Protein AF-A0A954C247-F1 (afdb_monomer_lite)

Secondary structure (DSSP, 8-state):
-EEEEEEETTEEEEEEEESSHHHHHHHHHHHHHHH-TTS--TTTEEE-SSPEEPS-HHHHHHHHHHHHHHHHHTSTT-HHHHHHHHHHHHHHHHHHHHHHHHTTS------S---B-HHHHHHHHHHHH-TTS-HHHHHHHHHHHHH-BTT--HHHHHHHHHHHHHHHHHTT-S-TT--SS-SSTTTHHHHHHHHHHHHHTSEEEE--TT--BHHHHHHHHTT-TT-EEEEEEEE---SSSPBEEEEE-EEEETTEEEE-EEEEEEEE-S-HHHHHHHHHHHHHHHHHHHHHHTTHHHHGGGS-HHHHHHHHHHHHHHHHHHHHHHHHHHHTS--SPPHHHHHHHHHHHHHHHHHHHHHHTTSSSSTHHHHHHIIIIIHIIIIISHHHHHHHHH-EEE-TTS-TT-BSTT-TTTEEE--SSPPPSS-EEEEEEEEE--EEETTEEEEPEEEEEE---

pLDDT: mean 82.86, std 14.32, range [30.98, 97.94]

Foldseek 3Di:
DFWKFKFFQNHTPGTDDDPDPVVRVVVQQVVCCVVPVPDDSPPGMDIDPDTHDDPDPLVVLLVVLVVVLVVQVPDPPSVVVSVVSVVVSVVSVVVVVVVVVPVPDDDDDDDDDPAFPVVLVVLCVLLLPDQLRDPVLNVLSVVLRSVHGPPPPPVRPLVSLVSNLVSCLVQLQAQQQLPCDDPASSHRSNSVSQVVCVVVVQKDWAQLPPDFADVSVCVVCVVPPPAEDEDEAEDADDPDHWTKDWPGIFMDRPPDTPHGTYMYTYDHDNPPLLRQLRQLLVLLLSLLVSCCSHCVSSLVVQFDPVLVVLSVVLNVLSVVLCVQLVVCVVVVHDSDDPPVVSLVNLLSNLLSLQQNLVSCCRRGPDSSSSVVSVRRRNCCNCPPGSQVSCCPVVQKHFDPQQAFFHACVVCPPQADEDPDDDADPDADSTFHGWNHTFIDHPNHGPDHTHTHHDDDD

Sequence (457 aa):
MKRWEVKVDGANAGHVYADTADAARRAAHAAFKRVRPDQDPAGRLRVGREGEELESEAKEAQAVISQVYEGLRLLPGMEAPAEKLRNALLLIESSVARDSMEGVVGASRPRGGGGGDTELQEALQPLLDSKCVPSQVKARLKGLAEWVGLNTPEAERRKVEVKLFQALWESGLIDFRLDDEPTCELHKPGAFLVRRLVRAGDLRVERFDGVRNLDELREALAPFRVAAEQRWSFVRPREGPAGVTALRPLVLFGERVLQKARFMRGVSLDDEEAVALDQALFDVRERLALWNDGLGRLADPFLKDTQRQLFTRTEKRIHATRTHMANAVKEGGDVLPPATARRDLTKFVLDQIYRIEDALAHAPPDRSLRAAFGELVFKDVVFRSAGAYLSQRCGIQIDTEVVEGADTEGLVGRFKKEVGGPKPTRKSRRIHSVVVPCYLQDGTAIRPASVRVGDYA

Radius of gyration: 29.21 Å; chains: 1; bounding box: 90×65×68 Å

Structure (mmCIF, N/CA/C/O backbone):
data_AF-A0A954C247-F1
#
_entry.id   AF-A0A954C247-F1
#
loop_
_atom_site.group_PDB
_atom_site.id
_atom_site.type_symbol
_atom_site.label_atom_id
_atom_site.label_alt_id
_atom_site.label_comp_id
_atom_site.label_asym_id
_atom_site.label_entity_id
_atom_site.label_seq_id
_atom_site.pdbx_PDB_ins_code
_atom_site.Cartn_x
_atom_site.Cartn_y
_atom_site.Cartn_z
_atom_site.occupancy
_atom_site.B_iso_or_equiv
_atom_site.auth_seq_id
_atom_site.auth_comp_id
_atom_site.auth_asym_id
_atom_site.auth_atom_id
_atom_site.pdbx_PDB_model_num
ATOM 1 N N . MET A 1 1 ? 44.815 4.030 -26.133 1.00 76.94 1 MET A N 1
ATOM 2 C CA . MET A 1 1 ? 45.185 4.351 -24.740 1.00 76.94 1 MET A CA 1
ATOM 3 C C . MET A 1 1 ? 45.608 3.093 -23.988 1.00 76.94 1 MET A C 1
ATOM 5 O O . MET A 1 1 ? 44.959 2.063 -24.140 1.00 76.94 1 MET A O 1
ATOM 9 N N . LYS A 1 2 ? 46.705 3.149 -23.217 1.00 82.31 2 LYS A N 1
ATOM 10 C CA . LYS A 1 2 ? 47.217 2.018 -22.419 1.00 82.31 2 LYS A CA 1
ATOM 11 C C . LYS A 1 2 ? 47.232 2.348 -20.927 1.00 82.31 2 LYS A C 1
ATOM 13 O O . LYS A 1 2 ? 47.449 3.504 -20.550 1.00 82.31 2 LYS A O 1
ATOM 18 N N . ARG A 1 3 ? 47.026 1.331 -20.093 1.00 84.12 3 ARG A N 1
ATOM 19 C CA . ARG A 1 3 ? 47.155 1.369 -18.634 1.00 84.12 3 ARG A CA 1
ATOM 20 C C . ARG A 1 3 ? 48.575 0.992 -18.233 1.00 84.12 3 ARG A C 1
ATOM 22 O O . ARG A 1 3 ? 49.077 -0.057 -18.622 1.00 84.12 3 ARG A O 1
ATOM 29 N N . TRP A 1 4 ? 49.211 1.837 -17.431 1.00 85.50 4 TRP A N 1
ATOM 30 C CA . TRP A 1 4 ? 50.576 1.628 -16.953 1.00 85.50 4 TRP A CA 1
ATOM 31 C C . TRP A 1 4 ? 50.587 1.541 -15.431 1.00 85.50 4 TRP A C 1
ATOM 33 O O . TRP A 1 4 ? 50.140 2.473 -14.760 1.00 85.50 4 TRP A O 1
ATOM 43 N N . GLU A 1 5 ? 51.113 0.446 -14.882 1.00 87.62 5 GLU A N 1
ATOM 44 C CA . GLU A 1 5 ? 51.301 0.286 -13.434 1.00 87.62 5 GLU A CA 1
ATOM 45 C C . GLU A 1 5 ? 52.334 1.296 -12.913 1.00 87.62 5 GLU A C 1
ATOM 47 O O . GLU A 1 5 ? 53.395 1.493 -13.519 1.00 87.62 5 GLU A O 1
ATOM 52 N N . VAL A 1 6 ? 52.043 1.920 -11.772 1.00 85.56 6 VAL A N 1
ATOM 53 C CA . VAL A 1 6 ? 52.938 2.854 -11.088 1.00 85.56 6 VAL A CA 1
ATOM 54 C C . VAL A 1 6 ? 53.278 2.320 -9.706 1.00 85.56 6 VAL A C 1
ATOM 56 O O . VAL A 1 6 ? 52.402 1.994 -8.909 1.00 85.56 6 VAL A O 1
ATOM 59 N N . LYS A 1 7 ? 54.573 2.284 -9.394 1.00 85.94 7 LYS A N 1
ATOM 60 C CA . LYS A 1 7 ? 55.093 1.946 -8.069 1.00 85.94 7 LYS A CA 1
ATOM 61 C C . LYS A 1 7 ? 55.790 3.143 -7.450 1.00 85.94 7 LYS A C 1
ATOM 63 O O . LYS A 1 7 ? 56.570 3.825 -8.116 1.00 85.94 7 LYS A O 1
ATOM 68 N N . VAL A 1 8 ? 55.533 3.362 -6.167 1.00 85.56 8 VAL A N 1
ATOM 69 C CA . VAL A 1 8 ? 56.205 4.368 -5.340 1.00 85.56 8 VAL A CA 1
ATOM 70 C C . VAL A 1 8 ? 56.885 3.636 -4.194 1.00 85.56 8 VAL A C 1
ATOM 72 O O . VAL A 1 8 ? 56.233 2.887 -3.472 1.00 85.56 8 VAL A O 1
ATOM 75 N N . ASP A 1 9 ? 58.199 3.811 -4.056 1.00 83.75 9 ASP A N 1
ATOM 76 C CA . ASP A 1 9 ? 59.017 3.156 -3.025 1.00 83.75 9 ASP A CA 1
ATOM 77 C C . ASP A 1 9 ? 58.856 1.613 -3.023 1.00 83.75 9 ASP A C 1
ATOM 79 O O . ASP A 1 9 ? 58.918 0.951 -1.992 1.00 83.75 9 ASP A O 1
ATOM 83 N N . GLY A 1 10 ? 58.620 1.023 -4.203 1.00 77.50 10 GLY A N 1
ATOM 84 C CA . GLY A 1 10 ? 58.420 -0.422 -4.386 1.00 77.50 10 GLY A CA 1
ATOM 85 C C . GLY A 1 10 ? 56.995 -0.929 -4.126 1.00 77.50 10 GLY A C 1
ATOM 86 O O . GLY A 1 10 ? 56.683 -2.049 -4.532 1.00 77.50 10 GLY A O 1
ATOM 87 N N . ALA A 1 11 ? 56.117 -0.111 -3.541 1.00 76.00 11 ALA A N 1
ATOM 88 C CA . ALA A 1 11 ? 54.709 -0.438 -3.330 1.00 76.00 11 ALA A CA 1
ATOM 89 C C . ALA A 1 11 ? 53.851 -0.052 -4.545 1.00 76.00 11 ALA A C 1
ATOM 91 O O . ALA A 1 11 ? 54.154 0.917 -5.245 1.00 76.00 11 ALA A O 1
ATOM 92 N N . ASN A 1 12 ? 52.772 -0.802 -4.788 1.00 80.19 12 ASN A N 1
ATOM 93 C CA . ASN A 1 12 ? 51.805 -0.466 -5.832 1.00 80.19 12 ASN A CA 1
ATOM 94 C C . ASN A 1 12 ? 51.082 0.839 -5.457 1.00 80.19 12 ASN A C 1
ATOM 96 O O . ASN A 1 12 ? 50.476 0.934 -4.391 1.00 80.19 12 ASN A O 1
ATOM 100 N N . ALA A 1 13 ? 51.190 1.841 -6.326 1.00 74.94 13 ALA A N 1
ATOM 101 C CA . ALA A 1 13 ? 50.630 3.177 -6.145 1.00 74.94 13 ALA A CA 1
ATOM 102 C C . ALA A 1 13 ? 49.484 3.473 -7.132 1.00 74.94 13 ALA A C 1
ATOM 104 O O . ALA A 1 13 ? 49.047 4.619 -7.239 1.00 74.94 13 ALA A O 1
ATOM 105 N N . GLY A 1 14 ? 48.997 2.453 -7.847 1.00 80.00 14 GLY A N 1
ATOM 106 C CA . GLY A 1 14 ? 47.916 2.554 -8.823 1.00 80.00 14 GLY A CA 1
ATOM 107 C C . GLY A 1 14 ? 48.418 2.593 -10.265 1.00 80.00 14 GLY A C 1
ATOM 108 O O . GLY A 1 14 ? 49.448 2.011 -10.602 1.00 80.00 14 GLY A O 1
ATOM 109 N N . HIS A 1 15 ? 47.667 3.270 -11.134 1.00 84.69 15 HIS A N 1
ATOM 110 C CA . HIS A 1 15 ? 47.909 3.273 -12.576 1.00 84.69 15 HIS A CA 1
ATOM 111 C C . HIS A 1 15 ? 47.853 4.685 -13.160 1.00 84.69 15 HIS A C 1
ATOM 113 O O . HIS A 1 15 ? 47.169 5.565 -12.633 1.00 84.69 15 HIS A O 1
ATOM 119 N N . VAL A 1 16 ? 48.538 4.886 -14.286 1.00 82.00 16 VAL A N 1
ATOM 120 C CA . VAL A 1 16 ? 48.363 6.059 -15.154 1.00 82.00 16 VAL A CA 1
ATOM 121 C C . VAL A 1 16 ? 48.013 5.626 -16.571 1.00 82.00 16 VAL A C 1
ATOM 123 O O . VAL A 1 16 ? 48.424 4.561 -17.029 1.00 82.00 16 VAL A O 1
ATOM 126 N N . TYR A 1 17 ? 47.271 6.478 -17.272 1.00 81.38 17 TYR A N 1
ATOM 127 C CA . TYR A 1 17 ? 46.782 6.203 -18.619 1.00 81.38 17 TYR A CA 1
ATOM 128 C C . TYR A 1 17 ? 47.508 7.078 -19.631 1.00 81.38 17 TYR A C 1
ATOM 130 O O . TYR A 1 17 ? 47.529 8.303 -19.499 1.00 81.38 17 TYR A O 1
ATOM 138 N N . ALA A 1 18 ? 48.145 6.446 -20.613 1.00 81.69 18 ALA A N 1
ATOM 139 C CA . ALA A 1 18 ? 48.868 7.135 -21.675 1.00 81.69 18 ALA A CA 1
ATOM 140 C C . ALA A 1 18 ? 49.111 6.205 -22.869 1.00 81.69 18 ALA A C 1
ATOM 142 O O . ALA A 1 18 ? 49.168 4.986 -22.718 1.00 81.69 18 ALA A O 1
ATOM 143 N N . ASP A 1 19 ? 49.315 6.772 -24.056 1.00 81.75 19 ASP A N 1
ATOM 144 C CA . ASP A 1 19 ? 49.588 5.980 -25.264 1.00 81.75 19 ASP A CA 1
ATOM 145 C C . ASP A 1 19 ? 51.035 5.467 -25.346 1.00 81.75 19 ASP A C 1
ATOM 147 O O . ASP A 1 19 ? 51.304 4.480 -26.026 1.00 81.75 19 ASP A O 1
ATOM 151 N N . THR A 1 20 ? 51.974 6.095 -24.629 1.00 86.12 20 THR A N 1
ATOM 152 C CA . THR A 1 20 ? 53.398 5.724 -24.634 1.00 86.12 20 THR A CA 1
ATOM 153 C C . THR A 1 20 ? 53.986 5.676 -23.226 1.00 86.12 20 THR A C 1
ATOM 155 O O . THR A 1 20 ? 53.536 6.386 -22.324 1.00 86.12 20 THR A O 1
ATOM 158 N N . ALA A 1 21 ? 55.048 4.881 -23.050 1.00 83.19 21 ALA A N 1
ATOM 159 C CA . ALA A 1 21 ? 55.751 4.748 -21.773 1.00 83.19 21 ALA A CA 1
ATOM 160 C C . ALA A 1 21 ? 56.296 6.094 -21.268 1.00 83.19 21 ALA A C 1
ATOM 162 O O . ALA A 1 21 ? 56.246 6.386 -20.075 1.00 83.19 21 ALA A O 1
ATOM 163 N N . ASP A 1 22 ? 56.786 6.949 -22.168 1.00 84.50 22 ASP A N 1
ATOM 164 C CA . ASP A 1 22 ? 57.326 8.256 -21.790 1.00 84.50 22 ASP A CA 1
ATOM 165 C C . ASP A 1 22 ? 56.232 9.242 -21.380 1.00 84.50 22 ASP A C 1
ATOM 167 O O . ASP A 1 22 ? 56.420 10.022 -20.444 1.00 84.50 22 ASP A O 1
ATOM 171 N N . ALA A 1 23 ? 55.061 9.185 -22.020 1.00 82.00 23 ALA A N 1
ATOM 172 C CA . ALA A 1 23 ? 53.899 9.949 -21.581 1.00 82.00 23 ALA A CA 1
ATOM 173 C C . ALA A 1 23 ? 53.390 9.460 -20.213 1.00 82.00 23 ALA A C 1
ATOM 175 O O . ALA A 1 23 ? 53.116 10.288 -19.343 1.00 82.00 23 ALA A O 1
ATOM 176 N N . ALA A 1 24 ? 53.372 8.142 -19.980 1.00 83.00 24 ALA A N 1
ATOM 177 C CA . ALA A 1 24 ? 53.031 7.551 -18.686 1.00 83.00 24 ALA A CA 1
ATOM 178 C C . ALA A 1 24 ? 54.002 7.995 -17.580 1.00 83.00 24 ALA A C 1
ATOM 180 O O . ALA A 1 24 ? 53.572 8.438 -16.515 1.00 83.00 24 ALA A O 1
ATOM 181 N N . ARG A 1 25 ? 55.317 7.974 -17.848 1.00 85.44 25 ARG A N 1
ATOM 182 C CA . ARG A 1 25 ? 56.347 8.464 -16.913 1.00 85.44 25 ARG A CA 1
ATOM 183 C C . ARG A 1 25 ? 56.137 9.930 -16.561 1.00 85.44 25 ARG A C 1
ATOM 185 O O . ARG A 1 25 ? 56.146 10.266 -15.381 1.00 85.44 25 ARG A O 1
ATOM 192 N N . ARG A 1 26 ? 55.894 10.796 -17.552 1.00 83.44 26 ARG A N 1
ATOM 193 C CA . ARG A 1 26 ? 55.623 12.224 -17.307 1.00 83.44 26 ARG A CA 1
ATOM 194 C C . ARG A 1 26 ? 54.356 12.436 -16.474 1.00 83.44 26 ARG A C 1
ATOM 196 O O . ARG A 1 26 ? 54.384 13.232 -15.537 1.00 83.44 26 ARG A O 1
ATOM 203 N N . ALA A 1 27 ? 53.280 11.711 -16.778 1.00 82.06 27 ALA A N 1
ATOM 204 C CA . ALA A 1 27 ? 52.021 11.795 -16.040 1.00 82.06 27 ALA A CA 1
ATOM 205 C C . ALA A 1 27 ? 52.176 11.334 -14.580 1.00 82.06 27 ALA A C 1
ATOM 207 O O . ALA A 1 27 ? 51.765 12.047 -13.664 1.00 82.06 27 ALA A O 1
ATOM 208 N N . ALA A 1 28 ? 52.841 10.197 -14.352 1.00 82.81 28 ALA A N 1
ATOM 209 C CA . ALA A 1 28 ? 53.119 9.683 -13.012 1.00 82.81 28 ALA A CA 1
ATOM 210 C C . ALA A 1 28 ? 54.011 10.644 -12.207 1.00 82.81 28 ALA A C 1
ATOM 212 O O . ALA A 1 28 ? 53.761 10.886 -11.028 1.00 82.81 28 ALA A O 1
ATOM 213 N N . HIS A 1 29 ? 55.012 11.252 -12.850 1.00 83.06 29 HIS A N 1
ATOM 214 C CA . HIS A 1 29 ? 55.907 12.226 -12.221 1.00 83.06 29 HIS A CA 1
ATOM 215 C C . HIS A 1 29 ? 55.166 13.502 -11.797 1.00 83.06 29 HIS A C 1
ATOM 217 O O . HIS A 1 29 ? 55.370 14.014 -10.695 1.00 83.06 29 HIS A O 1
ATOM 223 N N . ALA A 1 30 ? 54.262 13.993 -12.649 1.00 81.12 30 ALA A N 1
ATOM 224 C CA . ALA A 1 30 ? 53.412 15.139 -12.341 1.00 81.12 30 ALA A CA 1
ATOM 225 C C . ALA A 1 30 ? 52.419 14.832 -11.206 1.00 81.12 30 ALA A C 1
ATOM 227 O O . ALA A 1 30 ? 52.232 15.662 -10.317 1.00 81.12 30 ALA A O 1
ATOM 228 N N . ALA A 1 31 ? 51.813 13.640 -11.204 1.00 77.25 31 ALA A N 1
ATOM 229 C CA . ALA A 1 31 ? 50.914 13.200 -10.139 1.00 77.25 31 ALA A CA 1
ATOM 230 C C . ALA A 1 31 ? 51.646 13.064 -8.793 1.00 77.25 31 ALA A C 1
ATOM 232 O O . ALA A 1 31 ? 51.162 13.570 -7.781 1.00 77.25 31 ALA A O 1
ATOM 233 N N . PHE A 1 32 ? 52.846 12.474 -8.791 1.00 78.94 32 PHE A N 1
ATOM 234 C CA . PHE A 1 32 ? 53.675 12.342 -7.592 1.00 78.94 32 PHE A CA 1
ATOM 235 C C . PHE A 1 32 ? 54.004 13.707 -6.975 1.00 78.94 32 PHE A C 1
ATOM 237 O O . PHE A 1 32 ? 53.764 13.908 -5.786 1.00 78.94 32 PHE A O 1
ATOM 244 N N . LYS A 1 33 ? 54.455 14.680 -7.781 1.00 78.56 33 LYS A N 1
ATOM 245 C CA . LYS A 1 33 ? 54.769 16.036 -7.291 1.00 78.56 33 LYS A CA 1
ATOM 246 C C . LYS A 1 33 ? 53.556 16.809 -6.770 1.00 78.56 33 LYS A C 1
ATOM 248 O O . LYS A 1 33 ? 53.722 17.684 -5.930 1.00 78.56 33 LYS A O 1
ATOM 253 N N . ARG A 1 34 ? 52.338 16.509 -7.233 1.00 76.94 34 ARG A N 1
ATOM 254 C CA . ARG A 1 34 ? 51.117 17.129 -6.685 1.00 76.94 34 ARG A CA 1
ATOM 255 C C . ARG A 1 34 ? 50.796 16.636 -5.278 1.00 76.94 34 ARG A C 1
ATOM 257 O O . ARG A 1 34 ? 50.303 17.410 -4.469 1.00 76.94 34 ARG A O 1
ATOM 264 N N . VAL A 1 35 ? 51.054 15.359 -5.002 1.00 74.75 35 VAL A N 1
ATOM 265 C CA . VAL A 1 35 ? 50.766 14.738 -3.700 1.00 74.75 35 VAL A CA 1
ATOM 266 C C . VAL A 1 35 ? 51.930 14.926 -2.724 1.00 74.75 35 VAL A C 1
ATOM 268 O O . VAL A 1 35 ? 51.714 15.051 -1.522 1.00 74.75 35 VAL A O 1
ATOM 271 N N . ARG A 1 36 ? 53.167 14.952 -3.230 1.00 77.75 36 ARG A N 1
ATOM 272 C CA . ARG A 1 36 ? 54.401 15.092 -2.447 1.00 77.75 36 ARG A CA 1
ATOM 273 C C . ARG A 1 36 ? 55.324 16.139 -3.090 1.00 77.75 36 ARG A C 1
ATOM 275 O O . ARG A 1 36 ? 56.300 15.765 -3.741 1.00 77.75 36 ARG A O 1
ATOM 282 N N . PRO A 1 37 ? 55.014 17.440 -2.944 1.00 77.69 37 PRO A N 1
ATOM 283 C CA . PRO A 1 37 ? 55.750 18.515 -3.615 1.00 77.69 37 PRO A CA 1
ATOM 284 C C . PRO A 1 37 ? 57.219 18.613 -3.181 1.00 77.69 37 PRO A C 1
ATOM 286 O O . PRO A 1 37 ? 58.065 18.963 -4.001 1.00 77.69 37 PRO A O 1
ATOM 289 N N . ASP A 1 38 ? 57.523 18.228 -1.938 1.00 84.56 38 ASP A N 1
ATOM 290 C CA . ASP A 1 38 ? 58.855 18.370 -1.333 1.00 84.56 38 ASP A CA 1
ATOM 291 C C . ASP A 1 38 ? 59.760 17.136 -1.508 1.00 84.56 38 ASP A C 1
ATOM 293 O O . ASP A 1 38 ? 60.874 17.098 -0.987 1.00 84.56 38 ASP A O 1
ATOM 297 N N . GLN A 1 39 ? 59.294 16.096 -2.209 1.00 81.00 39 GLN A N 1
ATOM 298 C CA . GLN A 1 39 ? 60.057 14.860 -2.414 1.00 81.00 39 GLN A CA 1
ATOM 299 C C . GLN A 1 39 ? 60.530 14.736 -3.857 1.00 81.00 39 GLN A C 1
ATOM 301 O O . GLN A 1 39 ? 59.766 14.974 -4.794 1.00 81.00 39 GLN A O 1
ATOM 306 N N . ASP A 1 40 ? 61.779 14.297 -4.037 1.00 80.12 40 ASP A N 1
ATOM 307 C CA . ASP A 1 40 ? 62.288 13.975 -5.365 1.00 80.12 40 ASP A CA 1
ATOM 308 C C . ASP A 1 40 ? 61.733 12.612 -5.833 1.00 80.12 40 ASP A C 1
ATOM 310 O O . ASP A 1 40 ? 61.997 11.587 -5.196 1.00 80.12 40 ASP A O 1
ATOM 314 N N . PRO A 1 41 ? 60.948 12.567 -6.923 1.00 76.94 41 PRO A N 1
ATOM 315 C CA . PRO A 1 41 ? 60.481 11.320 -7.534 1.00 76.94 41 PRO A CA 1
ATOM 316 C C . PRO A 1 41 ? 61.599 10.415 -8.082 1.00 76.94 41 PRO A C 1
ATOM 318 O O . PRO A 1 41 ? 61.347 9.223 -8.303 1.00 76.94 41 PRO A O 1
ATOM 321 N N . ALA A 1 42 ? 62.809 10.937 -8.317 1.00 76.25 42 ALA A N 1
ATOM 322 C CA . ALA A 1 42 ? 63.919 10.164 -8.870 1.00 76.25 42 ALA A CA 1
ATOM 323 C C . ALA A 1 42 ? 64.269 8.943 -7.991 1.00 76.25 42 ALA A C 1
ATOM 325 O O . ALA A 1 42 ? 64.461 9.041 -6.782 1.00 76.25 42 ALA A O 1
ATOM 326 N N . GLY A 1 43 ? 64.317 7.751 -8.597 1.00 72.94 43 GLY A N 1
ATOM 327 C CA . GLY A 1 43 ? 64.629 6.486 -7.912 1.00 72.94 43 GLY A CA 1
ATOM 328 C C . GLY A 1 43 ? 63.487 5.873 -7.085 1.00 72.94 43 GLY A C 1
ATOM 329 O O . GLY A 1 43 ? 63.513 4.665 -6.841 1.00 72.94 43 GLY A O 1
ATOM 330 N N . ARG A 1 44 ? 62.466 6.663 -6.725 1.00 78.12 44 ARG A N 1
ATOM 331 C CA . ARG A 1 44 ? 61.305 6.247 -5.915 1.00 78.12 44 ARG A CA 1
ATOM 332 C C . ARG A 1 44 ? 60.092 5.877 -6.752 1.00 78.12 44 ARG A C 1
ATOM 334 O O . ARG A 1 44 ? 59.379 4.933 -6.420 1.00 78.12 44 ARG A O 1
ATOM 341 N N . LEU A 1 45 ? 59.866 6.609 -7.838 1.00 84.88 45 LEU A N 1
ATOM 342 C CA . LEU A 1 45 ? 58.761 6.386 -8.760 1.00 84.88 45 LEU A CA 1
ATOM 343 C C . LEU A 1 45 ? 59.212 5.475 -9.907 1.00 84.88 45 LEU A C 1
ATOM 345 O O . LEU A 1 45 ? 60.183 5.770 -10.606 1.00 84.88 45 LEU A O 1
ATOM 349 N N . ARG A 1 46 ? 58.493 4.376 -10.133 1.00 85.56 46 ARG A N 1
ATOM 350 C CA . ARG A 1 46 ? 58.720 3.470 -11.266 1.00 85.56 46 ARG A CA 1
ATOM 351 C C . ARG A 1 46 ? 57.416 3.238 -12.011 1.00 85.56 46 ARG A C 1
ATOM 353 O O . ARG A 1 46 ? 56.405 2.933 -11.394 1.00 85.56 46 ARG A O 1
ATOM 360 N N . VAL A 1 47 ? 57.460 3.347 -13.333 1.00 84.94 47 VAL A N 1
ATOM 361 C CA . VAL A 1 47 ? 56.359 2.945 -14.218 1.00 84.94 47 VAL A CA 1
ATOM 362 C C . VAL A 1 47 ? 56.713 1.594 -14.837 1.00 84.94 47 VAL A C 1
ATOM 364 O O . VAL A 1 47 ? 57.877 1.377 -15.191 1.00 84.94 47 VAL A O 1
ATOM 367 N N . GLY A 1 48 ? 55.735 0.689 -14.925 1.00 82.94 48 GLY A N 1
ATOM 368 C CA . GLY A 1 48 ? 55.875 -0.638 -15.527 1.00 82.94 48 GLY A CA 1
ATOM 369 C C . GLY A 1 48 ? 56.467 -0.597 -16.941 1.00 82.94 48 GLY A C 1
ATOM 370 O O . GLY A 1 48 ? 56.373 0.409 -17.647 1.00 82.94 48 GLY A O 1
ATOM 371 N N . ARG A 1 49 ? 57.135 -1.687 -17.343 1.00 73.56 49 ARG A N 1
ATOM 372 C CA . ARG A 1 49 ? 57.832 -1.767 -18.642 1.00 73.56 49 ARG A CA 1
ATOM 373 C C . ARG A 1 49 ? 56.882 -1.963 -19.822 1.00 73.56 49 ARG A C 1
ATOM 375 O O . ARG A 1 49 ? 57.200 -1.499 -20.912 1.00 73.56 49 ARG A O 1
ATOM 382 N N . GLU A 1 50 ? 55.737 -2.592 -19.593 1.00 80.12 50 GLU A N 1
ATOM 383 C CA . GLU A 1 50 ? 54.702 -2.824 -20.597 1.00 80.12 50 GLU A CA 1
ATOM 384 C C . GLU A 1 50 ? 53.389 -2.205 -20.123 1.00 80.12 50 GLU A C 1
ATOM 386 O O . GLU A 1 50 ? 53.033 -2.304 -18.948 1.00 80.12 50 GLU A O 1
ATOM 391 N N . GLY A 1 51 ? 52.716 -1.506 -21.036 1.00 78.25 51 GLY A N 1
ATOM 392 C CA . GLY A 1 51 ? 51.386 -0.958 -20.810 1.00 78.25 51 GLY A CA 1
ATOM 393 C C . GLY A 1 51 ? 50.337 -1.924 -21.343 1.00 78.25 51 GLY A C 1
ATOM 394 O O . GLY A 1 51 ? 50.459 -2.399 -22.474 1.00 78.25 51 GLY A O 1
ATOM 395 N N . GLU A 1 52 ? 49.306 -2.180 -20.552 1.00 83.38 52 GLU A N 1
ATOM 396 C CA . GLU A 1 52 ? 48.176 -3.020 -20.940 1.00 83.38 52 GLU A CA 1
ATOM 397 C C . GLU A 1 52 ? 47.209 -2.210 -21.806 1.00 83.38 52 GLU A C 1
ATOM 399 O O . GLU A 1 52 ? 46.878 -1.066 -21.482 1.00 83.38 52 GLU A O 1
ATOM 404 N N . GLU A 1 53 ? 46.767 -2.767 -22.932 1.00 80.31 53 GLU A N 1
ATOM 405 C CA . GLU A 1 53 ? 45.759 -2.102 -23.756 1.00 80.31 53 GLU A CA 1
ATOM 406 C C . GLU A 1 53 ? 44.405 -2.098 -23.055 1.00 80.31 53 GLU A C 1
ATOM 408 O O . GLU A 1 53 ? 43.953 -3.109 -22.521 1.00 80.31 53 GLU A O 1
ATOM 413 N N . LEU A 1 54 ? 43.766 -0.929 -23.045 1.00 72.12 54 LEU A N 1
ATOM 414 C CA . LEU A 1 54 ? 42.429 -0.789 -22.495 1.00 72.12 54 LEU A CA 1
ATOM 415 C C . LEU A 1 54 ? 41.407 -1.308 -23.502 1.00 72.12 54 LEU A C 1
ATOM 417 O O . LEU A 1 54 ? 41.331 -0.804 -24.620 1.00 72.12 54 LEU A O 1
ATOM 421 N N . GLU A 1 55 ? 40.562 -2.245 -23.071 1.00 64.88 55 GLU A N 1
ATOM 422 C CA . GLU A 1 55 ? 39.397 -2.665 -23.859 1.00 64.88 55 GLU A CA 1
ATOM 423 C C . GLU A 1 55 ? 38.380 -1.526 -24.035 1.00 64.88 55 GLU A C 1
ATOM 425 O O . GLU A 1 55 ? 37.691 -1.450 -25.048 1.00 64.88 55 GLU A O 1
ATOM 430 N N . SER A 1 56 ? 38.244 -0.656 -23.028 1.00 71.12 56 SER A N 1
ATOM 431 C CA . SER A 1 56 ? 37.367 0.517 -23.053 1.00 71.12 56 SER A CA 1
ATOM 432 C C . SER A 1 56 ? 37.720 1.465 -21.908 1.00 71.12 56 SER A C 1
ATOM 434 O O . SER A 1 56 ? 37.763 1.056 -20.746 1.00 71.12 56 SER A O 1
ATOM 436 N N . GLU A 1 57 ? 37.908 2.748 -22.220 1.00 64.81 57 GLU A N 1
ATOM 437 C CA . GLU A 1 57 ? 38.133 3.802 -21.219 1.00 64.81 57 GLU A CA 1
ATOM 438 C C . GLU A 1 57 ? 36.956 3.923 -20.241 1.00 64.81 57 GLU A C 1
ATOM 440 O O . GLU A 1 57 ? 37.145 4.194 -19.056 1.00 64.81 57 GLU A O 1
ATOM 445 N N . ALA A 1 58 ? 35.738 3.651 -20.712 1.00 63.44 58 ALA A N 1
ATOM 446 C CA . ALA A 1 58 ? 34.531 3.738 -19.907 1.00 63.44 58 ALA A CA 1
ATOM 447 C C . ALA A 1 58 ? 34.377 2.536 -18.950 1.00 63.44 58 ALA A C 1
ATOM 449 O O . ALA A 1 58 ? 34.002 2.729 -17.792 1.00 63.44 58 ALA A O 1
ATOM 450 N N . LYS A 1 59 ? 34.753 1.315 -19.370 1.00 65.88 59 LYS A N 1
ATOM 451 C CA . LYS A 1 59 ? 34.836 0.152 -18.460 1.00 65.88 59 LYS A CA 1
ATOM 452 C C . LYS A 1 59 ? 35.905 0.350 -17.382 1.00 65.88 59 LYS A C 1
ATOM 454 O O . LYS A 1 59 ? 35.685 0.014 -16.220 1.00 65.88 59 LYS A O 1
ATOM 459 N N . GLU A 1 60 ? 37.043 0.931 -17.749 1.00 68.44 60 GLU A N 1
ATOM 460 C CA . GLU A 1 60 ? 38.123 1.197 -16.797 1.00 68.44 60 GLU A CA 1
ATOM 461 C C . GLU A 1 60 ? 37.731 2.295 -15.796 1.00 68.44 60 GLU A C 1
ATOM 463 O O . GLU A 1 60 ? 37.935 2.150 -14.589 1.00 68.44 60 GLU A O 1
ATOM 468 N N . ALA A 1 61 ? 37.076 3.362 -16.264 1.00 65.75 61 ALA A N 1
ATOM 469 C CA . ALA A 1 61 ? 36.520 4.391 -15.389 1.00 65.75 61 ALA A CA 1
ATOM 470 C C . ALA A 1 61 ? 35.473 3.815 -14.418 1.00 65.75 61 ALA A C 1
ATOM 472 O O . ALA A 1 61 ? 35.472 4.169 -13.238 1.00 65.75 61 ALA A O 1
ATOM 473 N N . GLN A 1 62 ? 34.630 2.881 -14.874 1.00 69.44 62 GLN A N 1
ATOM 474 C CA . GLN A 1 62 ? 33.680 2.167 -14.016 1.00 69.44 62 GLN A CA 1
ATOM 475 C C . GLN A 1 62 ? 34.398 1.370 -12.914 1.00 69.44 62 GLN A C 1
ATOM 477 O O . GLN A 1 62 ? 34.004 1.449 -11.747 1.00 69.44 62 GLN A O 1
ATOM 482 N N . ALA A 1 63 ? 35.466 0.642 -13.254 1.00 69.12 63 ALA A N 1
ATOM 483 C CA . ALA A 1 63 ? 36.244 -0.138 -12.291 1.00 69.12 63 ALA A CA 1
ATOM 484 C C . ALA A 1 63 ? 36.902 0.754 -11.225 1.00 69.12 63 ALA A C 1
ATOM 486 O O . ALA A 1 63 ? 36.788 0.479 -10.028 1.00 69.12 63 ALA A O 1
ATOM 487 N N . VAL A 1 64 ? 37.518 1.865 -11.644 1.00 68.06 64 VAL A N 1
ATOM 488 C CA . VAL A 1 64 ? 38.153 2.833 -10.734 1.00 68.06 64 VAL A CA 1
ATOM 489 C C . VAL A 1 64 ? 37.123 3.472 -9.800 1.00 68.06 64 VAL A C 1
ATOM 491 O O . VAL A 1 64 ? 37.330 3.504 -8.588 1.00 68.06 64 VAL A O 1
ATOM 494 N N . ILE A 1 65 ? 35.985 3.941 -10.324 1.00 69.50 65 ILE A N 1
ATOM 495 C CA . ILE A 1 65 ? 34.936 4.554 -9.492 1.00 69.50 65 ILE A CA 1
ATOM 496 C C . ILE A 1 65 ? 34.335 3.529 -8.525 1.00 69.50 65 ILE A C 1
ATOM 498 O O . ILE A 1 65 ? 34.046 3.888 -7.386 1.00 69.50 65 ILE A O 1
ATOM 502 N N . SER A 1 66 ? 34.198 2.263 -8.931 1.00 67.50 66 SER A N 1
ATOM 503 C CA . SER A 1 66 ? 33.677 1.196 -8.062 1.00 67.50 66 SER A CA 1
ATOM 504 C C . SER A 1 66 ? 34.598 0.942 -6.870 1.00 67.50 66 SER A C 1
ATOM 506 O O . SER A 1 66 ? 34.134 0.862 -5.736 1.00 67.50 66 SER A O 1
ATOM 508 N N . GLN A 1 67 ? 35.913 0.897 -7.100 1.00 69.31 67 GLN A N 1
ATOM 509 C CA . GLN A 1 67 ? 36.901 0.743 -6.027 1.00 69.31 67 GLN A CA 1
ATOM 510 C C . GLN A 1 67 ? 36.897 1.938 -5.064 1.00 69.31 67 GLN A C 1
ATOM 512 O O . GLN A 1 67 ? 36.951 1.756 -3.847 1.00 69.31 67 GLN A O 1
ATOM 517 N N . VAL A 1 68 ? 36.785 3.162 -5.593 1.00 67.75 68 VAL A N 1
ATOM 518 C CA . VAL A 1 68 ? 36.705 4.381 -4.771 1.00 67.75 68 VAL A CA 1
ATOM 519 C C . VAL A 1 68 ? 35.388 4.435 -3.988 1.00 67.75 68 VAL A C 1
ATOM 521 O O . VAL A 1 68 ? 35.392 4.819 -2.820 1.00 67.75 68 VAL A O 1
ATOM 524 N N . TYR A 1 69 ? 34.272 4.017 -4.592 1.00 72.31 69 TYR A N 1
ATOM 525 C CA . TYR A 1 69 ? 32.976 3.922 -3.921 1.00 72.31 69 TYR A CA 1
ATOM 526 C C . TYR A 1 69 ? 33.022 2.956 -2.735 1.00 72.31 69 TYR A C 1
ATOM 528 O O . TYR A 1 69 ? 32.641 3.344 -1.631 1.00 72.31 69 TYR A O 1
ATOM 536 N N . GLU A 1 70 ? 33.524 1.735 -2.938 1.00 67.19 70 GLU A N 1
ATOM 537 C CA . GLU A 1 70 ? 33.633 0.737 -1.868 1.00 67.19 70 GLU A CA 1
ATOM 538 C C . GLU A 1 70 ? 34.538 1.227 -0.731 1.00 67.19 70 GLU A C 1
ATOM 540 O O . GLU A 1 70 ? 34.183 1.102 0.440 1.00 67.19 70 GLU A O 1
ATOM 545 N N . GLY A 1 71 ? 35.658 1.880 -1.057 1.00 67.50 71 GLY A N 1
ATOM 546 C CA . GLY A 1 71 ? 36.536 2.480 -0.051 1.00 67.50 71 GLY A CA 1
ATOM 547 C C . GLY A 1 71 ? 35.861 3.594 0.757 1.00 67.50 71 GLY A C 1
ATOM 548 O O . GLY A 1 71 ? 36.009 3.652 1.976 1.00 67.50 71 GLY A O 1
ATOM 549 N N . LEU A 1 72 ? 35.088 4.464 0.102 1.00 67.62 72 LEU A N 1
ATOM 550 C CA . LEU A 1 72 ? 34.419 5.589 0.761 1.00 67.62 72 LEU A CA 1
ATOM 551 C C . LEU A 1 72 ? 33.183 5.179 1.559 1.00 67.62 72 LEU A C 1
ATOM 553 O O . LEU A 1 72 ? 32.924 5.767 2.605 1.00 67.62 72 LEU A O 1
ATOM 557 N N . ARG A 1 73 ? 32.437 4.162 1.113 1.00 65.75 73 ARG A N 1
ATOM 558 C CA . ARG A 1 73 ? 31.243 3.666 1.819 1.00 65.75 73 ARG A CA 1
ATOM 559 C C . ARG A 1 73 ? 31.575 3.091 3.198 1.00 65.75 73 ARG A C 1
ATOM 561 O O . ARG A 1 73 ? 30.716 3.062 4.074 1.00 65.75 73 ARG A O 1
ATOM 568 N N . LEU A 1 74 ? 32.805 2.621 3.384 1.00 70.81 74 LEU A N 1
ATOM 569 C CA . LEU A 1 74 ? 33.280 2.046 4.642 1.00 70.81 74 LEU A CA 1
ATOM 570 C C . LEU A 1 74 ? 33.769 3.104 5.647 1.00 70.81 74 LEU A C 1
ATOM 572 O O . LEU A 1 74 ? 34.081 2.753 6.785 1.00 70.81 74 LEU A O 1
ATOM 576 N N . LEU A 1 75 ? 33.834 4.384 5.260 1.00 65.56 75 LEU A N 1
ATOM 577 C CA . LEU A 1 75 ? 34.312 5.474 6.111 1.00 65.56 75 LEU A CA 1
ATOM 578 C C . LEU A 1 75 ? 33.140 6.282 6.709 1.00 65.56 75 LEU A C 1
ATOM 580 O O . LEU A 1 75 ? 32.273 6.736 5.958 1.00 65.56 75 LEU A O 1
ATOM 584 N N . PRO A 1 76 ? 33.110 6.520 8.037 1.00 58.22 76 PRO A N 1
ATOM 585 C CA . PRO A 1 76 ? 32.062 7.322 8.674 1.00 58.22 76 PRO A CA 1
ATOM 586 C C . PRO A 1 76 ? 32.007 8.760 8.130 1.00 58.22 76 PRO A C 1
ATOM 588 O O . PRO A 1 76 ? 33.039 9.429 8.065 1.00 58.22 76 PRO A O 1
ATOM 591 N N . GLY A 1 77 ? 30.812 9.256 7.783 1.00 69.25 77 GLY A N 1
ATOM 592 C CA . GLY A 1 77 ? 30.607 10.634 7.307 1.00 69.25 77 GLY A CA 1
ATOM 593 C C . GLY A 1 77 ? 30.844 10.851 5.806 1.00 69.25 77 GLY A C 1
ATOM 594 O O . GLY A 1 77 ? 30.823 11.992 5.340 1.00 69.25 77 GLY A O 1
ATOM 595 N N . MET A 1 78 ? 31.080 9.778 5.042 1.00 72.06 78 MET A N 1
ATOM 596 C CA . MET A 1 78 ? 31.324 9.821 3.594 1.00 72.06 78 MET A CA 1
ATOM 597 C C . MET A 1 78 ? 30.133 9.321 2.757 1.00 72.06 78 MET A C 1
ATOM 599 O O . MET A 1 78 ? 30.282 9.061 1.561 1.00 72.06 78 MET A O 1
ATOM 603 N N . GLU A 1 79 ? 28.929 9.258 3.334 1.00 65.06 79 GLU A N 1
ATOM 604 C CA . GLU A 1 79 ? 27.716 8.735 2.689 1.00 65.06 79 GLU A CA 1
ATOM 605 C C . GLU A 1 79 ? 27.316 9.565 1.457 1.00 65.06 79 GLU A C 1
ATOM 607 O O . GLU A 1 79 ? 27.093 9.017 0.379 1.00 65.06 79 GLU A O 1
ATOM 612 N N . ALA A 1 80 ? 27.306 10.898 1.571 1.00 51.47 80 ALA A N 1
ATOM 613 C CA . ALA A 1 80 ? 26.936 11.783 0.461 1.00 51.47 80 ALA A CA 1
ATOM 614 C C . ALA A 1 80 ? 27.978 11.809 -0.688 1.00 51.47 80 ALA A C 1
ATOM 616 O O . ALA A 1 80 ? 27.582 11.784 -1.858 1.00 51.47 80 ALA A O 1
ATOM 617 N N . PRO A 1 81 ? 29.302 11.838 -0.424 1.00 60.53 81 PRO A N 1
ATOM 618 C CA . PRO A 1 81 ? 30.320 11.609 -1.455 1.00 60.53 81 PRO A CA 1
ATOM 619 C C . PRO A 1 81 ? 30.224 10.230 -2.123 1.00 60.53 81 PRO A C 1
ATOM 621 O O . PRO A 1 81 ? 30.324 10.148 -3.350 1.00 60.53 81 PRO A O 1
ATOM 624 N N . ALA A 1 82 ? 29.982 9.166 -1.350 1.00 58.03 82 ALA A N 1
ATOM 625 C CA . ALA A 1 82 ? 29.800 7.819 -1.884 1.00 58.03 82 ALA A CA 1
ATOM 626 C C . ALA A 1 82 ? 28.562 7.746 -2.796 1.00 58.03 82 ALA A C 1
ATOM 628 O O . ALA A 1 82 ? 28.635 7.202 -3.896 1.00 58.03 82 ALA A O 1
ATOM 629 N N . GLU A 1 83 ? 27.443 8.372 -2.424 1.00 53.59 83 GLU A N 1
ATOM 630 C CA . GLU A 1 83 ? 26.261 8.452 -3.292 1.00 53.59 83 GLU A CA 1
ATOM 631 C C . GLU A 1 83 ? 26.510 9.241 -4.586 1.00 53.59 83 GLU A C 1
ATOM 633 O O . GLU A 1 83 ? 26.050 8.835 -5.655 1.00 53.59 83 GLU A O 1
ATOM 638 N N . LYS A 1 84 ? 27.282 10.335 -4.544 1.00 57.00 84 LYS A N 1
ATOM 639 C CA . LYS A 1 84 ? 27.673 11.071 -5.762 1.00 57.00 84 LYS A CA 1
ATOM 640 C C . LYS A 1 84 ? 28.538 10.225 -6.698 1.00 57.00 84 LYS A C 1
ATOM 642 O O . LYS A 1 84 ? 28.348 10.289 -7.911 1.00 57.00 84 LYS A O 1
ATOM 647 N N . LEU A 1 85 ? 29.439 9.410 -6.152 1.00 63.72 85 LEU A N 1
ATOM 648 C CA . LEU A 1 85 ? 30.249 8.481 -6.944 1.00 63.72 85 LEU A CA 1
ATOM 649 C C . LEU A 1 85 ? 29.418 7.333 -7.509 1.00 63.72 85 LEU A C 1
ATOM 651 O O . LEU A 1 85 ? 29.577 7.013 -8.681 1.00 63.72 85 LEU A O 1
ATOM 655 N N . ARG A 1 86 ? 28.458 6.798 -6.747 1.00 59.16 86 ARG A N 1
ATOM 656 C CA . ARG A 1 86 ? 27.470 5.835 -7.255 1.00 59.16 86 ARG A CA 1
ATOM 657 C C . ARG A 1 86 ? 26.672 6.408 -8.431 1.00 59.16 86 ARG A C 1
ATOM 659 O O . ARG A 1 86 ? 26.459 5.719 -9.421 1.00 59.16 86 ARG A O 1
ATOM 666 N N . ASN A 1 87 ? 26.284 7.682 -8.358 1.00 50.12 87 ASN A N 1
ATOM 667 C CA . ASN A 1 87 ? 25.601 8.375 -9.453 1.00 50.12 87 ASN A CA 1
ATOM 668 C C . ASN A 1 87 ? 26.492 8.542 -10.695 1.00 50.12 87 ASN A C 1
ATOM 670 O O . ASN A 1 87 ? 26.015 8.370 -11.814 1.00 50.12 87 ASN A O 1
ATOM 674 N N . ALA A 1 88 ? 27.780 8.844 -10.515 1.00 57.28 88 ALA A N 1
ATOM 675 C CA . ALA A 1 88 ? 28.737 8.886 -11.621 1.00 57.28 88 ALA A CA 1
ATOM 676 C C . ALA A 1 88 ? 28.936 7.497 -12.253 1.00 57.28 88 ALA A C 1
ATOM 678 O O . ALA A 1 88 ? 28.975 7.378 -13.473 1.00 57.28 88 ALA A O 1
ATOM 679 N N . LEU A 1 89 ? 28.979 6.448 -11.431 1.00 58.72 89 LEU A N 1
ATOM 680 C CA . LEU A 1 89 ? 29.102 5.052 -11.853 1.00 58.72 89 LEU A CA 1
ATOM 681 C C . LEU A 1 89 ? 27.903 4.623 -12.715 1.00 58.72 89 LEU A C 1
ATOM 683 O O . LEU A 1 89 ? 28.100 4.106 -13.808 1.00 58.72 89 LEU A O 1
ATOM 687 N N . LEU A 1 90 ? 26.678 4.964 -12.300 1.00 53.34 90 LEU A N 1
ATOM 688 C CA . LEU A 1 90 ? 25.451 4.727 -13.077 1.00 53.34 90 LEU A CA 1
ATOM 689 C C . LEU A 1 90 ? 25.434 5.481 -14.419 1.00 53.34 90 LEU A C 1
ATOM 691 O O . LEU A 1 90 ? 24.944 4.965 -15.425 1.00 53.34 90 LEU A O 1
ATOM 695 N N . LEU A 1 91 ? 25.970 6.706 -14.460 1.00 53.16 91 LEU A N 1
ATOM 696 C CA . LEU A 1 91 ? 26.086 7.474 -15.703 1.00 53.16 91 LEU A CA 1
ATOM 697 C C . LEU A 1 91 ? 27.112 6.850 -16.655 1.00 53.16 91 LEU A C 1
ATOM 699 O O . LEU A 1 91 ? 26.844 6.744 -17.852 1.00 53.16 91 LEU A O 1
ATOM 703 N N . ILE A 1 92 ? 28.245 6.379 -16.135 1.00 57.91 92 ILE A N 1
ATOM 704 C CA . ILE A 1 92 ? 29.246 5.672 -16.940 1.00 57.91 92 ILE A CA 1
ATOM 705 C C . ILE A 1 92 ? 28.702 4.327 -17.415 1.00 57.91 92 ILE A C 1
ATOM 707 O O . ILE A 1 92 ? 28.834 4.027 -18.592 1.00 57.91 92 ILE A O 1
ATOM 711 N N . GLU A 1 93 ? 27.992 3.568 -16.581 1.00 57.09 93 GLU A N 1
ATOM 712 C CA . GLU A 1 93 ? 27.301 2.336 -16.989 1.00 57.09 93 GLU A CA 1
ATOM 713 C C . GLU A 1 93 ? 26.308 2.582 -18.126 1.00 57.09 93 GLU A C 1
ATOM 715 O O . GLU A 1 93 ? 26.240 1.802 -19.077 1.00 57.09 93 GLU A O 1
ATOM 720 N N . SER A 1 94 ? 25.581 3.701 -18.076 1.00 53.97 94 SER A N 1
ATOM 721 C CA . SER A 1 94 ? 24.679 4.101 -19.158 1.00 53.97 94 SER A CA 1
ATOM 722 C C . SER A 1 94 ? 25.420 4.473 -20.450 1.00 53.97 94 SER A C 1
ATOM 724 O O . SER A 1 94 ? 24.903 4.227 -21.537 1.00 53.97 94 SER A O 1
ATOM 726 N N . SER A 1 95 ? 26.640 5.012 -20.344 1.00 50.28 95 SER A N 1
ATOM 727 C CA . SER A 1 95 ? 27.515 5.322 -21.482 1.00 50.28 95 SER A CA 1
ATOM 728 C C . SER A 1 95 ? 28.165 4.064 -22.060 1.00 50.28 95 SER A C 1
ATOM 730 O O . SER A 1 95 ? 28.108 3.847 -23.263 1.00 50.28 95 SER A O 1
ATOM 732 N N . VAL A 1 96 ? 28.699 3.180 -21.213 1.00 54.25 96 VAL A N 1
ATOM 733 C CA . VAL A 1 96 ? 29.270 1.883 -21.608 1.00 54.25 96 VAL A CA 1
ATOM 734 C C . VAL A 1 96 ? 28.204 1.026 -22.275 1.00 54.25 96 VAL A C 1
ATOM 736 O O . VAL A 1 96 ? 28.478 0.395 -23.289 1.00 54.25 96 VAL A O 1
ATOM 739 N N . ALA A 1 97 ? 26.974 1.013 -21.757 1.00 54.06 97 ALA A N 1
ATOM 740 C CA . ALA A 1 97 ? 25.867 0.297 -22.383 1.00 54.06 97 ALA A CA 1
ATOM 741 C C . ALA A 1 97 ? 25.524 0.838 -23.783 1.00 54.06 97 ALA A C 1
ATOM 743 O O . ALA A 1 97 ? 25.065 0.058 -24.615 1.00 54.06 97 ALA A O 1
ATOM 744 N N . ARG A 1 98 ? 25.761 2.132 -24.050 1.00 50.47 98 ARG A N 1
ATOM 745 C CA . ARG A 1 98 ? 25.627 2.735 -25.387 1.00 50.47 98 ARG A CA 1
ATOM 746 C C . ARG A 1 98 ? 26.788 2.324 -26.301 1.00 50.47 98 ARG A C 1
ATOM 748 O O . ARG A 1 98 ? 26.528 1.794 -27.375 1.00 50.47 98 ARG A O 1
ATOM 755 N N . ASP A 1 99 ? 28.033 2.435 -25.839 1.00 47.66 99 ASP A N 1
ATOM 756 C CA . ASP A 1 99 ? 29.229 2.098 -26.636 1.00 47.66 99 ASP A CA 1
ATOM 757 C C . ASP A 1 99 ? 29.343 0.590 -26.936 1.00 47.66 99 ASP A C 1
ATOM 759 O O . ASP A 1 99 ? 29.707 0.177 -28.036 1.00 47.66 99 ASP A O 1
ATOM 763 N N . SER A 1 100 ? 28.959 -0.265 -25.983 1.00 46.66 100 SER A N 1
ATOM 764 C CA . SER A 1 100 ? 28.935 -1.730 -26.157 1.00 46.66 100 SER A CA 1
ATOM 765 C C . SER A 1 100 ? 27.913 -2.179 -27.206 1.00 46.66 100 SER A C 1
ATOM 767 O O . SER A 1 100 ? 28.032 -3.275 -27.747 1.00 46.66 100 SER A O 1
ATOM 769 N N . MET A 1 101 ? 26.889 -1.359 -27.464 1.00 44.72 101 MET A N 1
ATOM 770 C CA . MET A 1 101 ? 25.877 -1.613 -28.488 1.00 44.72 101 MET A CA 1
ATOM 771 C C . MET A 1 101 ? 26.289 -1.071 -29.863 1.00 44.72 101 MET A C 1
ATOM 773 O O . MET A 1 101 ? 25.892 -1.657 -30.864 1.00 44.72 101 MET A O 1
ATOM 777 N N . GLU A 1 102 ? 27.144 -0.043 -29.933 1.00 42.19 102 GLU A N 1
ATOM 778 C CA . GLU A 1 102 ? 27.770 0.394 -31.194 1.00 42.19 102 GLU A CA 1
ATOM 779 C C . GLU A 1 102 ? 28.842 -0.596 -31.694 1.00 42.19 102 GLU A C 1
ATOM 781 O O . GLU A 1 102 ? 29.035 -0.743 -32.898 1.00 42.19 102 GLU A O 1
ATOM 786 N N . GLY A 1 103 ? 29.510 -1.332 -30.796 1.00 38.06 103 GLY A N 1
ATOM 787 C CA . GLY A 1 103 ? 30.566 -2.291 -31.157 1.00 38.06 103 GLY A CA 1
ATOM 788 C C . GLY A 1 103 ? 30.099 -3.620 -31.776 1.00 38.06 103 GLY A C 1
ATOM 789 O O . GLY A 1 103 ? 30.923 -4.350 -32.322 1.00 38.06 103 GLY A O 1
ATOM 790 N N . VAL A 1 104 ? 28.805 -3.958 -31.705 1.00 40.94 104 VAL A N 1
ATOM 791 C CA . VAL A 1 104 ? 28.267 -5.245 -32.205 1.00 40.94 104 VAL A CA 1
ATOM 792 C C . VAL A 1 104 ? 27.688 -5.129 -33.623 1.00 40.94 104 VAL A C 1
ATOM 794 O O . VAL A 1 104 ? 27.514 -6.144 -34.295 1.00 40.94 104 VAL A O 1
ATOM 797 N N . VAL A 1 105 ? 27.444 -3.917 -34.132 1.00 34.62 105 VAL A N 1
ATOM 798 C CA . VAL A 1 105 ? 26.859 -3.717 -35.465 1.00 34.62 105 VAL A CA 1
ATOM 799 C C . VAL A 1 105 ? 27.537 -2.537 -36.151 1.00 34.62 105 VAL A C 1
ATOM 801 O O . VAL A 1 105 ? 27.519 -1.415 -35.655 1.00 34.62 105 VAL A O 1
ATOM 804 N N . GLY A 1 106 ? 28.154 -2.809 -37.303 1.00 31.12 106 GLY A N 1
ATOM 805 C CA . GLY A 1 106 ? 28.882 -1.825 -38.095 1.00 31.12 106 GLY A CA 1
ATOM 806 C C . GLY A 1 106 ? 28.102 -0.530 -38.335 1.00 31.12 106 GLY A C 1
ATOM 807 O O . GLY A 1 106 ? 26.884 -0.530 -38.523 1.00 31.12 106 GLY A O 1
ATOM 808 N N . ALA A 1 107 ? 28.863 0.567 -38.347 1.00 32.78 107 ALA A N 1
ATOM 809 C CA . ALA A 1 107 ? 28.436 1.944 -38.544 1.00 32.78 107 ALA A CA 1
ATOM 810 C C . ALA A 1 107 ? 27.284 2.093 -39.550 1.00 32.78 107 ALA A C 1
ATOM 812 O O . ALA A 1 107 ? 27.473 2.215 -40.758 1.00 32.78 107 ALA A O 1
ATOM 813 N N . SER A 1 108 ? 26.073 2.171 -39.018 1.00 32.66 108 SER A N 1
ATOM 814 C CA . SER A 1 108 ? 24.916 2.703 -39.717 1.00 32.66 108 SER A CA 1
ATOM 815 C C . SER A 1 108 ? 24.208 3.647 -38.757 1.00 32.66 108 SER A C 1
ATOM 817 O O . SER A 1 108 ? 23.273 3.292 -38.052 1.00 32.66 108 SER A O 1
ATOM 819 N N . ARG A 1 109 ? 24.685 4.899 -38.719 1.00 35.34 109 ARG A N 1
ATOM 820 C CA . ARG A 1 109 ? 23.870 6.012 -38.221 1.00 35.34 109 ARG A CA 1
ATOM 821 C C . ARG A 1 109 ? 22.567 6.014 -39.028 1.00 35.34 109 ARG A C 1
ATOM 823 O O . ARG A 1 109 ? 22.650 6.227 -40.243 1.00 35.34 109 ARG A O 1
ATOM 830 N N . PRO A 1 110 ? 21.381 5.849 -38.420 1.00 37.25 110 PRO A N 1
ATOM 831 C CA . PRO A 1 110 ? 20.152 6.078 -39.146 1.00 37.25 110 PRO A CA 1
ATOM 832 C C . PRO A 1 110 ? 20.007 7.587 -39.344 1.00 37.25 110 PRO A C 1
ATOM 834 O O . PRO A 1 110 ? 19.751 8.355 -38.416 1.00 37.25 110 PRO A O 1
ATOM 837 N N . ARG A 1 111 ? 20.216 8.025 -40.587 1.00 32.59 111 ARG A N 1
ATOM 838 C CA . ARG A 1 111 ? 19.701 9.301 -41.077 1.00 32.59 111 ARG A CA 1
ATOM 839 C C . ARG A 1 111 ? 18.178 9.193 -41.116 1.00 32.59 111 ARG A C 1
ATOM 841 O O . ARG A 1 111 ? 17.668 8.477 -41.961 1.00 32.59 111 ARG A O 1
ATOM 848 N N . GLY A 1 112 ? 17.500 9.952 -40.259 1.00 30.98 112 GLY A N 1
ATOM 849 C CA . GLY A 1 112 ? 16.114 10.386 -40.451 1.00 30.98 112 GLY A CA 1
ATOM 850 C C . GLY A 1 112 ? 15.041 9.299 -40.339 1.00 30.98 112 GLY A C 1
ATOM 851 O O . GLY A 1 112 ? 14.946 8.405 -41.167 1.00 30.98 112 GLY A O 1
ATOM 852 N N . GLY A 1 113 ? 14.165 9.445 -39.347 1.00 31.80 113 GLY A N 1
ATOM 853 C CA . GLY A 1 113 ? 12.943 8.652 -39.238 1.00 31.80 113 GLY A CA 1
ATOM 854 C C . GLY A 1 113 ? 12.513 8.482 -37.792 1.00 31.80 113 GLY A C 1
ATOM 855 O O . GLY A 1 113 ? 12.746 7.437 -37.198 1.00 31.80 113 GLY A O 1
ATOM 856 N N . GLY A 1 114 ? 11.915 9.529 -37.220 1.00 36.94 114 GLY A N 1
ATOM 857 C CA . GLY A 1 114 ? 11.179 9.416 -35.967 1.00 36.94 114 GLY A CA 1
ATOM 858 C C . GLY A 1 114 ? 10.034 8.426 -36.149 1.00 36.94 114 GLY A C 1
ATOM 859 O O . GLY A 1 114 ? 9.139 8.640 -36.959 1.00 36.94 114 GLY A O 1
ATOM 860 N N . GLY A 1 115 ? 10.110 7.328 -35.417 1.00 41.59 115 GLY A N 1
ATOM 861 C CA . GLY A 1 115 ? 9.127 6.261 -35.415 1.00 41.59 115 GLY A CA 1
ATOM 862 C C . GLY A 1 115 ? 9.506 5.310 -34.301 1.00 41.59 115 GLY A C 1
ATOM 863 O O . GLY A 1 115 ? 10.016 4.226 -34.560 1.00 41.59 115 GLY A O 1
ATOM 864 N N . GLY A 1 116 ? 9.405 5.794 -33.063 1.00 55.31 116 GLY A N 1
ATOM 865 C CA . GLY A 1 116 ? 9.571 4.954 -31.884 1.00 55.31 116 GLY A CA 1
ATOM 866 C C . GLY A 1 116 ? 8.404 3.976 -31.753 1.00 55.31 116 GLY A C 1
ATOM 867 O O . GLY A 1 116 ? 7.389 4.125 -32.432 1.00 55.31 116 GLY A O 1
ATOM 868 N N . ASP A 1 117 ? 8.525 2.997 -30.863 1.00 73.38 117 ASP A N 1
ATOM 869 C CA . ASP A 1 117 ? 7.378 2.256 -30.329 1.00 73.38 117 ASP A CA 1
ATOM 870 C C . ASP A 1 117 ? 6.429 3.243 -29.629 1.00 73.38 117 ASP A C 1
ATOM 872 O O . ASP A 1 117 ? 6.573 3.533 -28.440 1.00 73.38 117 ASP A O 1
ATOM 876 N N . THR A 1 118 ? 5.514 3.831 -30.404 1.00 77.19 118 THR A N 1
ATOM 877 C CA . THR A 1 118 ? 4.598 4.884 -29.953 1.00 77.19 118 THR A CA 1
ATOM 878 C C . THR A 1 118 ? 3.727 4.394 -28.810 1.00 77.19 118 THR A C 1
ATOM 880 O O . THR A 1 118 ? 3.547 5.123 -27.843 1.00 77.19 118 THR A O 1
ATOM 883 N N . GLU A 1 119 ? 3.294 3.131 -28.850 1.00 84.00 119 GLU A N 1
ATOM 884 C CA . GLU A 1 119 ? 2.534 2.517 -27.758 1.00 84.00 119 GLU A CA 1
ATOM 885 C C . GLU A 1 119 ? 3.348 2.463 -26.460 1.00 84.00 119 GLU A C 1
ATOM 887 O O . GLU A 1 119 ? 2.835 2.782 -25.389 1.00 84.00 119 GLU A O 1
ATOM 892 N N . LEU A 1 120 ? 4.630 2.091 -26.531 1.00 84.88 120 LEU A N 1
ATOM 893 C CA . LEU A 1 120 ? 5.511 2.072 -25.362 1.00 84.88 120 LEU A CA 1
ATOM 894 C C . LEU A 1 120 ? 5.797 3.482 -24.826 1.00 84.88 120 LEU A C 1
ATOM 896 O O . LEU A 1 120 ? 5.854 3.674 -23.610 1.00 84.88 120 LEU A O 1
ATOM 900 N N . GLN A 1 121 ? 5.975 4.467 -25.707 1.00 85.31 121 GLN A N 1
ATOM 901 C CA . GLN A 1 121 ? 6.194 5.860 -25.307 1.00 85.31 121 GLN A CA 1
ATOM 902 C C . GLN A 1 121 ? 4.952 6.454 -24.631 1.00 85.31 121 GLN A C 1
ATOM 904 O O . GLN A 1 121 ? 5.065 7.016 -23.541 1.00 85.31 121 GLN A O 1
ATOM 909 N N . GLU A 1 122 ? 3.774 6.259 -25.224 1.00 88.38 122 GLU A N 1
ATOM 910 C CA . GLU A 1 122 ? 2.486 6.659 -24.649 1.00 88.38 122 GLU A CA 1
ATOM 911 C C . GLU A 1 122 ? 2.237 5.963 -23.309 1.00 88.38 122 GLU A C 1
ATOM 913 O O . GLU A 1 122 ? 1.852 6.612 -22.333 1.00 88.38 122 GLU A O 1
ATOM 918 N N . ALA A 1 123 ? 2.537 4.663 -23.220 1.00 90.00 123 ALA A N 1
ATOM 919 C CA . ALA A 1 123 ? 2.396 3.913 -21.982 1.00 90.00 123 ALA A CA 1
ATOM 920 C C . ALA A 1 123 ? 3.294 4.462 -20.868 1.00 90.00 123 ALA A C 1
ATOM 922 O O . ALA A 1 123 ? 2.864 4.477 -19.723 1.00 90.00 123 ALA A O 1
ATOM 923 N N . LEU A 1 124 ? 4.516 4.926 -21.153 1.00 91.94 124 LEU A N 1
ATOM 924 C CA . LEU A 1 124 ? 5.435 5.459 -20.135 1.00 91.94 124 LEU A CA 1
ATOM 925 C C . LEU A 1 124 ? 5.122 6.901 -19.707 1.00 91.94 124 LEU A C 1
ATOM 927 O O . LEU A 1 124 ? 5.605 7.339 -18.657 1.00 91.94 124 LEU A O 1
ATOM 931 N N . GLN A 1 125 ? 4.309 7.628 -20.476 1.00 90.50 125 GLN A N 1
ATOM 932 C CA . GLN A 1 125 ? 4.028 9.050 -20.275 1.00 90.50 125 GLN A CA 1
ATOM 933 C C . GLN A 1 125 ? 3.592 9.419 -18.839 1.00 90.50 125 GLN A C 1
ATOM 935 O O . GLN A 1 125 ? 4.165 10.365 -18.287 1.00 90.50 125 GLN A O 1
ATOM 940 N N . PRO A 1 126 ? 2.713 8.654 -18.148 1.00 90.31 126 PRO A N 1
ATOM 941 C CA . PRO A 1 126 ? 2.326 8.959 -16.766 1.00 90.31 126 PRO A CA 1
ATOM 942 C C . PRO A 1 126 ? 3.511 9.032 -15.788 1.00 90.31 126 PRO A C 1
ATOM 944 O O . PRO A 1 126 ? 3.503 9.823 -14.843 1.00 90.31 126 PRO A O 1
ATOM 947 N N . LEU A 1 127 ? 4.560 8.233 -16.012 1.00 91.19 127 LEU A N 1
ATOM 948 C CA . LEU A 1 127 ? 5.771 8.247 -15.183 1.00 91.19 127 LEU A CA 1
ATOM 949 C C . LEU A 1 127 ? 6.702 9.395 -15.551 1.00 91.19 127 LEU A C 1
ATOM 951 O O . LEU A 1 127 ? 7.339 9.977 -14.671 1.00 91.19 127 LEU A O 1
ATOM 955 N N . LEU A 1 128 ? 6.792 9.718 -16.841 1.00 90.19 128 LEU A N 1
ATOM 956 C CA . LEU A 1 128 ? 7.630 10.808 -17.333 1.00 90.19 128 LEU A CA 1
ATOM 957 C C . LEU A 1 128 ? 7.099 12.172 -16.874 1.00 90.19 128 LEU A C 1
ATOM 959 O O . LEU A 1 128 ? 7.901 13.040 -16.514 1.00 90.19 128 LEU A O 1
ATOM 963 N N . ASP A 1 129 ? 5.780 12.327 -16.768 1.00 88.75 129 ASP A N 1
ATOM 964 C CA . ASP A 1 129 ? 5.140 13.563 -16.305 1.00 88.75 129 ASP A CA 1
ATOM 965 C C . ASP A 1 129 ? 5.132 13.707 -14.779 1.00 88.75 129 ASP A C 1
ATOM 967 O O . ASP A 1 129 ? 5.240 14.817 -14.250 1.00 88.75 129 ASP A O 1
ATOM 971 N N . SER A 1 130 ? 5.084 12.592 -14.047 1.00 87.19 130 SER A N 1
ATOM 972 C CA . SER A 1 130 ? 4.983 12.598 -12.585 1.00 87.19 130 SER A CA 1
ATOM 973 C C . SER A 1 130 ? 6.217 13.196 -11.903 1.00 87.19 130 SER A C 1
ATOM 975 O O . SER A 1 130 ? 7.338 12.717 -12.080 1.00 87.19 130 SER A O 1
ATOM 977 N N . LYS A 1 131 ? 6.052 14.222 -11.065 1.00 85.50 131 LYS A N 1
ATOM 978 C CA . LYS A 1 131 ? 7.169 14.879 -10.355 1.00 85.50 131 LYS A CA 1
ATOM 979 C C . LYS A 1 131 ? 7.732 14.033 -9.214 1.00 85.50 131 LYS A C 1
ATOM 981 O O . LYS A 1 131 ? 8.820 14.339 -8.732 1.00 85.50 131 LYS A O 1
ATOM 986 N N . CYS A 1 132 ? 7.021 12.988 -8.792 1.00 84.44 132 CYS A N 1
ATOM 987 C CA . CYS A 1 132 ? 7.490 12.080 -7.751 1.00 84.44 132 CYS A CA 1
ATOM 988 C C . CYS A 1 132 ? 8.483 11.025 -8.262 1.00 84.44 132 CYS A C 1
ATOM 990 O O . CYS A 1 132 ? 9.178 10.407 -7.459 1.00 84.44 132 CYS A O 1
ATOM 992 N N . VAL A 1 133 ? 8.563 10.805 -9.579 1.00 88.44 133 VAL A N 1
ATOM 993 C CA . VAL A 1 133 ? 9.520 9.861 -10.169 1.00 88.44 133 VAL A CA 1
ATOM 994 C C . VAL A 1 133 ? 10.889 10.545 -10.302 1.00 88.44 133 VAL A C 1
ATOM 996 O O . VAL A 1 133 ? 10.972 11.605 -10.931 1.00 88.44 133 VAL A O 1
ATOM 999 N N . PRO A 1 134 ? 11.980 9.966 -9.762 1.00 87.62 134 PRO A N 1
ATOM 1000 C CA . PRO A 1 134 ? 13.308 10.566 -9.849 1.00 87.62 134 PRO A CA 1
ATOM 1001 C C . PRO A 1 134 ? 13.758 10.804 -11.295 1.00 87.62 134 PRO A C 1
ATOM 1003 O O . PRO A 1 134 ? 13.608 9.935 -12.157 1.00 87.62 134 PRO A O 1
ATOM 1006 N N . SER A 1 135 ? 14.390 11.952 -11.558 1.00 86.88 135 SER A N 1
ATOM 1007 C CA . SER A 1 135 ? 14.847 12.333 -12.906 1.00 86.88 135 SER A CA 1
ATOM 1008 C C . SER A 1 135 ? 15.769 11.295 -13.552 1.00 86.88 135 SER A C 1
ATOM 1010 O O . SER A 1 135 ? 15.717 11.100 -14.762 1.00 86.88 135 SER A O 1
ATOM 1012 N N . GLN A 1 136 ? 16.578 10.593 -12.753 1.00 83.81 136 GLN A N 1
ATOM 1013 C CA . GLN A 1 136 ? 17.445 9.509 -13.227 1.00 83.81 136 GLN A CA 1
ATOM 1014 C C . GLN A 1 136 ? 16.642 8.319 -13.770 1.00 83.81 136 GLN A C 1
ATOM 1016 O O . GLN A 1 136 ? 16.963 7.793 -14.834 1.00 83.81 136 GLN A O 1
ATOM 1021 N N . VAL A 1 137 ? 15.565 7.930 -13.078 1.00 88.75 137 VAL A N 1
ATOM 1022 C CA . VAL A 1 137 ? 14.662 6.860 -13.525 1.00 88.75 137 VAL A CA 1
ATOM 1023 C C . VAL A 1 137 ? 13.988 7.281 -14.826 1.00 88.75 137 VAL A C 1
ATOM 1025 O O . VAL A 1 137 ? 14.024 6.531 -15.796 1.00 88.75 137 VAL A O 1
ATOM 1028 N N . LYS A 1 138 ? 13.475 8.517 -14.906 1.00 90.00 138 LYS A N 1
ATOM 1029 C CA . LYS A 1 138 ? 12.880 9.053 -16.143 1.00 90.00 138 LYS A CA 1
ATOM 1030 C C . LYS A 1 138 ? 13.857 9.052 -17.316 1.00 90.00 138 LYS A C 1
ATOM 1032 O O . LYS A 1 138 ? 13.492 8.627 -18.405 1.00 90.00 138 LYS A O 1
ATOM 1037 N N . ALA A 1 139 ? 15.095 9.498 -17.098 1.00 85.75 139 ALA A N 1
ATOM 1038 C CA . ALA A 1 139 ? 16.126 9.513 -18.132 1.00 85.75 139 ALA A CA 1
ATOM 1039 C C . ALA A 1 139 ? 16.463 8.096 -18.621 1.00 85.75 139 ALA A C 1
ATOM 1041 O O . ALA A 1 139 ? 16.583 7.883 -19.827 1.00 85.75 139 ALA A O 1
ATOM 1042 N N . ARG A 1 140 ? 16.549 7.121 -17.703 1.00 87.31 140 ARG A N 1
ATOM 1043 C CA . ARG A 1 140 ? 16.749 5.702 -18.039 1.00 87.31 140 ARG A CA 1
ATOM 1044 C C . ARG A 1 140 ? 15.579 5.152 -18.856 1.00 87.31 140 ARG A C 1
ATOM 1046 O O . ARG A 1 140 ? 15.816 4.549 -19.897 1.00 87.31 140 ARG A O 1
ATOM 1053 N N . LEU A 1 141 ? 14.338 5.389 -18.424 1.00 89.00 141 LEU A N 1
ATOM 1054 C CA . LEU A 1 141 ? 13.136 4.937 -19.135 1.00 89.00 141 LEU A CA 1
ATOM 1055 C C . LEU A 1 141 ? 13.043 5.557 -20.533 1.00 89.00 141 LEU A C 1
ATOM 1057 O O . LEU A 1 141 ? 12.844 4.838 -21.508 1.00 89.00 141 LEU A O 1
ATOM 1061 N N . LYS A 1 142 ? 13.260 6.873 -20.641 1.00 86.88 142 LYS A N 1
ATOM 1062 C CA . LYS A 1 142 ? 13.233 7.600 -21.913 1.00 86.88 142 LYS A CA 1
ATOM 1063 C C . LYS A 1 142 ? 14.314 7.100 -22.871 1.00 86.88 142 LYS A C 1
ATOM 1065 O O . LYS A 1 142 ? 13.998 6.760 -24.002 1.00 86.88 142 LYS A O 1
ATOM 1070 N N . GLY A 1 143 ? 15.558 6.978 -22.404 1.00 83.06 143 GLY A N 1
ATOM 1071 C CA . GLY A 1 143 ? 16.664 6.506 -23.240 1.00 83.06 143 GLY A CA 1
ATOM 1072 C C . GLY A 1 143 ? 16.490 5.063 -23.722 1.00 83.06 143 GLY A C 1
ATOM 1073 O O . GLY A 1 143 ? 16.888 4.744 -24.837 1.00 83.06 143 GLY A O 1
ATOM 1074 N N . LEU A 1 144 ? 15.874 4.197 -22.911 1.00 83.56 144 LEU A N 1
ATOM 1075 C CA . LEU A 1 144 ? 15.517 2.839 -23.327 1.00 83.56 144 LEU A CA 1
ATOM 1076 C C . LEU A 1 144 ? 14.374 2.851 -24.356 1.00 83.56 144 LEU A C 1
ATOM 1078 O O . LEU A 1 144 ? 14.472 2.177 -25.374 1.00 83.56 144 LEU A O 1
ATOM 1082 N N . ALA A 1 145 ? 13.320 3.642 -24.138 1.00 81.62 145 ALA A N 1
ATOM 1083 C CA . ALA A 1 145 ? 12.180 3.719 -25.053 1.00 81.62 145 ALA A CA 1
ATOM 1084 C C . ALA A 1 145 ? 12.526 4.360 -26.412 1.00 81.62 145 ALA A C 1
ATOM 1086 O O . ALA A 1 145 ? 12.006 3.930 -27.436 1.00 81.62 145 ALA A O 1
ATOM 1087 N N . GLU A 1 146 ? 13.419 5.354 -26.444 1.00 77.75 146 GLU A N 1
ATOM 1088 C CA . GLU A 1 146 ? 13.908 5.990 -27.682 1.00 77.75 146 GLU A CA 1
ATOM 1089 C C . GLU A 1 146 ? 14.706 5.030 -28.573 1.00 77.75 146 GLU A C 1
ATOM 1091 O O . GLU A 1 146 ? 14.771 5.224 -29.785 1.00 77.75 146 GLU A O 1
ATOM 1096 N N . TRP A 1 147 ? 15.300 3.990 -27.985 1.00 69.88 147 TRP A N 1
ATOM 1097 C CA . TRP A 1 147 ? 16.077 2.991 -28.715 1.00 69.88 147 TRP A CA 1
ATOM 1098 C C . TRP A 1 147 ? 15.193 1.993 -29.480 1.00 69.88 147 TRP A C 1
ATOM 1100 O O . TRP A 1 147 ? 15.643 1.374 -30.444 1.00 69.88 147 TRP A O 1
ATOM 1110 N N . VAL A 1 148 ? 13.925 1.843 -29.080 1.00 67.62 148 VAL A N 1
ATOM 1111 C CA . VAL A 1 148 ? 12.961 0.997 -29.790 1.00 67.62 148 VAL A CA 1
ATOM 1112 C C . VAL A 1 148 ? 12.339 1.796 -30.932 1.00 67.62 148 VAL A C 1
ATOM 1114 O O . VAL A 1 148 ? 11.421 2.585 -30.717 1.00 67.62 148 VAL A O 1
ATOM 1117 N N . GLY A 1 149 ? 12.836 1.584 -32.148 1.00 63.31 149 GLY A N 1
ATOM 1118 C CA . GLY A 1 149 ? 12.283 2.136 -33.382 1.00 63.31 149 GLY A CA 1
ATOM 1119 C C . GLY A 1 149 ? 11.449 1.123 -34.173 1.00 63.31 149 GLY A C 1
ATOM 1120 O O . GLY A 1 149 ? 11.477 -0.077 -33.904 1.00 63.31 149 GLY A O 1
ATOM 1121 N N . LEU A 1 150 ? 10.758 1.605 -35.212 1.00 54.72 150 LEU A N 1
ATOM 1122 C CA . LEU A 1 150 ? 9.940 0.813 -36.147 1.00 54.72 150 LEU A CA 1
ATOM 1123 C C . LEU A 1 150 ? 10.690 -0.371 -36.789 1.00 54.72 150 LEU A C 1
ATOM 1125 O O . LEU A 1 150 ? 10.058 -1.353 -37.159 1.00 54.72 150 LEU A O 1
ATOM 1129 N N . ASN A 1 151 ? 12.021 -0.290 -36.895 1.00 62.47 151 ASN A N 1
ATOM 1130 C CA . ASN A 1 151 ? 12.867 -1.311 -37.522 1.00 62.47 151 ASN A CA 1
ATOM 1131 C C . ASN A 1 151 ? 13.761 -2.074 -36.528 1.00 62.47 151 ASN A C 1
ATOM 1133 O O . ASN A 1 151 ? 14.650 -2.808 -36.960 1.00 62.47 151 ASN A O 1
ATOM 1137 N N . THR A 1 152 ? 13.579 -1.900 -35.214 1.00 73.12 152 THR A N 1
ATOM 1138 C CA . THR A 1 152 ? 14.387 -2.625 -34.222 1.00 73.12 152 THR A CA 1
ATOM 1139 C C . THR A 1 152 ? 14.053 -4.121 -34.285 1.00 73.12 152 THR A C 1
ATOM 1141 O O . THR A 1 152 ? 12.880 -4.480 -34.132 1.00 73.12 152 THR A O 1
ATOM 1144 N N . PRO A 1 153 ? 15.049 -5.012 -34.477 1.00 80.94 153 PRO A N 1
ATOM 1145 C CA . PRO A 1 153 ? 14.831 -6.453 -34.469 1.00 80.94 153 PRO A CA 1
ATOM 1146 C C . PRO A 1 153 ? 14.103 -6.904 -33.204 1.00 80.94 153 PRO A C 1
A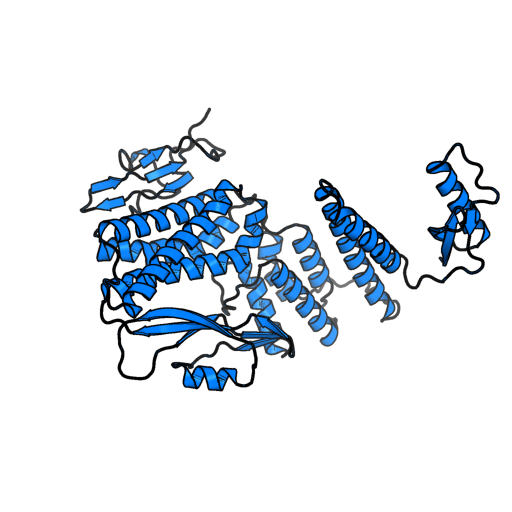TOM 1148 O O . PRO A 1 153 ? 14.372 -6.420 -32.104 1.00 80.94 153 PRO A O 1
ATOM 1151 N N . GLU A 1 154 ? 13.211 -7.881 -33.334 1.00 81.44 154 GLU A N 1
ATOM 1152 C CA . GLU A 1 154 ? 12.352 -8.300 -32.225 1.00 81.44 154 GLU A CA 1
ATOM 1153 C C . GLU A 1 154 ? 13.157 -8.756 -30.995 1.00 81.44 154 GLU A C 1
ATOM 1155 O O . GLU A 1 154 ? 12.844 -8.386 -29.867 1.00 81.44 154 GLU A O 1
ATOM 1160 N N . ALA A 1 155 ? 14.256 -9.485 -31.206 1.00 80.88 155 ALA A N 1
ATOM 1161 C CA . ALA A 1 155 ? 15.151 -9.920 -30.134 1.00 80.88 155 ALA A CA 1
ATOM 1162 C C . ALA A 1 155 ? 15.819 -8.747 -29.391 1.00 80.88 155 ALA A C 1
ATOM 1164 O O . ALA A 1 155 ? 16.087 -8.828 -28.192 1.00 80.88 155 ALA A O 1
ATOM 1165 N N . GLU A 1 156 ? 16.098 -7.649 -30.089 1.00 81.38 156 GLU A N 1
ATOM 1166 C CA . GLU A 1 156 ? 16.683 -6.442 -29.511 1.00 81.38 156 GLU A CA 1
ATOM 1167 C C . GLU A 1 156 ? 15.641 -5.607 -28.767 1.00 81.38 156 GLU A C 1
ATOM 1169 O O . GLU A 1 156 ? 15.888 -5.171 -27.640 1.00 81.38 156 GLU A O 1
ATOM 1174 N N . ARG A 1 157 ? 14.440 -5.480 -29.341 1.00 83.31 157 ARG A N 1
ATOM 1175 C CA . ARG A 1 1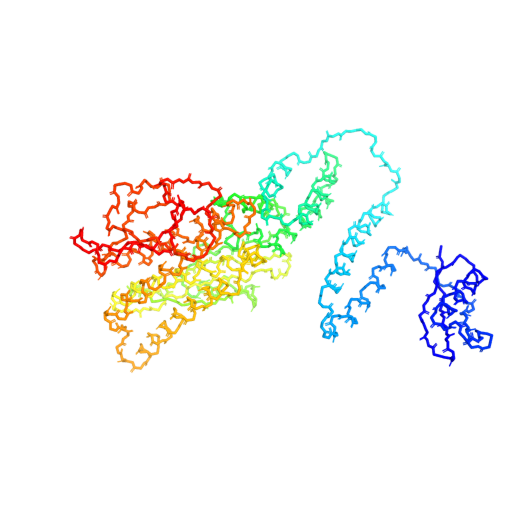57 ? 13.277 -4.877 -28.682 1.00 83.31 157 ARG A CA 1
ATOM 1176 C C . ARG A 1 157 ? 12.972 -5.574 -27.356 1.00 83.31 157 ARG A C 1
ATOM 1178 O O . ARG A 1 157 ? 12.853 -4.904 -26.332 1.00 83.31 157 ARG A O 1
ATOM 1185 N N . ARG A 1 158 ? 12.962 -6.911 -27.341 1.00 85.44 158 ARG A N 1
ATOM 1186 C CA . ARG A 1 158 ? 12.757 -7.713 -26.121 1.00 85.44 158 ARG A CA 1
ATOM 1187 C C . ARG A 1 158 ? 13.804 -7.418 -25.048 1.00 85.44 158 ARG A C 1
ATOM 1189 O O . ARG A 1 158 ? 13.453 -7.180 -23.895 1.00 85.44 158 ARG A O 1
ATOM 1196 N N . LYS A 1 159 ? 15.092 -7.335 -25.410 1.00 85.69 159 LYS A N 1
ATOM 1197 C CA . LYS A 1 159 ? 16.159 -6.957 -24.457 1.00 85.69 159 LYS A CA 1
ATOM 1198 C C . LYS A 1 159 ? 15.901 -5.592 -23.816 1.00 85.69 159 LYS A C 1
ATOM 1200 O O . LYS A 1 159 ? 16.203 -5.407 -22.636 1.00 85.69 159 LYS A O 1
ATOM 1205 N N . VAL A 1 160 ? 15.362 -4.639 -24.573 1.00 86.50 160 VAL A N 1
ATOM 1206 C CA . VAL A 1 160 ? 15.009 -3.317 -24.047 1.00 86.50 160 VAL A CA 1
ATOM 1207 C C . VAL A 1 160 ? 13.785 -3.365 -23.143 1.00 86.50 160 VAL A C 1
ATOM 1209 O O . VAL A 1 160 ? 13.835 -2.794 -22.055 1.00 86.50 160 VAL A O 1
ATOM 1212 N N . GLU A 1 161 ? 12.727 -4.079 -23.525 1.00 89.56 161 GLU A N 1
ATOM 1213 C CA . GLU A 1 161 ? 11.531 -4.259 -22.688 1.00 89.56 161 GLU A CA 1
ATOM 1214 C C . GLU A 1 161 ? 11.868 -4.904 -21.339 1.00 89.56 161 GLU A C 1
ATOM 1216 O O . GLU A 1 161 ? 11.411 -4.436 -20.295 1.00 89.56 161 GLU A O 1
ATOM 1221 N N . VAL A 1 162 ? 12.752 -5.905 -21.333 1.00 90.25 162 VAL A N 1
ATOM 1222 C CA . VAL A 1 162 ? 13.269 -6.513 -20.099 1.00 90.25 162 VAL A CA 1
ATOM 1223 C C . VAL A 1 162 ? 14.016 -5.487 -19.244 1.00 90.25 162 VAL A C 1
ATOM 1225 O O . VAL A 1 162 ? 13.783 -5.403 -18.038 1.00 90.25 162 VAL A O 1
ATOM 1228 N N . LYS A 1 163 ? 14.895 -4.672 -19.843 1.00 89.38 163 LYS A N 1
ATOM 1229 C CA . LYS A 1 163 ? 15.627 -3.616 -19.117 1.00 89.38 163 LYS A CA 1
ATOM 1230 C C . LYS A 1 163 ? 14.696 -2.531 -18.570 1.00 89.38 163 LYS A C 1
ATOM 1232 O O . LYS A 1 163 ? 14.949 -2.014 -17.481 1.00 89.38 163 LYS A O 1
ATOM 1237 N N . LEU A 1 164 ? 13.638 -2.187 -19.304 1.00 91.19 164 LEU A N 1
ATOM 1238 C CA . LEU A 1 164 ? 12.597 -1.260 -18.857 1.00 91.19 164 LEU A CA 1
ATOM 1239 C C . LEU A 1 164 ? 11.840 -1.835 -17.663 1.00 91.19 164 LEU A C 1
ATOM 1241 O O . LEU A 1 164 ? 11.713 -1.163 -16.642 1.00 91.19 164 LEU A O 1
ATOM 1245 N N . PHE A 1 165 ? 11.408 -3.092 -17.756 1.00 92.62 165 PHE A N 1
ATOM 1246 C CA . PHE A 1 165 ? 10.747 -3.785 -16.657 1.00 92.62 165 PHE A CA 1
ATOM 1247 C C . PHE A 1 165 ? 11.630 -3.842 -15.405 1.00 92.62 165 PHE A C 1
ATOM 1249 O O . PHE A 1 165 ? 11.164 -3.498 -14.322 1.00 92.62 165 PHE A O 1
ATOM 1256 N N . GLN A 1 166 ? 12.916 -4.176 -15.546 1.00 91.12 166 GLN A N 1
ATOM 1257 C CA . GLN A 1 166 ? 13.874 -4.150 -14.435 1.00 91.12 166 GLN A CA 1
ATOM 1258 C C . GLN A 1 166 ? 13.983 -2.756 -13.803 1.00 91.12 166 GLN A C 1
ATOM 1260 O O . GLN A 1 166 ? 13.929 -2.637 -12.582 1.00 91.12 166 GLN A O 1
ATOM 1265 N N . ALA A 1 167 ? 14.062 -1.697 -14.615 1.00 91.31 167 ALA A N 1
ATOM 1266 C CA . ALA A 1 167 ? 14.123 -0.325 -14.113 1.00 91.31 167 ALA A CA 1
ATOM 1267 C C . ALA A 1 167 ? 12.860 0.067 -13.323 1.00 91.31 167 ALA A C 1
ATOM 1269 O O . ALA A 1 167 ? 12.966 0.697 -12.266 1.00 91.31 167 ALA A O 1
ATOM 1270 N N . LEU A 1 168 ? 11.672 -0.321 -13.802 1.00 92.81 168 LEU A N 1
ATOM 1271 C CA . LEU A 1 168 ? 10.414 -0.095 -13.084 1.00 92.81 168 LEU A CA 1
ATOM 1272 C C . LEU A 1 168 ? 10.347 -0.906 -11.786 1.00 92.81 168 LEU A C 1
ATOM 1274 O O . LEU A 1 168 ? 9.943 -0.375 -10.751 1.00 92.81 168 LEU A O 1
ATOM 1278 N N . TRP A 1 169 ? 10.775 -2.168 -11.829 1.00 90.88 169 TRP A N 1
ATOM 1279 C CA . TRP A 1 169 ? 10.790 -3.069 -10.678 1.00 90.88 169 TRP A CA 1
ATOM 1280 C C . TRP A 1 169 ? 11.693 -2.548 -9.557 1.00 90.88 169 TRP A C 1
ATOM 1282 O O . TRP A 1 169 ? 11.264 -2.418 -8.410 1.00 90.88 169 TRP A O 1
ATOM 1292 N N . GLU A 1 170 ? 12.934 -2.187 -9.893 1.00 88.56 170 GLU A N 1
ATOM 1293 C CA . GLU A 1 170 ? 13.919 -1.624 -8.959 1.00 88.56 170 GLU A CA 1
ATOM 1294 C C . GLU A 1 170 ? 13.424 -0.319 -8.322 1.00 88.56 170 GLU A C 1
ATOM 1296 O O . GLU A 1 170 ? 13.687 -0.061 -7.147 1.00 88.56 170 GLU A O 1
ATOM 1301 N N . SER A 1 171 ? 12.652 0.467 -9.078 1.00 88.25 171 SER A N 1
ATOM 1302 C CA . SER A 1 171 ? 12.103 1.754 -8.637 1.00 88.25 171 SER A CA 1
ATOM 1303 C C . SER A 1 171 ? 10.782 1.637 -7.862 1.00 88.25 171 SER A C 1
ATOM 1305 O O . SER A 1 171 ? 10.233 2.659 -7.458 1.00 88.25 171 SER A O 1
ATOM 1307 N N . GLY A 1 172 ? 10.243 0.427 -7.661 1.00 88.81 172 GLY A N 1
ATOM 1308 C CA . GLY A 1 172 ? 8.958 0.226 -6.975 1.00 88.81 172 GLY A CA 1
ATOM 1309 C C . GLY A 1 172 ? 7.739 0.727 -7.764 1.00 88.81 172 GLY A C 1
ATOM 1310 O O . GLY A 1 172 ? 6.712 1.031 -7.165 1.00 88.81 172 GLY A O 1
ATOM 1311 N N . LEU A 1 173 ? 7.855 0.829 -9.093 1.00 92.25 173 LEU A N 1
ATOM 1312 C CA . LEU A 1 173 ? 6.804 1.299 -10.013 1.00 92.25 173 LEU A CA 1
ATOM 1313 C C . LEU A 1 173 ? 5.945 0.160 -10.588 1.00 92.25 173 LEU A C 1
ATOM 1315 O O . LEU A 1 173 ? 5.101 0.384 -11.455 1.00 92.25 173 LEU A O 1
ATOM 1319 N N . ILE A 1 174 ? 6.169 -1.068 -10.122 1.00 91.38 174 ILE A N 1
ATOM 1320 C CA . ILE A 1 174 ? 5.370 -2.244 -10.462 1.00 91.38 174 ILE A CA 1
ATOM 1321 C C . ILE A 1 174 ? 4.405 -2.531 -9.311 1.00 91.38 174 ILE A C 1
ATOM 1323 O O . ILE A 1 174 ? 4.822 -2.621 -8.156 1.00 91.38 174 ILE A O 1
ATOM 1327 N N . ASP A 1 175 ? 3.125 -2.731 -9.631 1.00 90.69 175 ASP A N 1
ATOM 1328 C CA . ASP A 1 175 ? 2.178 -3.292 -8.669 1.00 90.69 175 ASP A CA 1
ATOM 1329 C C . ASP A 1 175 ? 2.517 -4.764 -8.425 1.00 90.69 175 ASP A C 1
ATOM 1331 O O . ASP A 1 175 ? 2.438 -5.579 -9.340 1.00 90.69 175 ASP A O 1
ATOM 1335 N N . PHE A 1 176 ? 2.855 -5.139 -7.195 1.00 89.81 176 PHE A N 1
ATOM 1336 C CA . PHE A 1 176 ? 3.199 -6.527 -6.865 1.00 89.81 176 PHE A CA 1
ATOM 1337 C C . PHE A 1 176 ? 2.018 -7.498 -6.912 1.00 89.81 176 PHE A C 1
ATOM 1339 O O . PHE A 1 176 ? 2.224 -8.711 -6.854 1.00 89.81 176 PHE A O 1
ATOM 1346 N N . ARG A 1 177 ? 0.782 -7.005 -7.029 1.00 89.19 177 ARG A N 1
ATOM 1347 C CA . ARG A 1 177 ? -0.377 -7.852 -7.362 1.00 89.19 177 ARG A CA 1
ATOM 1348 C C . ARG A 1 177 ? -0.405 -8.216 -8.845 1.00 89.19 177 ARG A C 1
ATOM 1350 O O . ARG A 1 177 ? -1.003 -9.222 -9.214 1.00 89.19 177 ARG A O 1
ATOM 1357 N N . LEU A 1 178 ? 0.291 -7.423 -9.667 1.00 89.56 178 LEU A N 1
ATOM 1358 C CA . LEU A 1 178 ? 0.323 -7.510 -11.122 1.00 89.56 178 LEU A CA 1
ATOM 1359 C C . LEU A 1 178 ? -1.082 -7.552 -11.719 1.00 89.56 178 LEU A C 1
ATOM 1361 O O . LEU A 1 178 ? -1.344 -8.358 -12.599 1.00 89.56 178 LEU A O 1
ATOM 1365 N N . ASP A 1 179 ? -2.008 -6.732 -11.225 1.00 85.69 179 ASP A N 1
ATOM 1366 C CA . ASP A 1 179 ? -3.342 -6.623 -11.820 1.00 85.69 179 ASP A CA 1
ATOM 1367 C C . ASP A 1 179 ? -3.212 -6.192 -13.291 1.00 85.69 179 ASP A C 1
ATOM 1369 O O . ASP A 1 179 ? -2.393 -5.328 -13.620 1.00 85.69 179 ASP A O 1
ATOM 1373 N N . ASP A 1 180 ? -4.002 -6.793 -14.187 1.00 83.88 180 ASP A N 1
ATOM 1374 C CA . ASP A 1 180 ? -3.940 -6.448 -15.614 1.00 83.88 180 ASP A CA 1
ATOM 1375 C C . ASP A 1 180 ? -4.384 -4.993 -15.848 1.00 83.88 180 ASP A C 1
ATOM 1377 O O . ASP A 1 180 ? -3.860 -4.302 -16.718 1.00 83.88 180 ASP A O 1
ATOM 1381 N N . GLU A 1 181 ? -5.289 -4.479 -15.020 1.00 87.44 181 GLU A N 1
ATOM 1382 C CA . GLU A 1 181 ? -5.790 -3.107 -15.099 1.00 87.44 181 GLU A CA 1
ATOM 1383 C C . GLU A 1 181 ? -5.656 -2.418 -13.735 1.00 87.44 181 GLU A C 1
ATOM 1385 O O . GLU A 1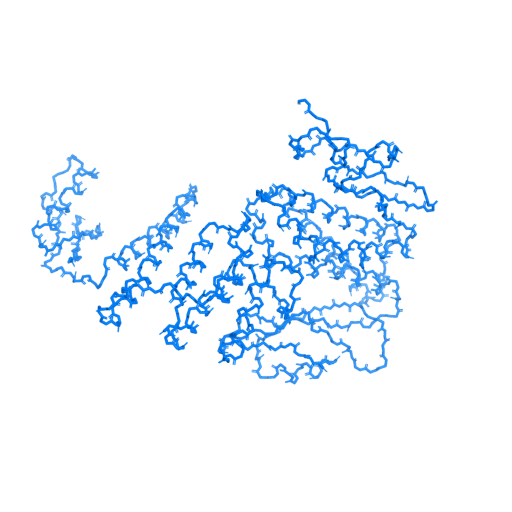 181 ? -6.618 -2.340 -12.967 1.00 87.44 181 GLU A O 1
ATOM 1390 N N . PRO A 1 182 ? -4.452 -1.934 -13.377 1.00 88.56 182 PRO A N 1
ATOM 1391 C CA . PRO A 1 182 ? -4.257 -1.285 -12.093 1.00 88.56 182 PRO A CA 1
ATOM 1392 C C . PRO A 1 182 ? -4.986 0.063 -12.060 1.00 88.56 182 PRO A C 1
ATOM 1394 O O . PRO A 1 182 ? -4.913 0.863 -12.995 1.00 88.56 182 PRO A O 1
ATOM 1397 N N . THR A 1 183 ? -5.635 0.351 -10.933 1.00 86.62 183 THR A N 1
ATOM 1398 C CA . THR A 1 183 ? -6.343 1.622 -10.705 1.00 86.62 183 THR A CA 1
ATOM 1399 C C . THR A 1 183 ? -5.395 2.813 -10.544 1.00 86.62 183 THR A C 1
ATOM 1401 O O . THR A 1 183 ? -5.780 3.952 -10.791 1.00 86.62 183 THR A O 1
ATOM 1404 N N . CYS A 1 184 ? -4.148 2.571 -10.131 1.00 89.62 184 CYS A N 1
ATOM 1405 C CA . CYS A 1 184 ? -3.138 3.608 -9.963 1.00 89.62 184 CYS A CA 1
ATOM 1406 C C . CYS A 1 184 ? -2.443 3.923 -11.296 1.00 89.62 184 CYS A C 1
ATOM 1408 O O . CYS A 1 184 ? -1.787 3.057 -11.876 1.00 89.62 184 CYS A O 1
ATOM 1410 N N . GLU A 1 185 ? -2.501 5.186 -11.730 1.00 88.81 185 GLU A N 1
ATOM 1411 C CA . GLU A 1 185 ? -1.851 5.659 -12.965 1.00 88.81 185 GLU A CA 1
ATOM 1412 C C . GLU A 1 185 ? -0.347 5.350 -13.017 1.00 88.81 185 GLU A C 1
ATOM 1414 O O . GLU A 1 185 ? 0.174 5.003 -14.072 1.00 88.81 185 GLU A O 1
ATOM 1419 N N . LEU A 1 186 ? 0.352 5.405 -11.876 1.00 91.00 186 LEU A N 1
ATOM 1420 C CA . LEU A 1 186 ? 1.791 5.119 -11.809 1.00 91.00 186 LEU A CA 1
ATOM 1421 C C . LEU A 1 186 ? 2.122 3.635 -12.056 1.00 91.00 186 LEU A C 1
ATOM 1423 O O . LEU A 1 186 ? 3.254 3.321 -12.406 1.00 91.00 186 LEU A O 1
ATOM 1427 N N . HIS A 1 187 ? 1.158 2.723 -11.900 1.00 93.00 187 HIS A N 1
ATOM 1428 C CA . HIS A 1 187 ? 1.356 1.286 -12.125 1.00 93.00 187 HIS A CA 1
ATOM 1429 C C . HIS A 1 187 ? 0.956 0.824 -13.530 1.00 93.00 187 HIS A C 1
ATOM 1431 O O . HIS A 1 187 ? 1.418 -0.229 -13.976 1.00 93.00 187 HIS A O 1
ATOM 1437 N N . LYS A 1 188 ? 0.126 1.588 -14.254 1.00 92.19 188 LYS A N 1
ATOM 1438 C CA . LYS A 1 188 ? -0.311 1.239 -15.619 1.00 92.19 188 LYS A CA 1
ATOM 1439 C C . LYS A 1 188 ? 0.839 0.937 -16.588 1.00 92.19 188 LYS A C 1
ATOM 1441 O O . LYS A 1 188 ? 0.725 -0.049 -17.320 1.00 92.19 188 LYS A O 1
ATOM 1446 N N . PRO A 1 189 ? 1.959 1.685 -16.586 1.00 93.38 189 PRO A N 1
ATOM 1447 C CA . PRO A 1 189 ? 3.062 1.415 -17.509 1.00 93.38 189 PRO A CA 1
ATOM 1448 C C . PRO A 1 189 ? 3.768 0.096 -17.173 1.00 93.38 189 PRO A C 1
ATOM 1450 O O . PRO A 1 189 ? 4.170 -0.654 -18.060 1.00 93.38 189 PRO A O 1
ATOM 1453 N N . GLY A 1 190 ? 3.847 -0.227 -15.878 1.00 93.31 190 GLY A N 1
ATOM 1454 C CA . GLY A 1 190 ? 4.311 -1.520 -15.391 1.00 93.31 190 GLY A CA 1
ATOM 1455 C C . GLY A 1 190 ? 3.434 -2.673 -15.869 1.00 93.31 190 GLY A C 1
ATOM 1456 O O . GLY A 1 190 ? 3.948 -3.641 -16.425 1.00 93.31 190 GLY A O 1
ATOM 1457 N N . ALA A 1 191 ? 2.113 -2.549 -15.718 1.00 93.44 191 ALA A N 1
ATOM 1458 C CA . ALA A 1 191 ? 1.160 -3.558 -16.182 1.00 93.44 191 ALA A CA 1
ATOM 1459 C C . ALA A 1 191 ? 1.214 -3.755 -17.707 1.00 93.44 191 ALA A C 1
ATOM 1461 O O . ALA A 1 191 ? 1.176 -4.889 -18.186 1.00 93.44 191 ALA A O 1
ATOM 1462 N N . PHE A 1 192 ? 1.372 -2.670 -18.474 1.00 93.44 192 PHE A N 1
ATOM 1463 C CA . PHE A 1 192 ? 1.573 -2.737 -19.923 1.00 93.44 192 PHE A CA 1
ATOM 1464 C C . PHE A 1 192 ? 2.804 -3.575 -20.298 1.00 93.44 192 PHE A C 1
ATOM 1466 O O . PHE A 1 192 ? 2.692 -4.503 -21.103 1.00 93.44 192 PHE A O 1
ATOM 1473 N N . LEU A 1 193 ? 3.960 -3.302 -19.680 1.00 92.75 193 LEU A N 1
ATOM 1474 C CA . LEU A 1 193 ? 5.192 -4.055 -19.939 1.00 92.75 193 LEU A CA 1
ATOM 1475 C C . LEU A 1 193 ? 5.097 -5.513 -19.489 1.00 92.75 193 LEU A C 1
ATOM 1477 O O . LEU A 1 193 ? 5.523 -6.405 -20.219 1.00 92.75 193 LEU A O 1
ATOM 1481 N N . VAL A 1 194 ? 4.495 -5.772 -18.328 1.00 94.06 194 VAL A N 1
ATOM 1482 C CA . VAL A 1 194 ? 4.267 -7.136 -17.829 1.00 94.06 194 VAL A CA 1
ATOM 1483 C C . VAL A 1 194 ? 3.450 -7.944 -18.834 1.00 94.06 194 VAL A C 1
ATOM 1485 O O . VAL A 1 194 ? 3.848 -9.054 -19.173 1.00 94.06 194 VAL A O 1
ATOM 1488 N N . ARG A 1 195 ? 2.365 -7.385 -19.391 1.00 93.12 195 ARG A N 1
ATOM 1489 C CA . ARG A 1 195 ? 1.564 -8.078 -20.416 1.00 93.12 195 ARG A CA 1
ATOM 1490 C C . ARG A 1 195 ? 2.373 -8.425 -21.664 1.00 93.12 195 ARG A C 1
ATOM 1492 O O . ARG A 1 195 ? 2.207 -9.522 -22.194 1.00 93.12 195 ARG A O 1
ATOM 1499 N N . ARG A 1 196 ? 3.233 -7.518 -22.139 1.00 91.69 196 ARG A N 1
ATOM 1500 C CA . ARG A 1 196 ? 4.096 -7.776 -23.308 1.00 91.69 196 ARG A CA 1
ATOM 1501 C C . ARG A 1 196 ? 5.095 -8.893 -23.023 1.00 91.69 196 ARG A C 1
ATOM 1503 O O . ARG A 1 196 ? 5.147 -9.856 -23.783 1.00 91.69 196 ARG A O 1
ATOM 1510 N N . LEU A 1 197 ? 5.793 -8.818 -21.892 1.00 92.69 197 LEU A N 1
ATOM 1511 C CA . LEU A 1 197 ? 6.789 -9.817 -21.499 1.00 92.69 197 LEU A CA 1
ATOM 1512 C C . LEU A 1 197 ? 6.173 -11.195 -21.217 1.00 92.69 197 LEU A C 1
ATOM 1514 O O . LEU A 1 197 ? 6.784 -12.210 -21.541 1.00 92.69 197 LEU A O 1
ATOM 1518 N N . VAL A 1 198 ? 4.953 -11.247 -20.670 1.00 93.50 198 VAL A N 1
ATOM 1519 C CA . VAL A 1 198 ? 4.214 -12.508 -20.488 1.00 93.50 198 VAL A CA 1
ATOM 1520 C C . VAL A 1 198 ? 3.815 -13.114 -21.830 1.00 93.50 198 VAL A C 1
ATOM 1522 O O . VAL A 1 198 ? 4.043 -14.299 -22.054 1.00 93.50 198 VAL A O 1
ATOM 1525 N N . ARG A 1 199 ? 3.274 -12.312 -22.758 1.00 92.00 199 ARG A N 1
ATOM 1526 C CA . ARG A 1 199 ? 2.922 -12.784 -24.111 1.00 92.00 199 ARG A CA 1
ATOM 1527 C C . ARG A 1 199 ? 4.138 -13.281 -24.891 1.00 92.00 199 ARG A C 1
ATOM 1529 O O . ARG A 1 199 ? 4.010 -14.225 -25.663 1.00 92.00 199 ARG A O 1
ATOM 1536 N N . ALA A 1 200 ? 5.296 -12.659 -24.683 1.00 89.19 200 ALA A N 1
ATOM 1537 C CA . ALA A 1 200 ? 6.557 -13.055 -25.302 1.00 89.19 200 ALA A CA 1
ATOM 1538 C C . ALA A 1 200 ? 7.202 -14.298 -24.654 1.00 89.19 200 ALA A C 1
ATOM 1540 O O . ALA A 1 200 ? 8.122 -14.872 -25.233 1.00 89.19 200 ALA A O 1
ATOM 1541 N N . GLY A 1 201 ? 6.734 -14.723 -23.474 1.00 90.25 201 GLY A N 1
ATOM 1542 C CA . GLY A 1 201 ? 7.303 -15.842 -22.715 1.00 90.25 201 GLY A CA 1
ATOM 1543 C C . GLY A 1 201 ? 8.557 -15.497 -21.900 1.00 90.25 201 GLY A C 1
ATOM 1544 O O . GLY A 1 201 ? 9.144 -16.389 -21.291 1.00 90.25 201 GLY A O 1
ATOM 1545 N N . ASP A 1 202 ? 8.958 -14.223 -21.849 1.00 90.69 202 ASP A N 1
ATOM 1546 C CA . ASP A 1 202 ? 10.127 -13.749 -21.092 1.00 90.69 202 ASP A CA 1
ATOM 1547 C C . ASP A 1 202 ? 9.839 -13.631 -19.582 1.00 90.69 202 ASP A C 1
ATOM 1549 O O . ASP A 1 202 ? 10.735 -13.766 -18.742 1.00 90.69 202 ASP A O 1
ATOM 1553 N N . LEU A 1 203 ? 8.575 -13.386 -19.224 1.00 93.31 203 LEU A N 1
ATOM 1554 C CA . LEU A 1 203 ? 8.093 -13.326 -17.847 1.00 93.31 203 LEU A CA 1
ATOM 1555 C C . LEU A 1 203 ? 6.983 -14.359 -17.648 1.00 93.31 203 LEU A C 1
ATOM 1557 O O . LEU A 1 203 ? 6.058 -14.450 -18.450 1.00 93.31 203 LEU A O 1
ATOM 1561 N N . ARG A 1 204 ? 7.024 -15.103 -16.545 1.00 92.88 204 ARG A N 1
ATOM 1562 C CA . ARG A 1 204 ? 5.956 -16.032 -16.161 1.00 92.88 204 ARG A CA 1
ATOM 1563 C C . ARG A 1 204 ? 5.315 -15.564 -14.861 1.00 92.88 204 ARG A C 1
ATOM 1565 O O . ARG A 1 204 ? 6.003 -15.363 -13.862 1.00 92.88 204 ARG A O 1
ATOM 1572 N N . VAL A 1 205 ? 3.997 -15.380 -14.892 1.00 93.19 205 VAL A N 1
ATOM 1573 C CA . VAL A 1 205 ? 3.192 -14.912 -13.757 1.00 93.19 205 VAL A CA 1
ATOM 1574 C C . VAL A 1 205 ? 2.183 -15.995 -13.401 1.00 93.19 205 VAL A C 1
ATOM 1576 O O . VAL A 1 205 ? 1.263 -16.265 -14.165 1.00 93.19 205 VAL A O 1
ATOM 1579 N N . GLU A 1 206 ? 2.359 -16.605 -12.236 1.00 92.56 206 GLU A N 1
ATOM 1580 C CA . GLU A 1 206 ? 1.472 -17.640 -11.707 1.00 92.56 206 GLU A CA 1
ATOM 1581 C C . GLU A 1 206 ? 0.559 -17.019 -10.648 1.00 92.56 206 GLU A C 1
ATOM 1583 O O . GLU A 1 206 ? 0.999 -16.688 -9.542 1.00 92.56 206 GLU A O 1
ATOM 1588 N N . ARG A 1 207 ? -0.714 -16.817 -11.005 1.00 90.81 207 ARG A N 1
ATOM 1589 C CA . ARG A 1 207 ? -1.735 -16.224 -10.121 1.00 90.81 207 ARG A CA 1
ATOM 1590 C C . ARG A 1 207 ? -2.386 -17.237 -9.181 1.00 90.81 207 ARG A C 1
ATOM 1592 O O . ARG A 1 207 ? -2.911 -16.836 -8.147 1.00 90.81 207 ARG A O 1
ATOM 1599 N N . PHE A 1 208 ? -2.282 -18.530 -9.502 1.00 89.56 208 PHE A N 1
ATOM 1600 C CA . PHE A 1 208 ? -2.923 -19.628 -8.766 1.00 89.56 208 PHE A CA 1
ATOM 1601 C C . PHE A 1 208 ? -4.453 -19.502 -8.728 1.00 89.56 208 PHE A C 1
ATOM 1603 O O . PHE A 1 208 ? -5.097 -19.820 -7.726 1.00 89.56 208 PHE A O 1
ATOM 1610 N N . ASP A 1 209 ? -5.034 -19.037 -9.836 1.00 83.69 209 ASP A N 1
ATOM 1611 C CA . ASP A 1 209 ? -6.480 -18.933 -9.993 1.00 83.69 209 ASP A CA 1
ATOM 1612 C C . ASP A 1 209 ? -7.120 -20.320 -9.857 1.00 83.69 209 ASP A C 1
ATOM 1614 O O . ASP A 1 209 ? -6.735 -21.276 -10.527 1.00 83.69 209 ASP A O 1
ATOM 1618 N N . GLY A 1 210 ? -8.099 -20.437 -8.959 1.00 81.38 210 GLY A N 1
ATOM 1619 C CA . GLY A 1 210 ? -8.803 -21.694 -8.704 1.00 81.38 210 GLY A CA 1
ATOM 1620 C C . GLY A 1 210 ? -8.227 -22.562 -7.583 1.00 81.38 210 GLY A C 1
ATOM 1621 O O . GLY A 1 210 ? -8.905 -23.514 -7.208 1.00 81.38 210 GLY A O 1
ATOM 1622 N N . VAL A 1 211 ? -7.076 -22.216 -6.991 1.00 86.06 211 VAL A N 1
ATOM 1623 C CA . VAL A 1 211 ? -6.549 -22.898 -5.793 1.00 86.06 211 VAL A CA 1
ATOM 1624 C C . VAL A 1 211 ? -7.367 -22.502 -4.563 1.00 86.06 211 VAL A C 1
ATOM 1626 O O . VAL A 1 211 ? -7.391 -21.335 -4.163 1.00 86.06 211 VAL A O 1
ATOM 1629 N N . ARG A 1 212 ? -8.043 -23.475 -3.946 1.00 83.88 212 ARG A N 1
ATOM 1630 C CA . ARG A 1 212 ? -9.006 -23.253 -2.852 1.00 83.88 212 ARG A CA 1
ATOM 1631 C C . ARG A 1 212 ? -8.510 -23.730 -1.500 1.00 83.88 212 ARG A C 1
ATOM 1633 O O . ARG A 1 212 ? -8.969 -23.214 -0.482 1.00 83.88 212 ARG A O 1
ATOM 1640 N N . ASN A 1 213 ? -7.603 -24.701 -1.470 1.00 87.25 213 ASN A N 1
ATOM 1641 C CA . ASN A 1 213 ? -7.131 -25.322 -0.236 1.00 87.25 213 ASN A CA 1
ATOM 1642 C C . ASN A 1 213 ? -5.613 -25.552 -0.232 1.00 87.25 213 ASN A C 1
ATOM 1644 O O . ASN A 1 213 ? -4.909 -25.279 -1.203 1.00 87.25 213 ASN A O 1
ATOM 1648 N N . LEU A 1 214 ? -5.097 -26.013 0.910 1.00 83.62 214 LEU A N 1
ATOM 1649 C CA . LEU A 1 214 ? -3.661 -26.209 1.117 1.00 83.62 214 LEU A CA 1
ATOM 1650 C C . LEU A 1 214 ? -3.065 -27.342 0.278 1.00 83.62 214 LEU A C 1
ATOM 1652 O O . LEU A 1 214 ? -1.879 -27.272 -0.034 1.00 83.62 214 LEU A O 1
ATOM 1656 N N . ASP A 1 215 ? -3.840 -28.369 -0.058 1.00 87.38 215 ASP A N 1
ATOM 1657 C CA . ASP A 1 215 ? -3.328 -29.513 -0.813 1.00 87.38 215 ASP A CA 1
ATOM 1658 C C . ASP A 1 215 ? -3.201 -29.163 -2.297 1.00 87.38 215 ASP A C 1
ATOM 1660 O O . ASP A 1 215 ? -2.122 -29.329 -2.862 1.00 87.38 215 ASP A O 1
ATOM 1664 N N . GLU A 1 216 ? -4.220 -28.517 -2.871 1.00 89.44 216 GLU A N 1
ATOM 1665 C CA . GLU A 1 216 ? -4.148 -27.904 -4.206 1.00 89.44 216 GLU A CA 1
ATOM 1666 C C . GLU A 1 216 ? -3.007 -26.882 -4.294 1.00 89.44 216 GLU A C 1
ATOM 1668 O O . GLU A 1 216 ? -2.280 -26.830 -5.284 1.00 89.44 216 GLU A O 1
ATOM 1673 N N . LEU A 1 217 ? -2.801 -26.084 -3.237 1.00 87.19 217 LEU A N 1
ATOM 1674 C CA . LEU A 1 217 ? -1.693 -25.133 -3.190 1.00 87.19 217 LEU A CA 1
ATOM 1675 C C . LEU A 1 217 ? -0.334 -25.845 -3.226 1.00 87.19 217 LEU A C 1
ATOM 1677 O O . LEU A 1 217 ? 0.572 -25.403 -3.931 1.00 87.19 217 LEU A O 1
ATOM 1681 N N . ARG A 1 218 ? -0.166 -26.923 -2.454 1.00 87.00 218 ARG A N 1
ATOM 1682 C CA . ARG A 1 218 ? 1.080 -27.706 -2.434 1.00 87.00 218 ARG A CA 1
ATOM 1683 C C . ARG A 1 218 ? 1.358 -28.343 -3.787 1.00 87.00 218 ARG A C 1
ATOM 1685 O O . ARG A 1 218 ? 2.507 -28.328 -4.216 1.00 87.00 218 ARG A O 1
ATOM 1692 N N . GLU A 1 219 ? 0.329 -28.866 -4.445 1.00 89.19 219 GLU A N 1
ATOM 1693 C CA . GLU A 1 219 ? 0.432 -29.434 -5.789 1.00 89.19 219 GLU A CA 1
ATOM 1694 C C . GLU A 1 219 ? 0.831 -28.364 -6.812 1.00 89.19 219 GLU A C 1
ATOM 1696 O O . GLU A 1 219 ? 1.825 -28.527 -7.520 1.00 89.19 219 GLU A O 1
ATOM 1701 N N . ALA A 1 220 ? 0.145 -27.217 -6.814 1.00 87.94 220 ALA A N 1
ATOM 1702 C CA . ALA A 1 220 ? 0.457 -26.105 -7.709 1.00 87.94 220 ALA A CA 1
ATOM 1703 C C . ALA A 1 220 ? 1.861 -25.516 -7.467 1.00 87.94 220 ALA A C 1
ATOM 1705 O O . ALA A 1 220 ? 2.499 -25.010 -8.391 1.00 87.94 220 ALA A O 1
ATOM 1706 N N . LEU A 1 221 ? 2.364 -25.590 -6.230 1.00 87.69 221 LEU A N 1
ATOM 1707 C CA . LEU A 1 221 ? 3.711 -25.152 -5.863 1.00 87.69 221 LEU A CA 1
ATOM 1708 C C . LEU A 1 221 ? 4.789 -26.229 -6.032 1.00 87.69 221 LEU A C 1
ATOM 1710 O O . LEU A 1 221 ? 5.969 -25.888 -5.953 1.00 87.69 221 LEU A O 1
ATOM 1714 N N . ALA A 1 222 ? 4.435 -27.494 -6.274 1.00 86.38 222 ALA A N 1
ATOM 1715 C CA . ALA A 1 222 ? 5.397 -28.591 -6.407 1.00 86.38 222 ALA A CA 1
ATOM 1716 C C . ALA A 1 222 ? 6.507 -28.328 -7.451 1.00 86.38 222 ALA A C 1
ATOM 1718 O O . ALA A 1 222 ? 7.662 -28.667 -7.173 1.00 86.38 222 ALA A O 1
ATOM 1719 N N . PRO A 1 223 ? 6.236 -27.656 -8.592 1.00 85.75 223 PRO A N 1
ATOM 1720 C CA . PRO A 1 223 ? 7.281 -27.276 -9.545 1.00 85.75 223 PRO A CA 1
ATOM 1721 C C . PRO A 1 223 ? 8.258 -26.206 -9.021 1.00 85.75 223 PRO A C 1
ATOM 1723 O O . PRO A 1 223 ? 9.319 -26.001 -9.606 1.00 85.75 223 PRO A O 1
ATOM 1726 N N . PHE A 1 224 ? 7.928 -25.510 -7.928 1.00 82.50 224 PHE A N 1
ATOM 1727 C CA . PHE A 1 224 ? 8.598 -24.290 -7.477 1.00 82.50 224 PHE A CA 1
ATOM 1728 C C . PHE A 1 224 ? 9.110 -24.423 -6.028 1.00 82.50 224 PHE A C 1
ATOM 1730 O O . PHE A 1 224 ? 8.519 -23.925 -5.070 1.00 82.50 224 PHE A O 1
ATOM 1737 N N . ARG A 1 225 ? 10.267 -25.080 -5.865 1.00 63.22 225 ARG A N 1
ATOM 1738 C CA . ARG A 1 225 ? 10.852 -25.523 -4.576 1.00 63.22 225 ARG A CA 1
ATOM 1739 C C . ARG A 1 225 ? 10.914 -24.478 -3.439 1.00 63.22 225 ARG A C 1
ATOM 1741 O O . ARG A 1 225 ? 10.885 -24.875 -2.279 1.00 63.22 225 ARG A O 1
ATOM 1748 N N . VAL A 1 226 ? 11.028 -23.172 -3.730 1.00 65.25 226 VAL A N 1
ATOM 1749 C CA . VAL A 1 226 ? 11.081 -22.076 -2.727 1.00 65.25 226 VAL A CA 1
ATOM 1750 C C . VAL A 1 226 ? 10.405 -20.804 -3.265 1.00 65.25 226 VAL A C 1
ATOM 1752 O O . VAL A 1 226 ? 11.045 -19.769 -3.461 1.00 65.25 226 VAL A O 1
ATOM 1755 N N . ALA A 1 227 ? 9.103 -20.877 -3.541 1.00 77.88 227 ALA A N 1
ATOM 1756 C CA . ALA A 1 227 ? 8.403 -19.822 -4.279 1.00 77.88 227 ALA A CA 1
ATOM 1757 C C . ALA A 1 227 ? 7.195 -19.195 -3.571 1.00 77.88 227 ALA A C 1
ATOM 1759 O O . ALA A 1 227 ? 6.515 -18.378 -4.184 1.00 77.88 227 ALA A O 1
ATOM 1760 N N . ALA A 1 228 ? 6.932 -19.524 -2.302 1.00 86.00 228 ALA A N 1
ATOM 1761 C CA . ALA A 1 228 ? 5.747 -19.041 -1.597 1.00 86.00 228 ALA A CA 1
ATOM 1762 C C . ALA A 1 228 ? 6.029 -18.537 -0.175 1.00 86.00 228 ALA A C 1
ATOM 1764 O O . ALA A 1 228 ? 6.870 -19.070 0.549 1.00 86.00 228 ALA A O 1
ATOM 1765 N N . GLU A 1 229 ? 5.274 -17.521 0.228 1.00 89.81 229 GLU A N 1
ATOM 1766 C CA . GLU A 1 229 ? 5.165 -17.000 1.584 1.00 89.81 229 GLU A CA 1
ATOM 1767 C C . GLU A 1 229 ? 3.735 -17.186 2.083 1.00 89.81 229 GLU A C 1
ATOM 1769 O O . GLU A 1 229 ? 2.770 -16.855 1.393 1.00 89.81 229 GLU A O 1
ATOM 1774 N N . GLN A 1 230 ? 3.587 -17.671 3.312 1.00 88.56 230 GLN A N 1
ATOM 1775 C CA . GLN A 1 230 ? 2.277 -17.875 3.915 1.00 88.56 230 GLN A CA 1
ATOM 1776 C C . GLN A 1 230 ? 2.006 -16.829 5.001 1.00 88.56 230 GLN A C 1
ATOM 1778 O O . GLN A 1 230 ? 2.825 -16.568 5.885 1.00 88.56 230 GLN A O 1
ATOM 1783 N N . ARG A 1 231 ? 0.809 -16.257 4.953 1.00 91.81 231 ARG A N 1
ATOM 1784 C CA . ARG A 1 231 ? 0.177 -15.462 6.002 1.00 91.81 231 ARG A CA 1
ATOM 1785 C C . ARG A 1 231 ? -1.031 -16.217 6.541 1.00 91.81 231 ARG A C 1
ATOM 1787 O O . ARG A 1 231 ? -1.482 -17.194 5.951 1.00 91.81 231 ARG A O 1
ATOM 1794 N N . TRP A 1 232 ? -1.553 -15.767 7.669 1.00 92.25 232 TRP A N 1
ATOM 1795 C CA . TRP A 1 232 ? -2.765 -16.320 8.258 1.00 92.25 232 TRP A CA 1
ATOM 1796 C C . TRP A 1 232 ? -3.752 -15.201 8.574 1.00 92.25 232 TRP A C 1
ATOM 1798 O O . TRP A 1 232 ? -3.331 -14.059 8.796 1.00 92.25 232 TRP A O 1
ATOM 1808 N N . SER A 1 233 ? -5.035 -15.543 8.600 1.00 94.00 233 SER A N 1
ATOM 1809 C CA . SER A 1 233 ? -6.116 -14.720 9.148 1.00 94.00 233 SER A CA 1
ATOM 1810 C C . SER A 1 233 ? -7.209 -15.632 9.703 1.00 94.00 233 SER A C 1
ATOM 1812 O O . SER A 1 233 ? -7.365 -16.763 9.229 1.00 94.00 233 SER A O 1
ATOM 1814 N N . PHE A 1 234 ? -7.936 -15.173 10.719 1.00 94.06 234 PHE A N 1
ATOM 1815 C CA . PHE A 1 234 ? -9.114 -15.884 11.194 1.00 94.06 234 PHE A CA 1
ATOM 1816 C C . PHE A 1 234 ? -10.229 -15.825 10.149 1.00 94.06 234 PHE A C 1
ATOM 1818 O O . PHE A 1 234 ? -10.493 -14.795 9.527 1.00 94.06 234 PHE A O 1
ATOM 1825 N N . VAL A 1 235 ? -10.892 -16.957 9.952 1.00 91.75 235 VAL A N 1
ATOM 1826 C CA . VAL A 1 235 ? -12.026 -17.091 9.039 1.00 91.75 235 VAL A CA 1
ATOM 1827 C C . VAL A 1 235 ? -13.152 -17.824 9.744 1.00 91.75 235 VAL A C 1
ATOM 1829 O O . VAL A 1 235 ? -12.911 -18.656 10.619 1.00 91.75 235 VAL A O 1
ATOM 1832 N N . ARG A 1 236 ? -14.390 -17.546 9.329 1.00 90.06 236 ARG A N 1
ATOM 1833 C CA . ARG A 1 236 ? -15.526 -18.340 9.793 1.00 90.06 236 ARG A CA 1
ATOM 1834 C C . ARG A 1 236 ? -15.319 -19.808 9.401 1.00 90.06 236 ARG A C 1
ATOM 1836 O O . ARG A 1 236 ? -14.816 -20.062 8.298 1.00 90.06 236 ARG A O 1
ATOM 1843 N N . PRO A 1 237 ? -15.715 -20.761 10.256 1.00 85.88 237 PRO A N 1
ATOM 1844 C CA . PRO A 1 237 ? -15.713 -22.166 9.896 1.00 85.88 237 PRO A CA 1
ATOM 1845 C C . PRO A 1 237 ? -16.552 -22.382 8.638 1.00 85.88 237 PRO A C 1
ATOM 1847 O O . PRO A 1 237 ? -17.578 -21.734 8.423 1.00 85.88 237 PRO A O 1
ATOM 1850 N N . ARG A 1 238 ? -16.086 -23.287 7.786 1.00 82.06 238 ARG A N 1
ATOM 1851 C CA . ARG A 1 238 ? -16.792 -23.746 6.594 1.00 82.06 238 ARG A CA 1
ATOM 1852 C C . ARG A 1 238 ? -16.684 -25.260 6.556 1.00 82.06 238 ARG A C 1
ATOM 1854 O O . ARG A 1 238 ? -15.684 -25.807 7.016 1.00 82.06 238 ARG A O 1
ATOM 1861 N N . GLU A 1 239 ? -17.690 -25.918 5.997 1.00 72.75 239 GLU A N 1
ATOM 1862 C CA . GLU A 1 239 ? -17.577 -27.336 5.672 1.00 72.75 239 GLU A CA 1
ATOM 1863 C C . GLU A 1 239 ? -16.517 -27.518 4.577 1.00 72.75 239 GLU A C 1
ATOM 1865 O O . GLU A 1 239 ? -16.545 -26.835 3.551 1.00 72.75 239 GLU A O 1
ATOM 1870 N N . GLY A 1 240 ? -15.561 -28.418 4.813 1.00 69.19 240 GLY A N 1
ATOM 1871 C CA . GLY A 1 240 ? -14.479 -28.719 3.877 1.00 69.19 240 GLY A CA 1
ATOM 1872 C C . GLY A 1 240 ? -13.094 -28.220 4.312 1.00 69.19 240 GLY A C 1
ATOM 1873 O O . GLY A 1 240 ? -12.899 -27.775 5.445 1.00 69.19 240 GLY A O 1
ATOM 1874 N N . PRO A 1 241 ? -12.087 -28.356 3.435 1.00 70.00 241 PRO A N 1
ATOM 1875 C CA . PRO A 1 241 ? -10.699 -28.058 3.768 1.00 70.00 241 PRO A CA 1
ATOM 1876 C C . PRO A 1 241 ? -10.459 -26.562 4.013 1.00 70.00 241 PRO A C 1
ATOM 1878 O O . PRO A 1 241 ? -11.156 -25.697 3.482 1.00 70.00 241 PRO A O 1
ATOM 1881 N N . ALA A 1 242 ? -9.428 -26.256 4.808 1.00 74.00 242 ALA A N 1
ATOM 1882 C CA . ALA A 1 242 ? -9.067 -24.885 5.154 1.00 74.00 242 ALA A CA 1
ATOM 1883 C C . ALA A 1 242 ? -8.794 -24.042 3.897 1.00 74.00 242 ALA A C 1
ATOM 1885 O O . ALA A 1 242 ? -7.904 -24.361 3.103 1.00 74.00 242 ALA A O 1
ATOM 1886 N N . GLY A 1 243 ? -9.555 -22.954 3.758 1.00 81.38 243 GLY A N 1
ATOM 1887 C CA . GLY A 1 243 ? -9.480 -22.055 2.615 1.00 81.38 243 GLY A CA 1
ATOM 1888 C C . GLY A 1 243 ? -8.120 -21.369 2.483 1.00 81.38 243 GLY A C 1
ATOM 1889 O O . GLY A 1 243 ? -7.517 -20.943 3.475 1.00 81.38 243 GLY A O 1
ATOM 1890 N N . VAL A 1 244 ? -7.666 -21.232 1.241 1.00 86.88 244 VAL A N 1
ATOM 1891 C CA . VAL A 1 244 ? -6.475 -20.471 0.857 1.00 86.88 244 VAL A CA 1
ATOM 1892 C C . VAL A 1 244 ? -6.883 -19.342 -0.084 1.00 86.88 244 VAL A C 1
ATOM 1894 O O . VAL A 1 244 ? -7.799 -19.482 -0.890 1.00 86.88 244 VAL A O 1
ATOM 1897 N N . THR A 1 245 ? -6.209 -18.201 0.020 1.00 88.75 245 THR A N 1
ATOM 1898 C CA . THR A 1 245 ? -6.388 -17.078 -0.906 1.00 88.75 245 THR A CA 1
ATOM 1899 C C . THR A 1 245 ? -5.032 -16.572 -1.372 1.00 88.75 245 THR A C 1
ATOM 1901 O O . THR A 1 245 ? -4.171 -16.261 -0.547 1.00 88.75 245 THR A O 1
ATOM 1904 N N . ALA A 1 246 ? -4.832 -16.481 -2.687 1.00 88.56 246 ALA A N 1
ATOM 1905 C CA . ALA A 1 246 ? -3.661 -15.831 -3.260 1.00 88.56 246 ALA A CA 1
ATOM 1906 C C . ALA A 1 246 ? -3.759 -14.312 -3.045 1.00 88.56 246 ALA A C 1
ATOM 1908 O O . ALA A 1 246 ? -4.734 -13.677 -3.431 1.00 88.56 246 ALA A O 1
ATOM 1909 N N . LEU A 1 247 ? -2.752 -13.737 -2.392 1.00 89.69 247 LEU A N 1
ATOM 1910 C CA . LEU A 1 247 ? -2.633 -12.293 -2.158 1.00 89.69 247 LEU A CA 1
ATOM 1911 C C . LEU A 1 247 ? -1.709 -11.635 -3.181 1.00 89.69 247 LEU A C 1
ATOM 1913 O O . LEU A 1 247 ? -1.869 -10.460 -3.503 1.00 89.69 247 LEU A O 1
ATOM 1917 N N . ARG A 1 248 ? -0.690 -12.377 -3.629 1.00 90.94 248 ARG A N 1
ATOM 1918 C CA . ARG A 1 248 ? 0.274 -11.947 -4.644 1.00 90.94 248 ARG A CA 1
ATOM 1919 C C . ARG A 1 248 ? 0.700 -13.146 -5.496 1.00 90.94 248 ARG A C 1
ATOM 1921 O O . ARG A 1 248 ? 0.936 -14.212 -4.917 1.00 90.94 248 ARG A O 1
ATOM 1928 N N . PRO A 1 249 ? 0.847 -12.976 -6.819 1.00 93.31 249 PRO A N 1
ATOM 1929 C CA . PRO A 1 249 ? 1.285 -14.043 -7.712 1.00 93.31 249 PRO A CA 1
ATOM 1930 C C . PRO A 1 249 ? 2.765 -14.393 -7.510 1.00 93.31 249 PRO A C 1
ATOM 1932 O O . PRO A 1 249 ? 3.542 -13.596 -6.976 1.00 93.31 249 PRO A O 1
ATOM 1935 N N . LEU A 1 250 ? 3.169 -15.571 -7.984 1.00 93.44 250 LEU A N 1
ATOM 1936 C CA . LEU A 1 250 ? 4.577 -15.911 -8.198 1.00 93.44 250 LEU A CA 1
ATOM 1937 C C . LEU A 1 250 ? 5.018 -15.306 -9.532 1.00 93.44 250 LEU A C 1
ATOM 1939 O O . LEU A 1 250 ? 4.322 -15.431 -10.536 1.00 93.44 250 LEU A O 1
ATOM 1943 N N . VAL A 1 251 ? 6.184 -14.664 -9.541 1.00 93.25 251 VAL A N 1
ATOM 1944 C CA . VAL A 1 251 ? 6.749 -14.036 -10.740 1.00 93.25 251 VAL A CA 1
ATOM 1945 C C . VAL A 1 251 ? 8.128 -14.606 -11.001 1.00 93.25 251 VAL A C 1
ATOM 1947 O O . VAL A 1 251 ? 9.019 -14.521 -10.148 1.00 93.25 251 VAL A O 1
ATOM 1950 N N . LEU A 1 252 ? 8.299 -15.162 -12.194 1.00 91.12 252 LEU A N 1
ATOM 1951 C CA . LEU A 1 252 ? 9.532 -15.774 -12.660 1.00 91.12 252 LEU A CA 1
ATOM 1952 C C . LEU A 1 252 ? 10.049 -15.032 -13.889 1.00 91.12 252 LEU A C 1
ATOM 1954 O O . LEU A 1 252 ? 9.284 -14.687 -14.789 1.00 91.12 252 LEU A O 1
ATOM 1958 N N . PHE A 1 253 ? 11.359 -14.826 -13.928 1.00 87.81 253 PHE A N 1
ATOM 1959 C CA . PHE A 1 253 ? 12.080 -14.362 -15.106 1.00 87.81 253 PHE A CA 1
ATOM 1960 C C . PHE A 1 253 ? 13.049 -15.463 -15.533 1.00 87.81 253 PHE A C 1
ATOM 1962 O O . PHE A 1 253 ? 14.057 -15.707 -14.860 1.00 87.81 253 PHE A O 1
ATOM 1969 N N . GLY A 1 254 ? 12.690 -16.195 -16.591 1.00 83.50 254 GLY A N 1
ATOM 1970 C CA . GLY A 1 254 ? 13.253 -17.522 -16.847 1.00 83.50 254 GLY A CA 1
ATOM 1971 C C . GLY A 1 254 ? 13.026 -18.447 -15.644 1.00 83.50 254 GLY A C 1
ATOM 1972 O O . GLY A 1 254 ? 11.901 -18.610 -15.180 1.00 83.50 254 GLY A O 1
ATOM 1973 N N . GLU A 1 255 ? 14.104 -19.005 -15.092 1.00 82.88 255 GLU A N 1
ATOM 1974 C CA . GLU A 1 255 ? 14.060 -19.851 -13.885 1.00 82.88 255 GLU A CA 1
ATOM 1975 C C . GLU A 1 255 ? 14.197 -19.058 -12.571 1.00 82.88 255 GLU A C 1
ATOM 1977 O O . GLU A 1 255 ? 14.036 -19.603 -11.476 1.00 82.88 255 GLU A O 1
ATOM 1982 N N . ARG A 1 256 ? 14.502 -17.755 -12.644 1.00 87.56 256 ARG A N 1
ATOM 1983 C CA . ARG A 1 256 ? 14.743 -16.925 -11.460 1.00 87.56 256 ARG A CA 1
ATOM 1984 C C . ARG A 1 256 ? 13.429 -16.445 -10.852 1.00 87.56 256 ARG A C 1
ATOM 1986 O O . ARG A 1 256 ? 12.651 -15.759 -11.509 1.00 87.56 256 ARG A O 1
ATOM 1993 N N . VAL A 1 257 ? 13.248 -16.684 -9.553 1.00 89.38 257 VAL A N 1
ATOM 1994 C CA . VAL A 1 257 ? 12.155 -16.092 -8.766 1.00 89.38 257 VAL A CA 1
ATOM 1995 C C . VAL A 1 257 ? 12.417 -14.600 -8.549 1.00 89.38 257 VAL A C 1
ATOM 1997 O O . VAL A 1 257 ? 13.349 -14.228 -7.833 1.00 89.38 257 VAL A O 1
ATOM 2000 N N . LEU A 1 258 ? 11.596 -13.745 -9.161 1.00 88.94 258 LEU A N 1
ATOM 2001 C CA . LEU A 1 258 ? 11.599 -12.297 -8.919 1.00 88.94 258 LEU A CA 1
ATOM 2002 C C . LEU A 1 258 ? 10.715 -11.921 -7.732 1.00 88.94 258 LEU A C 1
ATOM 2004 O O . LEU A 1 258 ? 11.092 -11.083 -6.916 1.00 88.94 258 LEU A O 1
ATOM 2008 N N . GLN A 1 259 ? 9.560 -12.571 -7.618 1.00 91.31 259 GLN A N 1
ATOM 2009 C CA . GLN A 1 259 ? 8.644 -12.415 -6.497 1.00 91.31 259 GLN A CA 1
ATOM 2010 C C . GLN A 1 259 ? 8.100 -13.776 -6.099 1.00 91.31 259 GLN A C 1
ATOM 2012 O O . GLN A 1 259 ? 7.579 -14.512 -6.933 1.00 91.31 259 GLN A O 1
ATOM 2017 N N . LYS A 1 260 ? 8.183 -14.080 -4.804 1.00 92.62 260 LYS A N 1
ATOM 2018 C CA . LYS A 1 260 ? 7.483 -15.222 -4.221 1.00 92.62 260 LYS A CA 1
ATOM 2019 C C . LYS A 1 260 ? 5.983 -14.945 -4.220 1.00 92.62 260 LYS A C 1
ATOM 2021 O O . LYS A 1 260 ? 5.567 -13.836 -3.879 1.00 92.62 260 LYS A O 1
ATOM 2026 N N . ALA A 1 261 ? 5.187 -15.960 -4.529 1.00 92.25 261 ALA A N 1
ATOM 2027 C CA . ALA A 1 261 ? 3.761 -15.901 -4.273 1.00 92.25 261 ALA A CA 1
ATOM 2028 C C . ALA A 1 261 ? 3.501 -15.675 -2.787 1.00 92.25 261 ALA A C 1
ATOM 2030 O O . ALA A 1 261 ? 4.256 -16.139 -1.930 1.00 92.25 261 ALA A O 1
ATOM 2031 N N . ARG A 1 262 ? 2.416 -14.978 -2.473 1.00 92.38 262 ARG A N 1
ATOM 2032 C CA . ARG A 1 262 ? 1.977 -14.788 -1.093 1.00 92.38 262 ARG A CA 1
ATOM 2033 C C . ARG A 1 262 ? 0.554 -15.280 -0.954 1.00 92.38 262 ARG A C 1
ATOM 2035 O O . ARG A 1 262 ? -0.312 -14.847 -1.705 1.00 92.38 262 ARG A O 1
ATOM 2042 N N . PHE A 1 263 ? 0.312 -16.120 0.042 1.00 91.12 263 PHE A N 1
ATOM 2043 C CA . PHE A 1 263 ? -1.000 -16.703 0.304 1.00 91.12 263 PHE A CA 1
ATOM 2044 C C . PHE A 1 263 ? -1.469 -16.396 1.717 1.00 91.12 263 PHE A C 1
ATOM 2046 O O . PHE A 1 263 ? -0.669 -16.368 2.652 1.00 91.12 263 PHE A O 1
ATOM 2053 N N . MET A 1 264 ? -2.772 -16.219 1.886 1.00 91.94 264 MET A N 1
ATOM 2054 C CA . MET A 1 264 ? -3.440 -16.227 3.179 1.00 91.94 264 MET A CA 1
ATOM 2055 C C . MET A 1 264 ? -4.043 -17.611 3.410 1.00 91.94 264 MET A C 1
ATOM 2057 O O . MET A 1 264 ? -4.817 -18.100 2.589 1.00 91.94 264 MET A O 1
ATOM 2061 N N . ARG A 1 265 ? -3.675 -18.239 4.527 1.00 90.94 265 ARG A N 1
ATOM 2062 C CA . ARG A 1 265 ? -4.321 -19.440 5.057 1.00 90.94 265 ARG A CA 1
ATOM 2063 C C . ARG A 1 265 ? -5.374 -19.030 6.083 1.00 90.94 265 ARG A C 1
ATOM 2065 O O . ARG A 1 265 ? -5.036 -18.383 7.078 1.00 90.94 265 ARG A O 1
ATOM 2072 N N . GLY A 1 266 ? -6.605 -19.487 5.886 1.00 89.56 266 GLY A N 1
ATOM 2073 C CA . GLY A 1 266 ? -7.660 -19.340 6.878 1.00 89.56 266 GLY A CA 1
ATOM 2074 C C . GLY A 1 266 ? -7.401 -20.202 8.116 1.00 89.56 266 GLY A C 1
ATOM 2075 O O . GLY A 1 266 ? -7.076 -21.387 8.008 1.00 89.56 266 GLY A O 1
ATOM 2076 N N . VAL A 1 267 ? -7.548 -19.603 9.295 1.00 89.62 267 VAL A N 1
ATOM 2077 C CA . VAL A 1 267 ? -7.614 -20.299 10.584 1.00 89.62 267 VAL A CA 1
ATOM 2078 C C . VAL A 1 267 ? -9.056 -20.220 11.066 1.00 89.62 267 VAL A C 1
ATOM 2080 O O . VAL A 1 267 ? -9.555 -19.129 11.328 1.00 89.62 267 VAL A O 1
ATOM 2083 N N . SER A 1 268 ? -9.740 -21.357 11.129 1.00 89.88 268 SER A N 1
ATOM 2084 C CA . SER A 1 268 ? -11.145 -21.401 11.532 1.00 89.88 268 SER A CA 1
ATOM 2085 C C . SER A 1 268 ? -11.311 -20.952 12.981 1.00 89.88 268 SER A C 1
ATOM 2087 O O . SER A 1 268 ? -10.590 -21.427 13.859 1.00 89.88 268 SER A O 1
ATOM 2089 N N . LEU A 1 269 ? -12.255 -20.044 13.215 1.00 91.56 269 LEU A N 1
ATOM 2090 C CA . LEU A 1 269 ? -12.622 -19.568 14.543 1.00 91.56 269 LEU A CA 1
ATOM 2091 C C . LEU A 1 269 ? -14.120 -19.242 14.572 1.00 91.56 269 LEU A C 1
ATOM 2093 O O . LEU A 1 269 ? -14.598 -18.494 13.720 1.00 91.56 269 LEU A O 1
ATOM 2097 N N . ASP A 1 270 ? -14.840 -19.798 15.548 1.00 90.69 270 ASP A N 1
ATOM 2098 C CA . ASP A 1 270 ? -16.297 -19.636 15.678 1.00 90.69 270 ASP A CA 1
ATOM 2099 C C . ASP A 1 270 ? -16.709 -18.221 16.115 1.00 90.69 270 ASP A C 1
ATOM 2101 O O . ASP A 1 270 ? -17.809 -17.764 15.805 1.00 90.69 270 ASP A O 1
ATOM 2105 N N . ASP A 1 271 ? -15.822 -17.507 16.811 1.00 92.75 271 ASP A N 1
ATOM 2106 C CA . ASP A 1 271 ? -16.062 -16.142 17.272 1.00 92.75 271 ASP A CA 1
ATOM 2107 C C . ASP A 1 271 ? -16.090 -15.157 16.090 1.00 92.75 271 ASP A C 1
ATOM 2109 O O . ASP A 1 271 ? -15.058 -14.731 15.559 1.00 92.75 271 ASP A O 1
ATOM 2113 N N . GLU A 1 272 ? -17.305 -14.778 15.685 1.00 93.25 272 GLU A N 1
ATOM 2114 C CA . GLU A 1 272 ? -17.548 -13.856 14.578 1.00 93.25 272 GLU A CA 1
ATOM 2115 C C . GLU A 1 272 ? -16.865 -12.496 14.775 1.00 93.25 272 GLU A C 1
ATOM 2117 O O . GLU A 1 272 ? -16.370 -11.903 13.812 1.00 93.25 272 GLU A O 1
ATOM 2122 N N . GLU A 1 273 ? -16.839 -11.994 16.005 1.00 94.75 273 GLU A N 1
ATOM 2123 C CA . GLU A 1 273 ? -16.276 -10.686 16.320 1.00 94.75 273 GLU A CA 1
ATOM 2124 C C . GLU A 1 273 ? -14.742 -10.738 16.272 1.00 94.75 273 GLU A C 1
ATOM 2126 O O . GLU A 1 273 ? -14.106 -9.804 15.771 1.00 94.75 273 GLU A O 1
ATOM 2131 N N . ALA A 1 274 ? -14.135 -11.853 16.700 1.00 94.88 274 ALA A N 1
ATOM 2132 C CA . ALA A 1 274 ? -12.696 -12.084 16.554 1.00 94.88 274 ALA A CA 1
ATOM 2133 C C . ALA A 1 274 ? -12.279 -12.180 15.084 1.00 94.88 274 ALA A C 1
ATOM 2135 O O . ALA A 1 274 ? -11.271 -11.586 14.687 1.00 94.88 274 ALA A O 1
ATOM 2136 N N . VAL A 1 275 ? -13.075 -12.883 14.274 1.00 95.56 275 VAL A N 1
ATOM 2137 C CA . VAL A 1 275 ? -12.880 -12.974 12.822 1.00 95.56 275 VAL A CA 1
ATOM 2138 C C . VAL A 1 275 ? -12.972 -11.587 12.181 1.00 95.56 275 VAL A C 1
ATOM 2140 O O . VAL A 1 275 ? -12.079 -11.208 11.426 1.00 95.56 275 VAL A O 1
ATOM 2143 N N . ALA A 1 276 ? -14.003 -10.803 12.510 1.00 95.94 276 ALA A N 1
ATOM 2144 C CA . ALA A 1 276 ? -14.200 -9.470 11.942 1.00 95.94 276 ALA A CA 1
ATOM 2145 C C . ALA A 1 276 ? -13.059 -8.501 12.300 1.00 95.94 276 ALA A C 1
ATOM 2147 O O . ALA A 1 276 ? -12.576 -7.770 11.431 1.00 95.94 276 ALA A O 1
ATOM 2148 N N . LEU A 1 277 ? -12.595 -8.513 13.557 1.00 97.31 277 LEU A N 1
ATOM 2149 C CA . LEU A 1 277 ? -11.463 -7.687 13.978 1.00 97.31 277 LEU A CA 1
ATOM 2150 C C . LEU A 1 277 ? -10.170 -8.102 13.265 1.00 97.31 277 LEU A C 1
ATOM 2152 O O . LEU A 1 277 ? -9.457 -7.242 12.748 1.00 97.31 277 LEU A O 1
ATOM 2156 N N . ASP A 1 278 ? -9.842 -9.399 13.234 1.00 97.25 278 ASP A N 1
ATOM 2157 C CA . ASP A 1 278 ? -8.604 -9.864 12.599 1.00 97.25 278 ASP A CA 1
ATOM 2158 C C . ASP A 1 278 ? -8.586 -9.572 11.100 1.00 97.25 278 ASP A C 1
ATOM 2160 O O . ASP A 1 278 ? -7.553 -9.125 10.608 1.00 97.25 278 ASP A O 1
ATOM 2164 N N . GLN A 1 279 ? -9.714 -9.734 10.402 1.00 95.31 279 GLN A N 1
ATOM 2165 C CA . GLN A 1 279 ? -9.838 -9.369 8.989 1.00 95.31 279 GLN A CA 1
ATOM 2166 C C . GLN A 1 279 ? -9.560 -7.879 8.770 1.00 95.31 279 GLN A C 1
ATOM 2168 O O . GLN A 1 279 ? -8.713 -7.529 7.947 1.00 95.31 279 GLN A O 1
ATOM 2173 N N . ALA A 1 280 ? -10.168 -7.002 9.577 1.00 96.94 280 ALA A N 1
ATOM 2174 C CA . ALA A 1 280 ? -9.926 -5.565 9.476 1.00 96.94 280 ALA A CA 1
ATOM 2175 C C . ALA A 1 280 ? -8.442 -5.206 9.694 1.00 96.94 280 ALA A C 1
ATOM 2177 O O . ALA A 1 280 ? -7.857 -4.402 8.967 1.00 96.94 280 ALA A O 1
ATOM 2178 N N . LEU A 1 281 ? -7.794 -5.828 10.683 1.00 97.69 281 LEU A N 1
ATOM 2179 C CA . LEU A 1 281 ? -6.374 -5.609 10.969 1.00 97.69 281 LEU A CA 1
ATOM 2180 C C . LEU A 1 281 ? -5.450 -6.237 9.909 1.00 97.69 281 LEU A C 1
ATOM 2182 O O . LEU A 1 281 ? -4.384 -5.689 9.610 1.00 97.69 281 LEU A O 1
ATOM 2186 N N . PHE A 1 282 ? -5.829 -7.390 9.359 1.00 96.31 282 PHE A N 1
ATOM 2187 C CA . PHE A 1 282 ? -5.110 -8.087 8.297 1.00 96.31 282 PHE A CA 1
ATOM 2188 C C . PHE A 1 282 ? -5.079 -7.249 7.021 1.00 96.31 282 PHE A C 1
ATOM 2190 O O . PHE A 1 282 ? -3.993 -7.008 6.491 1.00 96.31 282 PHE A O 1
ATOM 2197 N N . ASP A 1 283 ? -6.232 -6.743 6.589 1.00 95.12 283 ASP A N 1
ATOM 2198 C CA . ASP A 1 283 ? -6.352 -5.913 5.393 1.00 95.12 283 ASP A CA 1
ATOM 2199 C C . ASP A 1 283 ? -5.470 -4.670 5.494 1.00 95.12 283 ASP A C 1
ATOM 2201 O O . ASP A 1 283 ? -4.676 -4.395 4.595 1.00 95.12 283 ASP A O 1
ATOM 2205 N N . VAL A 1 284 ? -5.535 -3.952 6.621 1.00 97.06 284 VAL A N 1
ATOM 2206 C CA . VAL A 1 284 ? -4.683 -2.777 6.864 1.00 97.06 284 VAL A CA 1
ATOM 2207 C C . VAL A 1 284 ? -3.209 -3.135 6.705 1.00 97.06 284 VAL A C 1
ATOM 2209 O O . VAL A 1 284 ? -2.460 -2.427 6.027 1.00 97.06 284 VAL A O 1
ATOM 2212 N N . ARG A 1 285 ? -2.785 -4.243 7.320 1.00 95.50 285 ARG A N 1
ATOM 2213 C CA . ARG A 1 285 ? -1.395 -4.694 7.264 1.00 95.50 285 ARG A CA 1
ATOM 2214 C C . ARG A 1 285 ? -0.970 -5.040 5.838 1.00 95.50 285 ARG A C 1
ATOM 2216 O O . ARG A 1 285 ? 0.114 -4.628 5.433 1.00 95.50 285 ARG A O 1
ATOM 2223 N N . GLU A 1 286 ? -1.785 -5.771 5.081 1.00 93.25 286 GLU A N 1
ATOM 2224 C CA . GLU A 1 286 ? -1.436 -6.151 3.707 1.00 93.25 286 GLU A CA 1
ATOM 2225 C C . GLU A 1 286 ? -1.405 -4.939 2.766 1.00 93.25 286 GLU A C 1
ATOM 2227 O O . GLU A 1 286 ? -0.487 -4.836 1.948 1.00 93.25 286 GLU A O 1
ATOM 2232 N N . ARG A 1 287 ? -2.326 -3.976 2.919 1.00 94.38 287 ARG A N 1
ATOM 2233 C CA . ARG A 1 287 ? -2.320 -2.725 2.138 1.00 94.38 287 ARG A CA 1
ATOM 2234 C C . ARG A 1 287 ? -1.081 -1.880 2.428 1.00 94.38 287 ARG A C 1
ATOM 2236 O O . ARG A 1 287 ? -0.420 -1.426 1.495 1.00 94.38 287 ARG A O 1
ATOM 2243 N N . LEU A 1 288 ? -0.708 -1.727 3.701 1.00 95.06 288 LEU A N 1
ATOM 2244 C CA . LEU A 1 288 ? 0.520 -1.020 4.082 1.00 95.06 288 LEU A CA 1
ATOM 2245 C C . LEU A 1 288 ? 1.784 -1.753 3.613 1.00 95.06 288 LEU A C 1
ATOM 2247 O O . LEU A 1 288 ? 2.727 -1.104 3.168 1.00 95.06 288 LEU A O 1
ATOM 2251 N N . ALA A 1 289 ? 1.804 -3.088 3.657 1.00 91.44 289 ALA A N 1
ATOM 2252 C CA . ALA A 1 289 ? 2.921 -3.873 3.137 1.00 91.44 289 ALA A CA 1
ATOM 2253 C C . ALA A 1 289 ? 3.065 -3.722 1.614 1.00 91.44 289 ALA A C 1
ATOM 2255 O O . ALA A 1 289 ? 4.171 -3.532 1.124 1.00 91.44 289 ALA A O 1
ATOM 2256 N N . LEU A 1 290 ? 1.960 -3.768 0.860 1.00 90.12 290 LEU A N 1
ATOM 2257 C CA . LEU A 1 290 ? 1.954 -3.506 -0.587 1.00 90.12 290 LEU A CA 1
ATOM 2258 C C . LEU A 1 290 ? 2.481 -2.109 -0.917 1.00 90.12 290 LEU A C 1
ATOM 2260 O O . LEU A 1 290 ? 3.320 -1.968 -1.804 1.00 90.12 290 LEU A O 1
ATOM 2264 N N . TRP A 1 291 ? 2.029 -1.098 -0.176 1.00 93.38 291 TRP A N 1
ATOM 2265 C CA . TRP A 1 291 ? 2.526 0.264 -0.328 1.00 93.38 291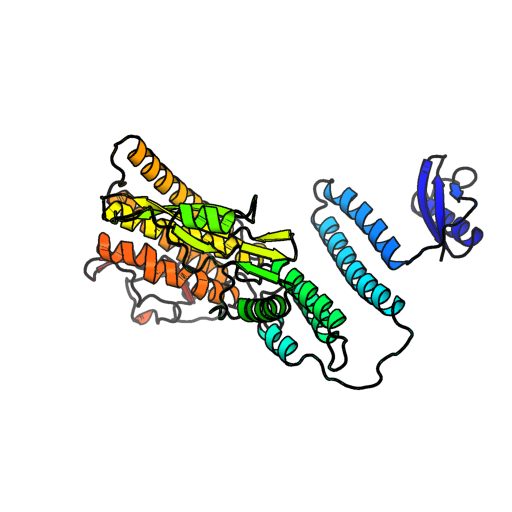 TRP A CA 1
ATOM 2266 C C . TRP A 1 291 ? 4.032 0.355 -0.072 1.00 93.38 291 TRP A C 1
ATOM 2268 O O . TRP A 1 291 ? 4.761 0.845 -0.930 1.00 93.38 291 TRP A O 1
ATOM 2278 N N . ASN A 1 292 ? 4.506 -0.145 1.074 1.00 91.12 292 ASN A N 1
ATOM 2279 C CA . ASN A 1 292 ? 5.917 -0.074 1.464 1.00 91.12 292 ASN A CA 1
ATOM 2280 C C . ASN A 1 292 ? 6.833 -0.842 0.506 1.00 91.12 292 ASN A C 1
ATOM 2282 O O . ASN A 1 292 ? 7.945 -0.396 0.223 1.00 91.12 292 ASN A O 1
ATOM 2286 N N . ASP A 1 293 ? 6.368 -1.982 -0.007 1.00 86.69 293 ASP A N 1
ATOM 2287 C CA . ASP A 1 293 ? 7.120 -2.748 -0.992 1.00 86.69 293 ASP A CA 1
ATOM 2288 C C . ASP A 1 293 ? 7.237 -1.980 -2.321 1.00 86.69 293 ASP A C 1
ATOM 2290 O O . ASP A 1 293 ? 8.257 -2.124 -2.994 1.00 86.69 293 ASP A O 1
ATOM 2294 N N . GLY A 1 294 ? 6.223 -1.186 -2.700 1.00 90.38 294 GLY A N 1
ATOM 2295 C CA . GLY A 1 294 ? 6.108 -0.484 -3.990 1.00 90.38 294 GLY A CA 1
ATOM 2296 C C . GLY A 1 294 ? 6.338 1.022 -3.901 1.00 90.38 294 GLY A C 1
ATOM 2297 O O . GLY A 1 294 ? 7.422 1.473 -3.528 1.00 90.38 294 GLY A O 1
ATOM 2298 N N . LEU A 1 295 ? 5.313 1.812 -4.246 1.00 91.44 295 LEU A N 1
ATOM 2299 C CA . LEU A 1 295 ? 5.388 3.281 -4.330 1.00 91.44 295 LEU A CA 1
ATOM 2300 C C . LEU A 1 295 ? 5.812 3.968 -3.023 1.00 91.44 295 LEU A C 1
ATOM 2302 O O . LEU A 1 295 ? 6.318 5.089 -3.060 1.00 91.44 295 LEU A O 1
ATOM 2306 N N . GLY A 1 296 ? 5.674 3.305 -1.874 1.00 90.69 296 GLY A N 1
ATOM 2307 C CA . GLY A 1 296 ? 6.203 3.781 -0.598 1.00 90.69 296 GLY A CA 1
ATOM 2308 C C . GLY A 1 296 ? 7.714 4.019 -0.627 1.00 90.69 296 GLY A C 1
ATOM 2309 O O . GLY A 1 296 ? 8.187 4.952 0.019 1.00 90.69 296 GLY A O 1
ATOM 2310 N N . ARG A 1 297 ? 8.466 3.281 -1.456 1.00 89.06 297 ARG A N 1
ATOM 2311 C CA . ARG A 1 297 ? 9.903 3.524 -1.684 1.00 89.06 297 ARG A CA 1
ATOM 2312 C C . ARG A 1 297 ? 10.176 4.876 -2.334 1.00 89.06 297 ARG A C 1
ATOM 2314 O O . ARG A 1 297 ? 11.184 5.503 -2.031 1.00 89.06 297 ARG A O 1
ATOM 2321 N N . LEU A 1 298 ? 9.275 5.338 -3.203 1.00 88.50 298 LEU A N 1
ATOM 2322 C CA . LEU A 1 298 ? 9.366 6.666 -3.813 1.00 88.50 298 LEU A CA 1
ATOM 2323 C C . LEU A 1 298 ? 8.974 7.768 -2.833 1.00 88.50 298 LEU A C 1
ATOM 2325 O O . LEU A 1 298 ? 9.458 8.887 -2.959 1.00 88.50 298 LEU A O 1
ATOM 2329 N N . ALA A 1 299 ? 8.108 7.466 -1.862 1.00 88.75 299 ALA A N 1
ATOM 2330 C CA . ALA A 1 299 ? 7.735 8.414 -0.818 1.00 88.75 299 ALA A CA 1
ATOM 2331 C C . ALA A 1 299 ? 8.848 8.610 0.214 1.00 88.75 299 ALA A C 1
ATOM 2333 O O . ALA A 1 299 ? 8.982 9.706 0.753 1.00 88.75 299 ALA A O 1
ATOM 2334 N N . ASP A 1 300 ? 9.634 7.566 0.486 1.00 88.06 300 ASP A N 1
ATOM 2335 C CA . ASP A 1 300 ? 10.589 7.543 1.589 1.00 88.06 300 ASP A CA 1
ATOM 2336 C C . ASP A 1 300 ? 11.537 8.762 1.600 1.00 88.06 300 ASP A C 1
ATOM 2338 O O . ASP A 1 300 ? 11.553 9.467 2.607 1.00 88.06 300 ASP A O 1
ATOM 2342 N N . PRO A 1 301 ? 12.219 9.165 0.509 1.00 86.75 301 PRO A N 1
ATOM 2343 C CA . PRO A 1 301 ? 13.119 10.329 0.530 1.00 86.75 301 PRO A CA 1
ATOM 2344 C C . PRO A 1 301 ? 12.468 11.648 0.978 1.00 86.75 301 PRO A C 1
ATOM 2346 O O . PRO A 1 301 ? 13.159 12.568 1.413 1.00 86.75 301 PRO A O 1
ATOM 2349 N N . PHE A 1 302 ? 11.144 11.744 0.882 1.00 84.81 302 PHE A N 1
ATOM 2350 C CA . PHE A 1 302 ? 10.379 12.947 1.177 1.00 84.81 302 PHE A CA 1
ATOM 2351 C C . PHE A 1 302 ? 9.734 12.959 2.569 1.00 84.81 302 PHE A C 1
ATOM 2353 O O . PHE A 1 302 ? 9.234 13.994 3.017 1.00 84.81 302 PHE A O 1
ATOM 2360 N N . LEU A 1 303 ? 9.714 11.818 3.257 1.00 87.25 303 LEU A N 1
ATOM 2361 C CA . LEU A 1 303 ? 9.122 11.694 4.584 1.00 87.25 303 LEU A CA 1
ATOM 2362 C C . LEU A 1 303 ? 10.167 11.976 5.665 1.00 87.25 303 LEU A C 1
ATOM 2364 O O . LEU A 1 303 ? 11.290 11.492 5.614 1.00 87.25 303 LEU A O 1
ATOM 2368 N N . LYS A 1 304 ? 9.790 12.729 6.698 1.00 88.44 304 LYS A N 1
ATOM 2369 C CA . LYS A 1 304 ? 10.592 12.886 7.922 1.00 88.44 304 LYS A CA 1
ATOM 2370 C C . LYS A 1 304 ? 10.548 11.604 8.748 1.00 88.44 304 LYS A C 1
ATOM 2372 O O . LYS A 1 304 ? 9.571 10.861 8.689 1.00 88.44 304 LYS A O 1
ATOM 2377 N N . ASP A 1 305 ? 11.520 11.402 9.633 1.00 88.62 305 ASP A N 1
ATOM 2378 C CA . ASP A 1 305 ? 11.574 10.199 10.480 1.00 88.62 305 ASP A CA 1
ATOM 2379 C C . ASP A 1 305 ? 10.321 10.008 11.337 1.00 88.62 305 ASP A C 1
ATOM 2381 O O . ASP A 1 305 ? 9.816 8.896 11.477 1.00 88.62 305 ASP A O 1
ATOM 2385 N N . THR A 1 306 ? 9.749 11.096 11.855 1.00 89.06 306 THR A N 1
ATOM 2386 C CA . THR A 1 306 ? 8.482 11.047 12.598 1.00 89.06 306 THR A CA 1
ATOM 2387 C C . THR A 1 306 ? 7.308 10.577 11.737 1.00 89.06 306 THR A C 1
ATOM 2389 O O . THR A 1 306 ? 6.405 9.927 12.259 1.00 89.06 306 THR A O 1
ATOM 2392 N N . GLN A 1 307 ? 7.328 10.861 10.432 1.00 90.56 307 GLN A N 1
ATOM 2393 C CA . GLN A 1 307 ? 6.321 10.410 9.468 1.00 90.56 307 GLN A CA 1
ATOM 2394 C C . GLN A 1 307 ? 6.573 8.956 9.048 1.00 90.56 307 GLN A C 1
ATOM 2396 O O . GLN A 1 307 ? 5.633 8.165 9.032 1.00 90.56 307 GLN A O 1
ATOM 2401 N N . ARG A 1 308 ? 7.832 8.558 8.814 1.00 90.69 308 ARG A N 1
ATOM 2402 C CA . ARG A 1 308 ? 8.199 7.146 8.578 1.00 90.69 308 ARG A CA 1
ATOM 2403 C C . ARG A 1 308 ? 7.754 6.250 9.735 1.00 90.69 308 ARG A C 1
ATOM 2405 O O . ARG A 1 308 ? 7.214 5.165 9.528 1.00 90.69 308 ARG A O 1
ATOM 2412 N N . GLN A 1 309 ? 7.909 6.731 10.970 1.00 92.38 309 GLN A N 1
ATOM 2413 C CA . GLN A 1 309 ? 7.493 6.002 12.167 1.00 92.38 309 GLN A CA 1
ATOM 2414 C C . GLN A 1 309 ? 5.984 5.720 12.226 1.00 92.38 309 GLN A C 1
ATOM 2416 O O . GLN A 1 309 ? 5.599 4.793 12.938 1.00 92.38 309 GLN A O 1
ATOM 2421 N N . LEU A 1 310 ? 5.133 6.454 11.498 1.00 93.44 310 LEU A N 1
ATOM 2422 C CA . LEU A 1 310 ? 3.691 6.175 11.443 1.00 93.44 310 LEU A CA 1
ATOM 2423 C C . LEU A 1 310 ? 3.431 4.761 10.901 1.00 93.44 310 LEU A C 1
ATOM 2425 O O . LEU A 1 310 ? 2.672 4.000 11.504 1.00 93.44 310 LEU A O 1
ATOM 2429 N N . PHE A 1 311 ? 4.131 4.367 9.832 1.00 93.56 311 PHE A N 1
ATOM 2430 C CA . PHE A 1 311 ? 4.026 3.033 9.235 1.00 93.56 311 PHE A CA 1
ATOM 2431 C C . PHE A 1 311 ? 4.452 1.951 10.231 1.00 93.56 311 PHE A C 1
ATOM 2433 O O . PHE A 1 311 ? 3.675 1.053 10.560 1.00 93.56 311 PHE A O 1
ATOM 2440 N N . THR A 1 312 ? 5.658 2.086 10.789 1.00 93.00 312 THR A N 1
ATOM 2441 C CA . THR A 1 312 ? 6.220 1.095 11.716 1.00 93.00 312 THR A CA 1
ATOM 2442 C C . THR A 1 312 ? 5.400 0.966 13.001 1.00 93.00 312 THR A C 1
ATOM 2444 O O . THR A 1 312 ? 5.211 -0.142 13.501 1.00 93.00 312 THR A O 1
ATOM 2447 N N . ARG A 1 313 ? 4.899 2.075 13.566 1.00 95.12 313 ARG A N 1
ATOM 2448 C CA . ARG A 1 313 ? 4.063 2.045 14.780 1.00 95.12 313 ARG A CA 1
ATOM 2449 C C . ARG A 1 313 ? 2.729 1.351 14.521 1.00 95.12 313 ARG A C 1
ATOM 2451 O O . ARG A 1 313 ? 2.307 0.548 15.353 1.00 95.12 313 ARG A O 1
ATOM 2458 N N . THR A 1 314 ? 2.104 1.629 13.376 1.00 96.50 314 THR A N 1
ATOM 2459 C CA . THR A 1 314 ? 0.846 0.987 12.963 1.00 96.50 314 THR A CA 1
ATOM 2460 C C . THR A 1 314 ? 1.030 -0.517 12.823 1.00 96.50 314 THR A C 1
ATOM 2462 O O . THR A 1 314 ? 0.316 -1.286 13.467 1.00 96.50 314 THR A O 1
ATOM 2465 N N . GLU A 1 315 ? 2.047 -0.943 12.069 1.00 95.50 315 GLU A N 1
ATOM 2466 C CA . GLU A 1 315 ? 2.338 -2.361 11.860 1.00 95.50 315 GLU A CA 1
ATOM 2467 C C . GLU A 1 315 ? 2.650 -3.078 13.177 1.00 95.50 315 GLU A C 1
ATOM 2469 O O . GLU A 1 315 ? 2.075 -4.132 13.449 1.00 95.50 315 GLU A O 1
ATOM 2474 N N . LYS A 1 316 ? 3.501 -2.495 14.034 1.00 95.81 316 LYS A N 1
ATOM 2475 C CA . LYS A 1 316 ? 3.838 -3.082 15.340 1.00 95.81 316 LYS A CA 1
ATOM 2476 C C . LYS A 1 316 ? 2.606 -3.273 16.217 1.00 95.81 316 LYS A C 1
ATOM 2478 O O . LYS A 1 316 ? 2.480 -4.313 16.859 1.00 95.81 316 LYS A O 1
ATOM 2483 N N . ARG A 1 317 ? 1.697 -2.292 16.252 1.00 96.62 317 ARG A N 1
ATOM 2484 C CA . ARG A 1 317 ? 0.487 -2.3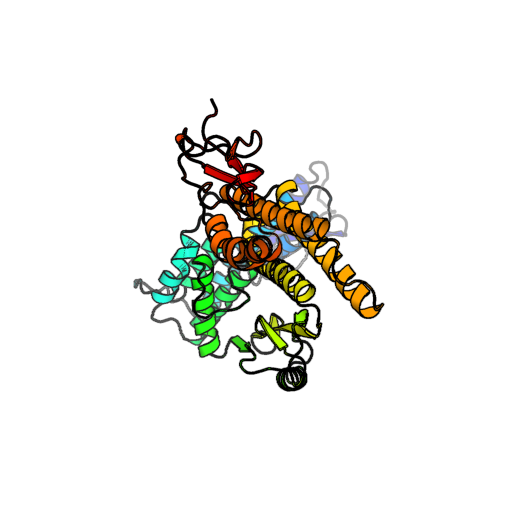71 17.078 1.00 96.62 317 ARG A CA 1
ATOM 2485 C C . ARG A 1 317 ? -0.471 -3.444 16.563 1.00 96.62 317 ARG A C 1
ATOM 2487 O O . ARG A 1 317 ? -0.928 -4.260 17.356 1.00 96.62 317 ARG A O 1
ATOM 2494 N N . ILE A 1 318 ? -0.703 -3.481 15.249 1.00 97.38 318 ILE A N 1
ATOM 2495 C CA . ILE A 1 318 ? -1.503 -4.528 14.599 1.00 97.38 318 ILE A CA 1
ATOM 2496 C C . ILE A 1 318 ? -0.896 -5.905 14.873 1.00 97.38 318 ILE A C 1
ATOM 2498 O O . ILE A 1 318 ? -1.592 -6.819 15.307 1.00 97.38 318 ILE A O 1
ATOM 2502 N N . HIS A 1 319 ? 0.409 -6.052 14.649 1.00 95.81 319 HIS A N 1
ATOM 2503 C CA . HIS A 1 319 ? 1.103 -7.316 14.839 1.00 95.81 319 HIS A CA 1
ATOM 2504 C C . HIS A 1 319 ? 1.012 -7.802 16.288 1.00 95.81 319 HIS A C 1
ATOM 2506 O O . HIS A 1 319 ? 0.683 -8.963 16.504 1.00 95.81 319 HIS A O 1
ATOM 2512 N N . ALA A 1 320 ? 1.231 -6.923 17.270 1.00 96.19 320 ALA A N 1
ATOM 2513 C CA . ALA A 1 320 ? 1.131 -7.273 18.684 1.00 96.19 320 ALA A CA 1
ATOM 2514 C C . ALA A 1 320 ? -0.268 -7.792 19.054 1.00 96.19 320 ALA A C 1
ATOM 2516 O O . ALA A 1 320 ? -0.380 -8.850 19.672 1.00 96.19 320 ALA A O 1
ATOM 2517 N N . THR A 1 321 ? -1.331 -7.097 18.633 1.00 96.69 321 THR A N 1
ATOM 2518 C CA . THR A 1 321 ? -2.708 -7.538 18.897 1.00 96.69 321 THR A CA 1
ATOM 2519 C C . THR A 1 321 ? -3.005 -8.875 18.231 1.00 96.69 321 THR A C 1
ATOM 2521 O O . THR A 1 321 ? -3.488 -9.787 18.894 1.00 96.69 321 THR A O 1
ATOM 2524 N N . ARG A 1 322 ? -2.663 -9.039 16.950 1.00 96.06 322 ARG A N 1
ATOM 2525 C CA . ARG A 1 322 ? -2.919 -10.293 16.226 1.00 96.06 322 ARG A CA 1
ATOM 2526 C C . ARG A 1 322 ? -2.141 -11.472 16.811 1.00 96.06 322 ARG A C 1
ATOM 2528 O O . ARG A 1 322 ? -2.682 -12.566 16.917 1.00 96.06 322 ARG A O 1
ATOM 2535 N N . THR A 1 323 ? -0.898 -11.255 17.240 1.00 95.06 323 THR A N 1
ATOM 2536 C CA . THR A 1 323 ? -0.103 -12.279 17.933 1.00 95.06 323 THR A CA 1
ATOM 2537 C C . THR A 1 323 ? -0.734 -12.666 19.270 1.00 95.06 323 THR A C 1
ATOM 2539 O O . THR A 1 323 ? -0.812 -13.853 19.569 1.00 95.06 323 THR A O 1
ATOM 2542 N N . HIS A 1 324 ? -1.246 -11.701 20.041 1.00 95.19 324 HIS A N 1
ATOM 2543 C CA . HIS A 1 324 ? -1.984 -11.993 21.273 1.00 95.19 324 HIS A CA 1
ATOM 2544 C C . HIS A 1 324 ? -3.236 -12.835 20.999 1.00 95.19 324 HIS A C 1
ATOM 2546 O O . HIS A 1 324 ? -3.428 -13.858 21.646 1.00 95.19 324 HIS A O 1
ATOM 2552 N N . MET A 1 325 ? -4.049 -12.453 20.007 1.00 95.44 325 MET A N 1
ATOM 2553 C CA . MET A 1 325 ? -5.238 -13.223 19.616 1.00 95.44 325 MET A CA 1
ATOM 2554 C C . MET A 1 325 ? -4.864 -14.657 19.202 1.00 95.44 325 MET A C 1
ATOM 2556 O O . MET A 1 325 ? -5.492 -15.617 19.634 1.00 95.44 325 MET A O 1
ATOM 2560 N N . ALA A 1 326 ? -3.799 -14.824 18.412 1.00 93.81 326 ALA A N 1
ATOM 2561 C CA . ALA A 1 326 ? -3.322 -16.141 17.993 1.00 93.81 326 ALA A CA 1
ATOM 2562 C C . ALA A 1 326 ? -2.810 -17.006 19.157 1.00 93.81 326 ALA A C 1
ATOM 2564 O O . ALA A 1 326 ? -2.989 -18.222 19.128 1.00 93.81 326 ALA A O 1
ATOM 2565 N N . ASN A 1 327 ? -2.167 -16.406 20.160 1.00 94.44 327 ASN A N 1
ATOM 2566 C CA . ASN A 1 327 ? -1.720 -17.128 21.352 1.00 94.44 327 ASN A CA 1
ATOM 2567 C C . ASN A 1 327 ? -2.906 -17.524 22.235 1.00 94.44 327 ASN A C 1
ATOM 2569 O O . ASN A 1 327 ? -2.986 -18.680 22.632 1.00 94.44 327 ASN A O 1
ATOM 2573 N N . ALA A 1 328 ? -3.873 -16.624 22.429 1.00 93.69 328 ALA A N 1
ATOM 2574 C CA . ALA A 1 328 ? -5.094 -16.916 23.175 1.00 93.69 328 ALA A CA 1
ATOM 2575 C C . ALA A 1 328 ? -5.867 -18.106 22.580 1.00 93.69 328 ALA A C 1
ATOM 2577 O O . ALA A 1 328 ? -6.274 -18.992 23.323 1.00 93.69 328 ALA A O 1
ATOM 2578 N N . VAL A 1 329 ? -5.969 -18.205 21.246 1.00 92.00 329 VAL A N 1
ATOM 2579 C CA . VAL A 1 329 ? -6.563 -19.386 20.583 1.00 92.00 329 VAL A CA 1
ATOM 2580 C C . VAL A 1 329 ? -5.820 -20.677 20.939 1.00 92.00 329 VAL A C 1
ATOM 2582 O O . VAL A 1 329 ? -6.450 -21.698 21.197 1.00 92.00 329 VAL A O 1
ATOM 2585 N N . LYS A 1 330 ? -4.482 -20.656 20.955 1.00 91.50 330 LYS A N 1
ATOM 2586 C CA . LYS A 1 330 ? -3.669 -21.844 21.275 1.00 91.50 330 LYS A CA 1
ATOM 2587 C C . LYS A 1 330 ? -3.774 -22.249 22.741 1.00 91.50 330 LYS A C 1
ATOM 2589 O O . LYS A 1 330 ? -3.689 -23.432 23.049 1.00 91.50 330 LYS A O 1
ATOM 2594 N N . GLU A 1 331 ? -3.911 -21.267 23.619 1.00 93.12 331 GLU A N 1
ATOM 2595 C CA . GLU A 1 331 ? -3.976 -21.445 25.069 1.00 93.12 331 GLU A CA 1
ATOM 2596 C C . GLU A 1 331 ? -5.409 -21.710 25.562 1.00 93.12 331 GLU A C 1
ATOM 2598 O O . GLU A 1 331 ? -5.601 -22.002 26.739 1.00 93.12 331 GLU A O 1
ATOM 2603 N N . GLY A 1 332 ? -6.414 -21.636 24.678 1.00 88.31 332 GLY A N 1
ATOM 2604 C CA . GLY A 1 332 ? -7.828 -21.782 25.037 1.00 88.31 332 GLY A CA 1
ATOM 2605 C C . GLY A 1 332 ? -8.377 -20.608 25.857 1.00 88.31 332 GLY A C 1
ATOM 2606 O O . GLY A 1 332 ? -9.331 -20.785 26.609 1.00 88.31 332 GLY A O 1
ATOM 2607 N N . GLY A 1 333 ? -7.749 -19.435 25.750 1.00 87.94 333 GLY A N 1
ATOM 2608 C CA . GLY A 1 333 ? -8.138 -18.213 26.452 1.00 87.94 333 GLY A CA 1
ATOM 2609 C C . GLY A 1 333 ? -9.019 -17.279 25.620 1.00 87.94 333 GLY A C 1
ATOM 2610 O O . GLY A 1 333 ? -9.362 -17.558 24.470 1.00 87.94 333 GLY A O 1
ATOM 2611 N N . ASP A 1 334 ? -9.341 -16.121 26.200 1.00 88.69 334 ASP A N 1
ATOM 2612 C CA . ASP A 1 334 ? -10.142 -15.088 25.541 1.00 88.69 334 ASP A CA 1
ATOM 2613 C C . ASP A 1 334 ? -9.395 -14.485 24.344 1.00 88.69 334 ASP A C 1
ATOM 2615 O O . ASP A 1 334 ? -8.430 -13.727 24.479 1.00 88.69 334 ASP A O 1
ATOM 2619 N N . VAL A 1 335 ? -9.864 -14.822 23.142 1.00 92.44 335 VAL A N 1
ATOM 2620 C CA . VAL A 1 335 ? -9.251 -14.381 21.883 1.00 92.44 335 VAL A CA 1
ATOM 2621 C C . VAL A 1 335 ? -9.426 -12.881 21.685 1.00 92.44 335 VAL A C 1
ATOM 2623 O O . VAL A 1 335 ? -8.507 -12.195 21.236 1.00 92.44 335 VAL A O 1
ATOM 2626 N N . LEU A 1 336 ? -10.606 -12.358 22.016 1.00 94.06 336 LEU A N 1
ATOM 2627 C CA . LEU A 1 336 ? -10.946 -10.961 21.800 1.00 94.06 336 LEU A CA 1
ATOM 2628 C C . LEU A 1 336 ? -10.329 -10.045 22.859 1.00 94.06 336 LEU A C 1
ATOM 2630 O O . LEU A 1 336 ? -10.606 -10.202 24.048 1.00 94.06 336 LEU A O 1
ATOM 2634 N N . PRO A 1 337 ? -9.607 -8.984 22.452 1.00 93.50 337 PRO A N 1
ATOM 2635 C CA . PRO A 1 337 ? -9.262 -7.908 23.371 1.00 93.50 337 PRO A CA 1
ATOM 2636 C C . PRO A 1 337 ? -10.530 -7.255 23.944 1.00 93.50 337 PRO A C 1
ATOM 2638 O O . PRO A 1 337 ? -11.559 -7.260 23.265 1.00 93.50 337 PRO A O 1
ATOM 2641 N N . PRO A 1 338 ? -10.477 -6.597 25.116 1.00 94.56 338 PRO A N 1
ATOM 2642 C CA . PRO A 1 338 ? -11.614 -5.853 25.662 1.00 94.56 338 PRO A CA 1
ATOM 2643 C C . PRO A 1 338 ? -12.187 -4.832 24.669 1.00 94.56 338 PRO A C 1
ATOM 2645 O O . PRO A 1 338 ? -11.443 -4.228 23.895 1.00 94.56 338 PRO A O 1
ATOM 2648 N N . ALA A 1 339 ? -13.500 -4.584 24.713 1.00 93.50 339 ALA A N 1
ATOM 2649 C CA . ALA A 1 339 ? -14.193 -3.728 23.739 1.00 93.50 339 ALA A CA 1
ATOM 2650 C C . ALA A 1 339 ? -13.571 -2.326 23.596 1.00 93.50 339 ALA A C 1
ATOM 2652 O O . ALA A 1 339 ? -13.412 -1.818 22.484 1.00 93.50 339 ALA A O 1
ATOM 2653 N N . THR A 1 340 ? -13.145 -1.724 24.709 1.00 93.75 340 THR A N 1
ATOM 2654 C CA . THR A 1 340 ? -12.429 -0.439 24.721 1.00 93.75 340 THR A CA 1
ATOM 2655 C C . THR A 1 340 ? -11.108 -0.516 23.958 1.00 93.75 340 THR A C 1
ATOM 2657 O O . THR A 1 340 ? -10.844 0.337 23.114 1.00 93.75 340 THR A O 1
ATOM 2660 N N . ALA A 1 341 ? -10.321 -1.575 24.165 1.00 94.62 341 ALA A N 1
ATOM 2661 C CA . ALA A 1 341 ? -9.057 -1.790 23.468 1.00 94.62 341 ALA A CA 1
ATOM 2662 C C . ALA A 1 341 ? -9.248 -2.016 21.958 1.00 94.62 341 ALA A C 1
ATOM 2664 O O . ALA A 1 341 ? -8.462 -1.488 21.170 1.00 94.62 341 ALA A O 1
ATOM 2665 N N . ARG A 1 342 ? -10.298 -2.742 21.539 1.00 95.56 342 ARG A N 1
ATOM 2666 C CA . ARG A 1 342 ? -10.630 -2.952 20.111 1.00 95.56 342 ARG A CA 1
ATOM 2667 C C . ARG A 1 342 ? -10.989 -1.640 19.420 1.00 95.56 342 ARG A C 1
ATOM 2669 O O . ARG A 1 342 ? -10.430 -1.304 18.371 1.00 95.56 342 ARG A O 1
ATOM 2676 N N . ARG A 1 343 ? -11.877 -0.865 20.048 1.00 95.56 343 ARG A N 1
ATOM 2677 C CA . ARG A 1 343 ? -12.282 0.464 19.579 1.00 95.56 343 ARG A CA 1
ATOM 2678 C C . ARG A 1 343 ? -11.079 1.394 19.459 1.00 95.56 343 ARG A C 1
ATOM 2680 O O . ARG A 1 343 ? -10.889 2.024 18.421 1.00 95.56 343 ARG A O 1
ATOM 2687 N N . ASP A 1 344 ? -10.265 1.478 20.505 1.00 96.44 344 ASP A N 1
ATOM 2688 C CA . ASP A 1 344 ? -9.142 2.412 20.560 1.00 96.44 344 ASP A CA 1
ATOM 2689 C C . ASP A 1 344 ? -8.023 2.007 19.588 1.00 96.44 344 ASP A C 1
ATOM 2691 O O . ASP A 1 344 ? -7.420 2.877 18.961 1.00 96.44 344 ASP A O 1
ATOM 2695 N N . LEU A 1 345 ? -7.797 0.704 19.378 1.00 97.44 345 LEU A N 1
ATOM 2696 C CA . LEU A 1 345 ? -6.898 0.198 18.337 1.00 97.44 345 LEU A CA 1
ATOM 2697 C C . LEU A 1 345 ? -7.376 0.586 16.935 1.00 97.44 345 LEU A C 1
ATOM 2699 O O . LEU A 1 345 ? -6.583 1.077 16.134 1.00 97.44 345 LEU A O 1
ATOM 2703 N N . THR A 1 346 ? -8.659 0.386 16.641 1.00 97.25 346 THR A N 1
ATOM 2704 C CA . THR A 1 346 ? -9.221 0.686 15.315 1.00 97.25 346 THR A CA 1
ATOM 2705 C C . THR A 1 346 ? -9.167 2.186 15.029 1.00 97.25 346 THR A C 1
ATOM 2707 O O . THR A 1 346 ? -8.713 2.599 13.962 1.00 97.25 346 THR A O 1
ATOM 2710 N N . LYS A 1 347 ? -9.525 3.016 16.019 1.00 97.31 347 LYS A N 1
ATOM 2711 C CA . LYS A 1 347 ? -9.352 4.475 15.951 1.00 97.31 347 LYS A CA 1
ATOM 2712 C C . LYS A 1 347 ? -7.890 4.860 15.751 1.00 97.31 347 LYS A C 1
ATOM 2714 O O . LYS A 1 347 ? -7.601 5.702 14.911 1.00 97.31 347 LYS A O 1
ATOM 2719 N N . PHE A 1 348 ? -6.969 4.237 16.488 1.00 97.69 348 PHE A N 1
ATOM 2720 C CA . PHE A 1 348 ? -5.537 4.482 16.331 1.00 97.69 348 PHE A CA 1
ATOM 2721 C C . PHE A 1 348 ? -5.074 4.189 14.902 1.00 97.69 348 PHE A C 1
ATOM 2723 O O . PHE A 1 348 ? -4.401 5.029 14.312 1.00 97.69 348 PHE A O 1
ATOM 2730 N N . VAL A 1 349 ? -5.455 3.042 14.333 1.00 97.94 349 VAL A N 1
ATOM 2731 C CA . VAL A 1 349 ? -5.114 2.668 12.953 1.00 97.94 349 VAL A CA 1
ATOM 2732 C C . VAL A 1 349 ? -5.625 3.713 11.964 1.00 97.94 349 VAL A C 1
ATOM 2734 O O . VAL A 1 349 ? -4.836 4.231 11.177 1.00 97.94 349 VAL A O 1
ATOM 2737 N N . LEU A 1 350 ? -6.909 4.071 12.035 1.00 97.56 350 LEU A N 1
ATOM 2738 C CA . LEU A 1 350 ? -7.499 5.089 11.160 1.00 97.56 350 LEU A CA 1
ATOM 2739 C C . LEU A 1 350 ? -6.779 6.434 11.308 1.00 97.56 350 LEU A C 1
ATOM 2741 O O . LEU A 1 350 ? -6.394 7.037 10.310 1.00 97.56 350 LEU A O 1
ATOM 2745 N N . ASP A 1 351 ? -6.490 6.861 12.538 1.00 96.94 351 ASP A N 1
ATOM 2746 C CA . ASP A 1 351 ? -5.734 8.086 12.794 1.00 96.94 351 ASP A CA 1
ATOM 2747 C C . ASP A 1 351 ? -4.339 8.046 12.153 1.00 96.94 351 ASP A C 1
ATOM 2749 O O . ASP A 1 351 ? -3.884 9.058 11.623 1.00 96.94 351 ASP A O 1
ATOM 2753 N N . GLN A 1 352 ? -3.638 6.905 12.189 1.00 96.88 352 GLN A N 1
ATOM 2754 C CA . GLN A 1 352 ? -2.334 6.782 11.529 1.00 96.88 352 GLN A CA 1
ATOM 2755 C C . GLN A 1 352 ? -2.460 6.848 10.004 1.00 96.88 352 GLN A C 1
ATOM 2757 O O . GLN A 1 352 ? -1.634 7.496 9.367 1.00 96.88 352 GLN A O 1
ATOM 2762 N N . ILE A 1 353 ? -3.494 6.239 9.418 1.00 97.12 353 ILE A N 1
ATOM 2763 C CA . ILE A 1 353 ? -3.731 6.263 7.966 1.00 97.12 353 ILE A CA 1
ATOM 2764 C C . ILE A 1 353 ? -4.009 7.684 7.469 1.00 97.12 353 ILE A C 1
ATOM 2766 O O . ILE A 1 353 ? -3.392 8.105 6.492 1.00 97.12 353 ILE A O 1
ATOM 2770 N N . TYR A 1 354 ? -4.842 8.453 8.177 1.00 95.44 354 TYR A N 1
ATOM 2771 C CA . TYR A 1 354 ? -5.059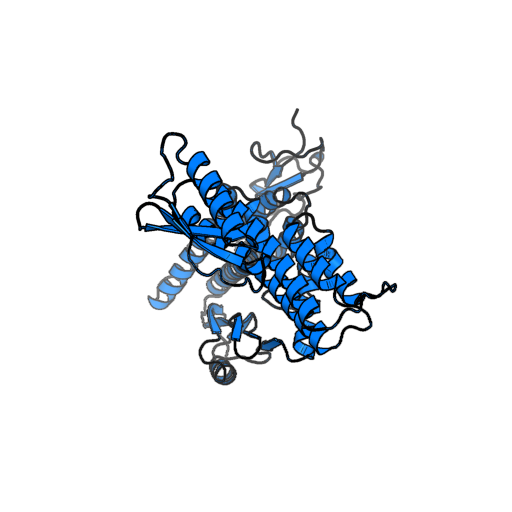 9.875 7.873 1.00 95.44 354 TYR A CA 1
ATOM 2772 C C . TYR A 1 354 ? -3.770 10.697 8.019 1.00 95.44 354 TYR A C 1
ATOM 2774 O O . TYR A 1 354 ? -3.457 11.520 7.164 1.00 95.44 354 TYR A O 1
ATOM 2782 N N . ARG A 1 355 ? -2.958 10.440 9.053 1.00 94.12 355 ARG A N 1
ATOM 2783 C CA . ARG A 1 355 ? -1.661 11.122 9.225 1.00 94.12 355 ARG A CA 1
ATOM 2784 C C . ARG A 1 355 ? -0.657 10.786 8.123 1.00 94.12 355 ARG A C 1
ATOM 2786 O O . ARG A 1 355 ? 0.135 11.649 7.753 1.00 94.12 355 ARG A O 1
ATOM 2793 N N . ILE A 1 356 ? -0.659 9.550 7.627 1.00 93.81 356 ILE A N 1
ATOM 2794 C CA . ILE A 1 356 ? 0.181 9.138 6.497 1.00 93.81 356 ILE A CA 1
ATOM 2795 C C . ILE A 1 356 ? -0.281 9.849 5.223 1.00 93.81 356 ILE A C 1
ATOM 2797 O O . ILE A 1 356 ? 0.541 10.422 4.514 1.00 93.81 356 ILE A O 1
ATOM 2801 N N . GLU A 1 357 ? -1.586 9.864 4.957 1.00 93.00 357 GLU A N 1
ATOM 2802 C CA . GLU A 1 357 ? -2.168 10.547 3.799 1.00 93.00 357 GLU A CA 1
ATOM 2803 C C . GLU A 1 357 ? -1.879 12.064 3.826 1.00 93.00 357 GLU A C 1
ATOM 2805 O O . GLU A 1 357 ? -1.428 12.621 2.822 1.00 93.00 357 GLU A O 1
ATOM 2810 N N . ASP A 1 358 ? -2.004 12.708 4.995 1.00 89.62 358 ASP A N 1
ATOM 2811 C CA . ASP A 1 358 ? -1.594 14.103 5.239 1.00 89.62 358 ASP A CA 1
ATOM 2812 C C . ASP A 1 358 ? -0.091 14.317 5.000 1.00 89.62 358 ASP A C 1
ATOM 2814 O O . ASP A 1 358 ? 0.308 15.288 4.360 1.00 89.62 358 ASP A O 1
ATOM 2818 N N . ALA A 1 359 ? 0.766 13.403 5.468 1.00 88.75 359 ALA A N 1
ATOM 2819 C CA . ALA A 1 359 ? 2.207 13.490 5.234 1.00 88.75 359 ALA A CA 1
ATOM 2820 C C . ALA A 1 359 ? 2.553 13.407 3.737 1.00 88.75 359 ALA A C 1
ATOM 2822 O O . ALA A 1 359 ? 3.421 14.143 3.260 1.00 88.75 359 ALA A O 1
ATOM 2823 N N . LEU A 1 360 ? 1.845 12.558 2.989 1.00 88.50 360 LEU A N 1
ATOM 2824 C CA . LEU A 1 360 ? 2.032 12.379 1.549 1.00 88.50 360 LEU A CA 1
ATOM 2825 C C . LEU A 1 360 ? 1.509 13.549 0.717 1.00 88.50 360 LEU A C 1
ATOM 2827 O O . LEU A 1 360 ? 2.003 13.758 -0.391 1.00 88.50 360 LEU A O 1
ATOM 2831 N N . ALA A 1 361 ? 0.588 14.359 1.248 1.00 79.50 361 ALA A N 1
ATOM 2832 C CA . ALA A 1 361 ? 0.145 15.600 0.606 1.00 79.50 361 ALA A CA 1
ATOM 2833 C C . ALA A 1 361 ? 1.283 16.595 0.344 1.00 79.50 361 ALA A C 1
ATOM 2835 O O . ALA A 1 361 ? 1.132 17.507 -0.472 1.00 79.50 361 ALA A O 1
ATOM 2836 N N . HIS A 1 362 ? 2.410 16.407 1.030 1.00 68.31 362 HIS A N 1
ATOM 2837 C CA . HIS A 1 362 ? 3.540 17.321 1.023 1.00 68.31 362 HIS A CA 1
ATOM 2838 C C . HIS A 1 362 ? 4.875 16.645 0.700 1.00 68.31 362 HIS A C 1
ATOM 2840 O O . HIS A 1 362 ? 5.899 17.325 0.732 1.00 68.31 362 HIS A O 1
ATOM 2846 N N . ALA A 1 363 ? 4.883 15.335 0.427 1.00 63.97 363 ALA A N 1
ATOM 2847 C CA . ALA A 1 363 ? 6.116 14.595 0.185 1.00 63.97 363 ALA A CA 1
ATOM 2848 C C . ALA A 1 363 ? 6.660 14.865 -1.241 1.00 63.97 363 ALA A C 1
ATOM 2850 O O . ALA A 1 363 ? 7.787 15.332 -1.355 1.00 63.97 363 ALA A O 1
ATOM 2851 N N . PRO A 1 364 ? 5.891 14.726 -2.339 1.00 65.88 364 PRO A N 1
ATOM 2852 C CA . PRO A 1 364 ? 6.368 15.104 -3.672 1.00 65.88 364 PRO A CA 1
ATOM 2853 C C . PRO A 1 364 ? 5.990 16.547 -4.074 1.00 65.88 364 PRO A C 1
ATOM 2855 O O . PRO A 1 364 ? 5.077 17.140 -3.496 1.00 65.88 364 PRO A O 1
ATOM 2858 N N . PRO A 1 365 ? 6.613 17.112 -5.135 1.00 64.00 365 PRO A N 1
ATOM 2859 C CA . PRO A 1 365 ? 6.214 18.402 -5.718 1.00 64.00 365 PRO A CA 1
ATOM 2860 C C . PRO A 1 365 ? 4.830 18.375 -6.398 1.00 64.00 365 PRO A C 1
ATOM 2862 O O . PRO A 1 365 ? 4.345 19.408 -6.869 1.00 64.00 365 PRO A O 1
ATOM 2865 N N . ASP A 1 366 ? 4.223 17.195 -6.519 1.00 73.44 366 ASP A N 1
ATOM 2866 C CA . ASP A 1 366 ? 2.873 16.950 -7.007 1.00 73.44 366 ASP A CA 1
ATOM 2867 C C . ASP A 1 366 ? 2.105 16.012 -6.058 1.00 73.44 366 ASP A C 1
ATOM 2869 O O . ASP A 1 366 ? 2.670 15.287 -5.243 1.00 73.44 366 ASP A O 1
ATOM 2873 N N . ARG A 1 367 ? 0.772 16.022 -6.145 1.00 82.19 367 ARG A N 1
ATOM 2874 C CA . ARG A 1 367 ? -0.105 15.207 -5.285 1.00 82.19 367 ARG A CA 1
ATOM 2875 C C . ARG A 1 367 ? -0.140 13.724 -5.688 1.00 82.19 367 ARG A C 1
ATOM 2877 O O . ARG A 1 367 ? -0.991 12.987 -5.201 1.00 82.19 367 ARG A O 1
ATOM 2884 N N . SER A 1 368 ? 0.770 13.276 -6.553 1.00 87.19 368 SER A N 1
ATOM 2885 C CA . SER A 1 368 ? 0.737 11.959 -7.199 1.00 87.19 368 SER A CA 1
ATOM 2886 C C . SER A 1 368 ? 0.883 10.806 -6.202 1.00 87.19 368 SER A C 1
ATOM 2888 O O . SER A 1 368 ? 0.088 9.870 -6.242 1.00 87.19 368 SER A O 1
ATOM 2890 N N . LEU A 1 369 ? 1.816 10.887 -5.239 1.00 89.62 369 LEU A N 1
ATOM 2891 C CA . LEU A 1 369 ? 1.944 9.845 -4.204 1.00 89.62 369 LEU A CA 1
ATOM 2892 C C . LEU A 1 369 ? 0.782 9.856 -3.211 1.00 89.62 369 LEU A C 1
ATOM 2894 O O . LEU A 1 369 ? 0.353 8.791 -2.775 1.00 89.62 369 LEU A O 1
ATOM 2898 N N . ARG A 1 370 ? 0.232 11.033 -2.884 1.00 90.50 370 ARG A N 1
ATOM 2899 C CA . ARG A 1 370 ? -0.986 11.118 -2.069 1.00 90.50 370 ARG A CA 1
ATOM 2900 C C . ARG A 1 370 ? -2.163 10.459 -2.780 1.00 90.50 370 ARG A C 1
ATOM 2902 O O . ARG A 1 370 ? -2.853 9.655 -2.167 1.00 90.50 370 ARG A O 1
ATOM 2909 N N . ALA A 1 371 ? -2.374 10.769 -4.058 1.00 89.88 371 ALA A N 1
ATOM 2910 C CA . ALA A 1 371 ? -3.433 10.168 -4.862 1.00 89.88 371 ALA A CA 1
ATOM 2911 C C . ALA A 1 371 ? -3.260 8.644 -4.951 1.00 89.88 371 ALA A C 1
ATOM 2913 O O . ALA A 1 371 ? -4.206 7.904 -4.695 1.00 89.88 371 ALA A O 1
ATOM 2914 N N . ALA A 1 372 ? -2.036 8.170 -5.205 1.00 92.00 372 ALA A N 1
ATOM 2915 C CA . ALA A 1 372 ? -1.730 6.744 -5.221 1.00 92.00 372 ALA A CA 1
ATOM 2916 C C . ALA A 1 372 ? -2.013 6.066 -3.870 1.00 92.00 372 ALA A C 1
ATOM 2918 O O . ALA A 1 372 ? -2.641 5.012 -3.840 1.00 92.00 372 ALA A O 1
ATOM 2919 N N . PHE A 1 373 ? -1.615 6.672 -2.747 1.00 94.44 373 PHE A N 1
ATOM 2920 C CA . PHE A 1 373 ? -1.945 6.156 -1.414 1.00 94.44 373 PHE A CA 1
ATOM 2921 C C . PHE A 1 373 ? -3.455 6.171 -1.149 1.00 94.44 373 PHE A C 1
ATOM 2923 O O . PHE A 1 373 ? -3.993 5.232 -0.559 1.00 94.44 373 PHE A O 1
ATOM 2930 N N . GLY A 1 374 ? -4.136 7.212 -1.634 1.00 92.94 374 GLY A N 1
ATOM 2931 C CA . GLY A 1 374 ? -5.587 7.350 -1.659 1.00 92.94 374 GLY A CA 1
ATOM 2932 C C . GLY A 1 374 ? -6.275 6.119 -2.252 1.00 92.94 374 GLY A C 1
ATOM 2933 O O . GLY A 1 374 ? -7.141 5.519 -1.613 1.00 92.94 374 GLY A O 1
ATOM 2934 N N . GLU A 1 375 ? -5.847 5.720 -3.451 1.00 92.00 375 GLU A N 1
ATOM 2935 C CA . GLU A 1 375 ? -6.408 4.574 -4.176 1.00 92.00 375 GLU A CA 1
ATOM 2936 C C . GLU A 1 375 ? -5.970 3.217 -3.615 1.00 92.00 375 GLU A C 1
ATOM 2938 O O . GLU A 1 375 ? -6.782 2.300 -3.536 1.00 92.00 375 GLU A O 1
ATOM 2943 N N . LEU A 1 376 ? -4.697 3.070 -3.237 1.00 92.25 376 LEU A N 1
ATOM 2944 C CA . LEU A 1 376 ? -4.114 1.766 -2.903 1.00 92.25 376 LEU A CA 1
ATOM 2945 C C . LEU A 1 376 ? -4.300 1.358 -1.438 1.00 92.25 376 LEU A C 1
ATOM 2947 O O . LEU A 1 376 ? -4.218 0.170 -1.125 1.00 92.25 376 LEU A O 1
ATOM 2951 N N . VAL A 1 377 ? -4.491 2.326 -0.536 1.00 96.25 377 VAL A N 1
ATOM 2952 C CA . VAL A 1 377 ? -4.537 2.081 0.914 1.00 96.25 377 VAL A CA 1
ATOM 2953 C C . VAL A 1 377 ? -5.720 2.783 1.560 1.00 96.25 377 VAL A C 1
ATOM 2955 O O . VAL A 1 377 ? -6.540 2.127 2.200 1.00 96.25 377 VAL A O 1
ATOM 2958 N N . PHE A 1 378 ? -5.812 4.107 1.420 1.00 95.50 378 PHE A N 1
ATOM 2959 C CA . PHE A 1 378 ? -6.716 4.924 2.226 1.00 95.50 378 PHE A CA 1
ATOM 2960 C C . PHE A 1 378 ? -8.174 4.500 2.057 1.00 95.50 378 PHE A C 1
ATOM 2962 O O . PHE A 1 378 ? -8.832 4.195 3.048 1.00 95.50 378 PHE A O 1
ATOM 2969 N N . LYS A 1 379 ? -8.682 4.429 0.819 1.00 93.88 379 LYS A N 1
ATOM 2970 C CA . LYS A 1 379 ? -10.095 4.098 0.576 1.00 93.88 379 LYS A CA 1
ATOM 2971 C C . LYS A 1 379 ? -10.466 2.712 1.099 1.00 93.88 379 LYS A C 1
ATOM 2973 O O . LYS A 1 379 ? -11.517 2.556 1.718 1.00 93.88 379 LYS A O 1
ATOM 2978 N N . ASP A 1 380 ? -9.599 1.727 0.880 1.00 93.81 380 ASP A N 1
ATOM 2979 C CA . ASP A 1 380 ? -9.827 0.355 1.332 1.00 93.81 380 ASP A CA 1
ATOM 2980 C C . ASP A 1 380 ? -9.835 0.266 2.859 1.00 93.81 380 ASP A C 1
ATOM 2982 O O . ASP A 1 380 ? -10.747 -0.311 3.449 1.00 93.81 380 ASP A O 1
ATOM 2986 N N . VAL A 1 381 ? -8.868 0.897 3.521 1.00 96.38 381 VAL A N 1
ATOM 2987 C CA . VAL A 1 381 ? -8.782 0.861 4.982 1.00 96.38 381 VAL A CA 1
ATOM 2988 C C . VAL A 1 381 ? -9.916 1.650 5.637 1.00 96.38 381 VAL A C 1
ATOM 2990 O O . VAL A 1 381 ? -10.574 1.155 6.554 1.00 96.38 381 VAL A O 1
ATOM 2993 N N . VAL A 1 382 ? -10.153 2.875 5.174 1.00 95.19 382 VAL A N 1
ATOM 2994 C CA . VAL A 1 382 ? -11.084 3.812 5.808 1.00 95.19 382 VAL A CA 1
ATOM 2995 C C . VAL A 1 382 ? -12.536 3.438 5.522 1.00 95.19 382 VAL A C 1
ATOM 2997 O O . VAL A 1 382 ? -13.347 3.473 6.440 1.00 95.19 382 VAL A O 1
ATOM 3000 N N . PHE A 1 383 ? -12.879 3.038 4.295 1.00 92.38 383 PHE A N 1
ATOM 3001 C CA . PHE A 1 383 ? -14.283 2.832 3.915 1.00 92.38 383 PHE A CA 1
ATOM 3002 C C . PHE A 1 383 ? -14.696 1.366 3.782 1.00 92.38 383 PHE A C 1
ATOM 3004 O O . PHE A 1 383 ? -15.891 1.083 3.820 1.00 92.38 383 PHE A O 1
ATOM 3011 N N . ARG A 1 384 ? -13.750 0.430 3.626 1.00 92.50 384 ARG A N 1
ATOM 3012 C CA . ARG A 1 384 ? -14.072 -0.989 3.372 1.00 92.50 384 ARG A CA 1
ATOM 3013 C C . ARG A 1 384 ? -13.605 -1.945 4.466 1.00 92.50 384 ARG A C 1
ATOM 3015 O O . ARG A 1 384 ? -14.084 -3.070 4.501 1.00 92.50 384 ARG A O 1
ATOM 3022 N N . SER A 1 385 ? -12.712 -1.506 5.353 1.00 95.31 385 SER A N 1
ATOM 3023 C CA . SER A 1 385 ? -12.083 -2.369 6.355 1.00 95.31 385 SER A CA 1
ATOM 3024 C C . SER A 1 385 ? -12.197 -1.786 7.772 1.00 95.31 385 SER A C 1
ATOM 3026 O O . SER A 1 385 ? -13.276 -1.831 8.363 1.00 95.31 385 SER A O 1
ATOM 3028 N N . ALA A 1 386 ? -11.140 -1.186 8.328 1.00 95.94 386 ALA A N 1
ATOM 3029 C CA . ALA A 1 386 ? -11.117 -0.670 9.700 1.00 95.94 386 ALA A CA 1
ATOM 3030 C C . ALA A 1 386 ? -12.257 0.318 10.023 1.00 95.94 386 ALA A C 1
ATOM 3032 O O . ALA A 1 386 ? -12.850 0.234 11.099 1.00 95.94 386 ALA A O 1
ATOM 3033 N N . GLY A 1 387 ? -12.604 1.234 9.112 1.00 95.81 387 GLY A N 1
ATOM 3034 C CA . GLY A 1 387 ? -13.722 2.156 9.355 1.00 95.81 387 GLY A CA 1
ATOM 3035 C C . GLY A 1 387 ? -15.091 1.475 9.296 1.00 95.81 387 GLY A C 1
ATOM 3036 O O . GLY A 1 387 ? -15.964 1.803 10.099 1.00 95.81 387 GLY A O 1
ATOM 3037 N N . ALA A 1 388 ? -15.258 0.463 8.438 1.00 95.62 388 ALA A N 1
ATOM 3038 C CA . ALA A 1 388 ? -16.470 -0.353 8.409 1.00 95.62 388 ALA A CA 1
ATOM 3039 C C . ALA A 1 388 ? -16.628 -1.156 9.710 1.00 95.62 388 ALA A C 1
ATOM 3041 O O . ALA A 1 388 ? -17.710 -1.153 10.295 1.00 95.62 388 ALA A O 1
ATOM 3042 N N . TYR A 1 389 ? -15.542 -1.754 10.219 1.00 96.81 389 TYR A N 1
ATOM 3043 C CA . TYR A 1 389 ? -15.537 -2.423 11.524 1.00 96.81 389 TYR A CA 1
ATOM 3044 C C . TYR A 1 389 ? -15.932 -1.457 12.652 1.00 96.81 389 TYR A C 1
ATOM 3046 O O . TYR A 1 389 ? -16.831 -1.759 13.436 1.00 96.81 389 TYR A O 1
ATOM 3054 N N . LEU A 1 390 ? -15.330 -0.262 12.697 1.00 95.81 390 LEU A N 1
ATOM 3055 C CA . LEU A 1 390 ? -15.641 0.751 13.711 1.00 95.81 390 LEU A CA 1
ATOM 3056 C C . LEU A 1 390 ? -17.122 1.178 13.670 1.00 95.81 390 LEU A C 1
ATOM 3058 O O . LEU A 1 390 ? -17.768 1.274 14.716 1.00 95.81 390 LEU A O 1
ATOM 3062 N N . SER A 1 391 ? -17.678 1.366 12.472 1.00 95.56 391 SER A N 1
ATOM 3063 C CA . SER A 1 391 ? -19.085 1.736 12.298 1.00 95.56 391 SER A CA 1
ATOM 3064 C C . SER A 1 391 ? -20.030 0.606 12.694 1.00 95.56 391 SER A C 1
ATOM 3066 O O . SER A 1 391 ? -20.964 0.831 13.457 1.00 95.56 391 SER A O 1
ATOM 3068 N N . GLN A 1 392 ? -19.813 -0.602 12.173 1.00 95.50 392 GLN A N 1
ATOM 3069 C CA . GLN A 1 392 ? -20.753 -1.718 12.319 1.00 95.50 392 GLN A CA 1
ATOM 3070 C C . GLN A 1 392 ? -20.689 -2.364 13.704 1.00 95.50 392 GLN A C 1
ATOM 3072 O O . GLN A 1 392 ? -21.716 -2.786 14.226 1.00 95.50 392 GLN A O 1
ATOM 3077 N N . ARG A 1 393 ? -19.494 -2.453 14.301 1.00 94.75 393 ARG A N 1
ATOM 3078 C CA . ARG A 1 393 ? -19.275 -3.173 15.566 1.00 94.75 393 ARG A CA 1
ATOM 3079 C C . ARG A 1 393 ? -19.186 -2.256 16.779 1.00 94.75 393 ARG A C 1
ATOM 3081 O O . ARG A 1 393 ? -19.446 -2.702 17.891 1.00 94.75 393 ARG A O 1
ATOM 3088 N N . CYS A 1 394 ? -18.818 -0.984 16.599 1.00 93.56 394 CYS A N 1
ATOM 3089 C CA . CYS A 1 394 ? -18.710 -0.025 17.705 1.00 93.56 394 CYS A CA 1
ATOM 3090 C C . CYS A 1 394 ? -19.728 1.123 17.641 1.00 93.56 394 CYS A C 1
ATOM 3092 O O . CYS A 1 394 ? -19.725 1.948 18.551 1.00 93.56 394 CYS A O 1
ATOM 3094 N N . GLY A 1 395 ? -20.553 1.215 16.590 1.00 95.00 395 GLY A N 1
ATOM 3095 C CA . GLY A 1 395 ? -21.504 2.319 16.411 1.00 95.00 395 GLY A CA 1
ATOM 3096 C C . GLY A 1 395 ? -20.834 3.679 16.190 1.00 95.00 395 GLY A C 1
ATOM 3097 O O . GLY A 1 395 ? -21.457 4.714 16.410 1.00 95.00 395 GLY A O 1
ATOM 3098 N N . ILE A 1 396 ? -19.554 3.697 15.797 1.00 96.25 396 ILE A N 1
ATOM 3099 C CA . ILE A 1 396 ? -18.777 4.929 15.632 1.00 96.25 396 ILE A CA 1
ATOM 3100 C C . ILE A 1 396 ? -18.482 5.146 14.154 1.00 96.25 396 ILE A C 1
ATOM 3102 O O . ILE A 1 396 ? -17.765 4.370 13.524 1.00 96.25 396 ILE A O 1
ATOM 3106 N N . GLN A 1 397 ? -19.006 6.236 13.616 1.00 94.81 397 GLN A N 1
ATOM 3107 C CA . GLN A 1 397 ? -18.874 6.594 12.212 1.00 94.81 397 GLN A CA 1
ATOM 3108 C C . GLN A 1 397 ? -17.772 7.632 12.021 1.00 94.81 397 GLN A C 1
ATOM 3110 O O . GLN A 1 397 ? -17.500 8.450 12.902 1.00 94.81 397 GLN A O 1
ATOM 3115 N N . ILE A 1 398 ? -17.136 7.604 10.853 1.00 94.31 398 ILE A N 1
ATOM 3116 C CA . ILE A 1 398 ? -16.300 8.712 10.401 1.00 94.31 398 ILE A CA 1
ATOM 3117 C C . ILE A 1 398 ? -17.207 9.729 9.730 1.00 94.31 398 ILE A C 1
ATOM 3119 O O . ILE A 1 398 ? -17.986 9.394 8.841 1.00 94.31 398 ILE A O 1
ATOM 3123 N N . ASP A 1 399 ? -17.072 10.972 10.155 1.00 92.56 399 ASP A N 1
ATOM 3124 C CA . ASP A 1 399 ? -17.768 12.090 9.553 1.00 92.56 399 ASP A CA 1
ATOM 3125 C C . ASP A 1 399 ? -17.222 12.387 8.149 1.00 92.56 399 ASP A C 1
ATOM 3127 O O . ASP A 1 399 ? -16.120 12.921 7.991 1.00 92.56 399 ASP A O 1
ATOM 3131 N N . THR A 1 400 ? -17.993 12.045 7.121 1.00 88.38 400 THR A N 1
ATOM 3132 C CA . THR A 1 400 ? -17.609 12.260 5.721 1.00 88.38 400 THR A CA 1
ATOM 3133 C C . THR A 1 400 ? -17.865 13.684 5.229 1.00 88.38 400 THR A C 1
ATOM 3135 O O . THR A 1 400 ? -17.552 13.980 4.079 1.00 88.38 400 THR A O 1
ATOM 3138 N N . GLU A 1 401 ? -18.419 14.572 6.060 1.00 88.62 401 GLU A N 1
ATOM 3139 C CA . GLU A 1 401 ? -18.557 15.995 5.720 1.00 88.62 401 GLU A CA 1
ATOM 3140 C C . GLU A 1 401 ? -17.268 16.774 6.013 1.00 88.62 401 GLU A C 1
ATOM 3142 O O . GLU A 1 401 ? -16.959 17.760 5.341 1.00 88.62 401 GLU A O 1
ATOM 3147 N N . VAL A 1 402 ? -16.468 16.312 6.980 1.00 88.69 402 VAL A N 1
ATOM 3148 C CA . VAL A 1 402 ? -15.171 16.916 7.310 1.00 88.69 402 VAL A CA 1
ATOM 3149 C C . VAL A 1 402 ? -14.080 16.300 6.432 1.00 88.69 402 VAL A C 1
ATOM 3151 O O . VAL A 1 402 ? -13.341 15.407 6.848 1.00 88.69 402 VAL A O 1
ATOM 3154 N N . VAL A 1 403 ? -13.985 16.787 5.196 1.00 87.62 403 VAL A N 1
ATOM 3155 C CA . VAL A 1 403 ? -13.061 16.291 4.159 1.00 87.62 403 VAL A CA 1
ATOM 3156 C C . VAL A 1 403 ? -12.213 17.409 3.561 1.00 87.62 403 VAL A C 1
ATOM 3158 O O . VAL A 1 403 ? -12.497 18.594 3.734 1.00 87.62 403 VAL A O 1
ATOM 3161 N N . GLU A 1 404 ? -11.156 17.047 2.830 1.00 84.81 404 GLU A N 1
ATOM 3162 C CA . GLU A 1 404 ? -10.423 18.026 2.025 1.00 84.81 404 GLU A CA 1
ATOM 3163 C C . GLU A 1 404 ? -11.366 18.753 1.053 1.00 84.81 404 GLU A C 1
ATOM 3165 O O . GLU A 1 404 ? -12.180 18.143 0.367 1.00 84.81 404 GLU A O 1
ATOM 3170 N N . GLY A 1 405 ? -11.219 20.075 0.977 1.00 85.50 405 GLY A N 1
ATOM 3171 C CA . GLY A 1 405 ? -12.007 20.947 0.116 1.00 85.50 405 GLY A CA 1
ATOM 3172 C C . GLY A 1 405 ? -13.314 21.431 0.741 1.00 85.50 405 GLY A C 1
ATOM 3173 O O . GLY A 1 405 ? -13.876 22.395 0.220 1.00 85.50 405 GLY A O 1
ATOM 3174 N N . ALA A 1 406 ? -13.763 20.838 1.852 1.00 87.69 406 ALA A N 1
ATOM 3175 C CA . ALA A 1 406 ? -14.973 21.274 2.540 1.00 87.69 406 ALA A CA 1
ATOM 3176 C C . ALA A 1 406 ? -14.816 22.690 3.112 1.00 87.69 406 ALA A C 1
ATOM 3178 O O . ALA A 1 406 ? -13.738 23.066 3.589 1.00 87.69 406 ALA A O 1
ATOM 3179 N N . ASP A 1 407 ? -15.893 23.475 3.045 1.00 86.88 407 ASP A N 1
ATOM 3180 C CA . ASP A 1 407 ? -15.946 24.810 3.635 1.00 86.88 407 ASP A CA 1
ATOM 3181 C C . ASP A 1 407 ? -16.060 24.716 5.160 1.00 86.88 407 ASP A C 1
ATOM 3183 O O . ASP A 1 407 ? -16.834 23.924 5.696 1.00 86.88 407 ASP A O 1
ATOM 3187 N N . THR A 1 408 ? -15.274 25.522 5.865 1.00 85.56 408 THR A N 1
ATOM 3188 C CA . THR A 1 408 ? -15.240 25.508 7.329 1.00 85.56 408 THR A CA 1
ATOM 3189 C C . THR A 1 408 ? -16.425 26.211 7.980 1.00 85.56 408 THR A C 1
ATOM 3191 O O . THR A 1 408 ? -16.735 25.887 9.127 1.00 85.56 408 THR A O 1
ATOM 3194 N N . GLU A 1 409 ? -17.120 27.114 7.278 1.00 84.31 409 GLU A N 1
ATOM 3195 C CA . GLU A 1 409 ? -18.252 27.872 7.841 1.00 84.31 409 GLU A CA 1
ATOM 3196 C C . GLU A 1 409 ? -19.420 26.965 8.268 1.00 84.31 409 GLU A C 1
ATOM 3198 O O . GLU A 1 409 ? -20.082 27.241 9.267 1.00 84.31 409 GLU A O 1
ATOM 3203 N N . GLY A 1 410 ? -19.624 25.839 7.575 1.00 81.12 410 GLY A N 1
ATOM 3204 C CA . GLY A 1 410 ? -20.664 24.852 7.893 1.00 81.12 410 GLY A CA 1
ATOM 3205 C C . GLY A 1 410 ? -20.255 23.773 8.904 1.00 81.12 410 GLY A C 1
ATOM 3206 O O . GLY A 1 410 ? -21.074 22.929 9.254 1.00 81.12 410 GLY A O 1
ATOM 3207 N N . LEU A 1 411 ? -19.001 23.766 9.375 1.00 85.69 411 LEU A N 1
ATOM 3208 C CA . LEU A 1 411 ? -18.426 22.661 10.162 1.00 85.69 411 LEU A CA 1
ATOM 3209 C C . LEU A 1 411 ? -18.087 23.059 11.609 1.00 85.69 411 LEU A C 1
ATOM 3211 O O . LEU A 1 411 ? -17.223 22.451 12.251 1.00 85.69 411 LEU A O 1
ATOM 3215 N N . VAL A 1 412 ? -18.756 24.087 12.139 1.00 79.19 412 VAL A N 1
ATOM 3216 C CA . VAL A 1 412 ? -18.525 24.604 13.497 1.00 79.19 412 VAL A CA 1
ATOM 3217 C C . VAL A 1 412 ? -18.660 23.481 14.532 1.00 79.19 412 VAL A C 1
ATOM 3219 O O . VAL A 1 412 ? -19.645 22.751 14.560 1.00 79.19 412 VAL A O 1
ATOM 3222 N N . GLY A 1 413 ? -17.638 23.316 15.377 1.00 82.19 413 GLY A N 1
ATOM 3223 C CA . GLY A 1 413 ? -17.596 22.278 16.416 1.00 82.19 413 GLY A CA 1
ATOM 3224 C C . GLY A 1 413 ? -17.236 20.867 15.929 1.00 82.19 413 GLY A C 1
ATOM 3225 O O . GLY A 1 413 ? -16.951 20.003 16.756 1.00 82.19 413 GLY A O 1
ATOM 3226 N N . ARG A 1 414 ? -17.170 20.626 14.612 1.00 88.19 414 ARG A N 1
ATOM 3227 C CA . ARG A 1 414 ? -16.832 19.309 14.026 1.00 88.19 414 ARG A CA 1
ATOM 3228 C C . ARG A 1 414 ? -15.349 19.147 13.715 1.00 88.19 414 ARG A C 1
ATOM 3230 O O . ARG A 1 414 ? -14.873 18.036 13.481 1.00 88.19 414 ARG A O 1
ATOM 3237 N N . PHE A 1 415 ? -14.587 20.235 13.767 1.00 91.31 415 PHE A N 1
ATOM 3238 C CA . PHE A 1 415 ? -13.143 20.208 13.589 1.00 91.31 415 PHE A CA 1
ATOM 3239 C C . PHE A 1 415 ? -12.419 21.153 14.551 1.00 91.31 415 PHE A C 1
ATOM 3241 O O . PHE A 1 415 ? -12.980 22.113 15.077 1.00 91.31 415 PHE A O 1
ATOM 3248 N N . LYS A 1 416 ? -11.128 20.885 14.738 1.00 91.56 416 LYS A N 1
ATOM 3249 C CA . LYS A 1 416 ? -10.141 21.759 15.367 1.00 91.56 416 LYS A CA 1
ATOM 3250 C C . LYS A 1 416 ? -8.963 21.960 14.416 1.00 91.56 416 LYS A C 1
ATOM 3252 O O . LYS A 1 416 ? -8.577 21.054 13.674 1.00 91.56 416 LYS A O 1
ATOM 3257 N N . LYS A 1 417 ? -8.383 23.159 14.438 1.00 87.56 417 LYS A N 1
ATOM 3258 C CA . LYS A 1 417 ? -7.230 23.501 13.600 1.00 87.56 417 LYS A CA 1
ATOM 3259 C C . LYS A 1 417 ? -5.963 22.845 14.154 1.00 87.56 417 LYS A C 1
ATOM 3261 O O . LYS A 1 417 ? -5.635 23.025 15.325 1.00 87.56 417 LYS A O 1
ATOM 3266 N N . GLU A 1 418 ? -5.237 22.115 13.315 1.00 86.81 418 GLU A N 1
ATOM 3267 C CA . GLU A 1 418 ? -3.922 21.573 13.659 1.00 86.81 418 GLU A CA 1
ATOM 3268 C C . GLU A 1 418 ? -2.862 22.683 13.541 1.00 86.81 418 GLU A C 1
ATOM 3270 O O . GLU A 1 418 ? -2.690 23.280 12.478 1.00 86.81 418 GLU A O 1
ATOM 3275 N N . VAL A 1 419 ? -2.162 22.985 14.641 1.00 73.44 419 VAL A N 1
ATOM 3276 C CA . VAL A 1 419 ? -1.233 24.132 14.729 1.00 73.44 419 VAL A CA 1
ATOM 3277 C C . VAL A 1 419 ? 0.162 23.804 14.173 1.00 73.44 419 VAL A C 1
ATOM 3279 O O . VAL A 1 419 ? 0.880 24.702 13.736 1.00 73.44 419 VAL A O 1
ATOM 3282 N N . GLY A 1 420 ? 0.548 22.525 14.158 1.00 69.50 420 GLY A N 1
ATOM 3283 C CA . GLY A 1 420 ? 1.853 22.058 13.684 1.00 69.50 420 GLY A CA 1
ATOM 3284 C C . GLY A 1 420 ? 1.791 21.349 12.331 1.00 69.50 420 GLY A C 1
ATOM 3285 O O . GLY A 1 420 ? 0.783 20.741 11.987 1.00 69.50 420 GLY A O 1
ATOM 3286 N N . GLY A 1 421 ? 2.892 21.378 11.575 1.00 66.31 421 GLY A N 1
ATOM 3287 C CA . GLY A 1 421 ? 3.045 20.704 10.278 1.00 66.31 421 GLY A CA 1
ATOM 3288 C C . GLY A 1 421 ? 2.996 21.653 9.069 1.00 66.31 421 GLY A C 1
ATOM 3289 O O . GLY A 1 421 ? 3.050 22.870 9.248 1.00 66.31 421 GLY A O 1
ATOM 3290 N N . PRO A 1 422 ? 2.970 21.118 7.837 1.00 61.69 422 PRO A N 1
ATOM 3291 C CA . PRO A 1 422 ? 3.063 21.921 6.619 1.00 61.69 422 PRO A CA 1
ATOM 3292 C C . PRO A 1 422 ? 1.861 22.862 6.477 1.00 61.69 422 PRO A C 1
ATOM 3294 O O . PRO A 1 422 ? 0.723 22.482 6.761 1.00 61.69 422 PRO A O 1
ATOM 3297 N N . LYS A 1 423 ? 2.119 24.105 6.062 1.00 65.25 423 LYS A N 1
ATOM 3298 C CA . LYS A 1 423 ? 1.088 25.133 5.877 1.00 65.25 423 LYS A CA 1
ATOM 3299 C C . LYS A 1 423 ? 0.642 25.172 4.409 1.00 65.25 423 LYS A C 1
ATOM 3301 O O . LYS A 1 423 ? 1.497 25.059 3.528 1.00 65.25 423 LYS A O 1
ATOM 3306 N N . PRO A 1 424 ? -0.660 25.357 4.122 1.00 65.25 424 PRO A N 1
ATOM 3307 C CA . PRO A 1 424 ? -1.121 25.578 2.756 1.00 65.25 424 PRO A CA 1
ATOM 3308 C C . PRO A 1 424 ? -0.485 26.845 2.170 1.00 65.25 424 PRO A C 1
ATOM 3310 O O . PRO A 1 424 ? -0.276 27.832 2.872 1.00 65.25 424 PRO A O 1
ATOM 3313 N N . THR A 1 425 ? -0.198 26.828 0.868 1.00 65.25 425 THR A N 1
ATOM 3314 C CA . THR A 1 425 ? 0.486 27.928 0.160 1.00 65.25 425 THR A CA 1
ATOM 3315 C C . THR A 1 425 ? -0.396 29.152 -0.085 1.00 65.25 425 THR A C 1
ATOM 3317 O O . THR A 1 425 ? 0.118 30.215 -0.425 1.00 65.25 425 THR A O 1
ATOM 3320 N N . ARG A 1 426 ? -1.721 29.026 0.058 1.00 67.56 426 ARG A N 1
ATOM 3321 C CA . ARG A 1 426 ? -2.692 30.109 -0.153 1.00 67.56 426 ARG A CA 1
ATOM 3322 C C . ARG A 1 426 ? -3.719 30.141 0.974 1.00 67.56 426 ARG A C 1
ATOM 3324 O O . ARG A 1 426 ? -4.116 29.091 1.483 1.00 67.56 426 ARG A O 1
ATOM 3331 N N . LYS A 1 427 ? -4.177 31.348 1.319 1.00 71.25 427 LYS A N 1
ATOM 3332 C CA . LYS A 1 427 ? -5.300 31.553 2.243 1.00 71.25 427 LYS A CA 1
ATOM 3333 C C . LYS A 1 427 ? -6.569 30.937 1.661 1.00 71.25 427 LYS A C 1
ATOM 3335 O O . LYS A 1 427 ? -6.857 31.119 0.479 1.00 71.25 427 LYS A O 1
ATOM 3340 N N . SER A 1 428 ? -7.303 30.191 2.480 1.00 74.75 428 SER A N 1
ATOM 3341 C CA . SER A 1 428 ? -8.521 29.506 2.056 1.00 74.75 428 SER A CA 1
ATOM 3342 C C . SER A 1 428 ? -9.384 29.174 3.264 1.00 74.75 428 SER A C 1
ATOM 3344 O O . SER A 1 428 ? -8.892 28.618 4.243 1.00 74.75 428 SER A O 1
ATOM 3346 N N . ARG A 1 429 ? -10.691 29.432 3.151 1.00 80.19 429 ARG A N 1
ATOM 3347 C CA . ARG A 1 429 ? -11.700 28.991 4.129 1.00 80.19 429 ARG A CA 1
ATOM 3348 C C . ARG A 1 429 ? -12.019 27.496 4.036 1.00 80.19 429 ARG A C 1
ATOM 3350 O O . ARG A 1 429 ? -12.866 27.004 4.771 1.00 80.19 429 ARG A O 1
ATOM 3357 N N . ARG A 1 430 ? -11.344 26.768 3.144 1.00 86.38 430 ARG A N 1
ATOM 3358 C CA . ARG A 1 430 ? -11.536 25.331 2.945 1.00 86.38 430 ARG A CA 1
ATOM 3359 C C . ARG A 1 430 ? -10.506 24.515 3.710 1.00 86.38 430 ARG A C 1
ATOM 3361 O O . ARG A 1 430 ? -9.348 24.922 3.853 1.00 86.38 430 ARG A O 1
ATOM 3368 N N . ILE A 1 431 ? -10.918 23.328 4.139 1.00 86.62 431 ILE A N 1
ATOM 3369 C CA . ILE A 1 431 ? -10.022 22.316 4.697 1.00 86.62 431 ILE A CA 1
ATOM 3370 C C . ILE A 1 431 ? -9.013 21.908 3.620 1.00 86.62 431 ILE A C 1
ATOM 3372 O O . ILE A 1 431 ? -9.378 21.497 2.523 1.00 86.62 431 ILE A O 1
ATOM 3376 N N . HIS A 1 432 ? -7.726 22.028 3.927 1.00 82.81 432 HIS A N 1
ATOM 3377 C CA . HIS A 1 432 ? -6.643 21.629 3.033 1.00 82.81 432 HIS A CA 1
ATOM 3378 C C . HIS A 1 432 ? -6.331 20.133 3.134 1.00 82.81 432 HIS A C 1
ATOM 3380 O O . HIS A 1 432 ? -6.073 19.472 2.131 1.00 82.81 432 HIS A O 1
ATOM 3386 N N . SER A 1 433 ? -6.342 19.605 4.354 1.00 87.62 433 SER A N 1
ATOM 3387 C CA . SER A 1 433 ? -6.160 18.185 4.636 1.00 87.62 433 SER A CA 1
ATOM 3388 C C . SER A 1 433 ? -6.745 17.839 6.001 1.00 87.62 433 SER A C 1
ATOM 3390 O O . SER A 1 433 ? -6.866 18.694 6.889 1.00 87.62 433 SER A O 1
ATOM 3392 N N . VAL A 1 434 ? -7.110 16.572 6.164 1.00 91.06 434 VAL A N 1
ATOM 3393 C CA . VAL A 1 434 ? -7.591 16.015 7.426 1.00 91.06 434 VAL A CA 1
ATOM 3394 C C . VAL A 1 434 ? -6.449 15.214 8.038 1.00 91.06 434 VAL A C 1
ATOM 3396 O O . VAL A 1 434 ? -6.012 14.218 7.479 1.00 91.06 434 VAL A O 1
ATOM 3399 N N . VAL A 1 435 ? -5.948 15.656 9.190 1.00 92.31 435 VAL A N 1
ATOM 3400 C CA . VAL A 1 435 ? -4.841 14.992 9.899 1.00 92.31 435 VAL A CA 1
ATOM 3401 C C . VAL A 1 435 ? -5.365 13.812 10.711 1.00 92.31 435 VAL A C 1
ATOM 3403 O O . VAL A 1 435 ? -4.699 12.791 10.846 1.00 92.31 435 VAL A O 1
ATOM 3406 N N . VAL A 1 436 ? -6.553 13.970 11.291 1.00 94.56 436 VAL A N 1
ATOM 3407 C CA . VAL A 1 436 ? -7.245 12.966 12.101 1.00 94.56 436 VAL A CA 1
ATOM 3408 C C . VAL A 1 436 ? -8.747 13.123 11.850 1.00 94.56 436 VAL A C 1
ATOM 3410 O O . VAL A 1 436 ? -9.222 14.261 11.904 1.00 94.56 436 VAL A O 1
ATOM 3413 N N . PRO A 1 437 ? -9.506 12.038 11.616 1.00 95.25 437 PRO A N 1
ATOM 3414 C CA . PRO A 1 437 ? -10.922 12.135 11.280 1.00 95.25 437 PRO A CA 1
ATOM 3415 C C . PRO A 1 437 ? -11.779 12.577 12.470 1.00 95.25 437 PRO A C 1
ATOM 3417 O O . PRO A 1 437 ? -11.449 12.312 13.638 1.00 95.25 437 PRO A O 1
ATOM 3420 N N . CYS A 1 438 ? -12.909 13.211 12.151 1.00 95.19 438 CYS A N 1
ATOM 3421 C CA . CYS A 1 438 ? -14.002 13.426 13.092 1.00 95.19 438 CYS A CA 1
ATOM 3422 C C . CYS A 1 438 ? -14.747 12.099 13.280 1.00 95.19 438 CYS A C 1
ATOM 3424 O O . CYS A 1 438 ? -15.043 11.400 12.308 1.00 95.19 438 CYS A O 1
ATOM 3426 N N . TYR A 1 439 ? -15.008 11.743 14.537 1.00 95.69 439 TYR A N 1
ATOM 3427 C CA . TYR A 1 439 ? -15.783 10.560 14.888 1.00 95.69 439 TYR A CA 1
ATOM 3428 C C . TYR A 1 439 ? -17.139 10.972 15.441 1.00 95.69 439 TYR A C 1
ATOM 3430 O O . TYR A 1 439 ? -17.216 11.784 16.369 1.00 95.69 439 TYR A O 1
ATOM 3438 N N . LEU A 1 440 ? -18.179 10.347 14.905 1.00 94.44 440 LEU A N 1
ATOM 3439 C CA . LEU A 1 440 ? -19.561 10.506 15.321 1.00 94.44 440 LEU A CA 1
ATOM 3440 C C . LEU A 1 440 ? -20.042 9.235 16.022 1.00 94.44 440 LEU A C 1
ATOM 3442 O O . LEU A 1 440 ? -19.644 8.130 15.655 1.00 94.44 440 LEU A O 1
ATOM 3446 N N . GLN A 1 441 ? -20.916 9.395 17.003 1.00 93.75 441 GLN A N 1
ATOM 3447 C CA . GLN A 1 441 ? -21.694 8.314 17.598 1.00 93.75 441 GLN A CA 1
ATOM 3448 C C . GLN A 1 441 ? -23.106 8.848 17.819 1.00 93.75 441 GLN A C 1
ATOM 3450 O O . GLN A 1 441 ? -23.265 9.938 18.370 1.00 93.75 441 GLN A O 1
ATOM 3455 N N . ASP A 1 442 ? -24.108 8.135 17.304 1.00 90.06 442 ASP A N 1
ATOM 3456 C CA . ASP A 1 442 ? -25.519 8.542 17.364 1.00 90.06 442 ASP A CA 1
ATOM 3457 C C . ASP A 1 442 ? -25.753 9.980 16.851 1.00 90.06 442 ASP A C 1
ATOM 3459 O O . ASP A 1 442 ? -26.454 10.789 17.455 1.00 90.06 442 ASP A O 1
ATOM 3463 N N . GLY A 1 443 ? -25.082 10.337 15.747 1.00 84.81 443 GLY A N 1
ATOM 3464 C CA . GLY A 1 443 ? -25.156 11.668 15.127 1.00 84.81 443 GLY A CA 1
ATOM 3465 C C . GLY A 1 443 ? -24.399 12.781 15.864 1.00 84.81 443 GLY A C 1
ATOM 3466 O O . GLY A 1 443 ? -24.325 13.901 15.365 1.00 84.81 443 GLY A O 1
ATOM 3467 N N . THR A 1 444 ? -23.792 12.489 17.018 1.00 89.81 444 THR A N 1
ATOM 3468 C CA . THR A 1 444 ? -23.054 13.469 17.827 1.00 89.81 444 THR A CA 1
ATOM 3469 C C . THR A 1 444 ? -21.549 13.307 17.653 1.00 89.81 444 THR A C 1
ATOM 3471 O O . THR A 1 444 ? -21.019 12.197 17.710 1.00 89.81 444 THR A O 1
ATOM 3474 N N . ALA A 1 445 ? -20.829 14.418 17.484 1.00 90.50 445 ALA A N 1
ATOM 3475 C CA . ALA A 1 445 ? -19.372 14.404 17.416 1.00 90.50 445 ALA A CA 1
ATOM 3476 C C . ALA A 1 445 ? -18.758 14.042 18.777 1.00 90.50 445 ALA A C 1
ATOM 3478 O O . ALA A 1 445 ? -18.672 14.869 19.681 1.00 90.50 445 ALA A O 1
ATOM 3479 N N . ILE A 1 446 ? -18.279 12.802 18.905 1.00 93.50 446 ILE A N 1
ATOM 3480 C CA . ILE A 1 446 ? -17.555 12.325 20.095 1.00 93.50 446 ILE A CA 1
ATOM 3481 C C . ILE A 1 446 ? -16.072 12.699 20.058 1.00 93.50 446 ILE A C 1
ATOM 3483 O O . ILE A 1 446 ? -15.377 12.639 21.073 1.00 93.50 446 ILE A O 1
ATOM 3487 N N . ARG A 1 447 ? -15.560 13.061 18.876 1.00 94.62 447 ARG A N 1
ATOM 3488 C CA . ARG A 1 447 ? -14.231 13.645 18.712 1.00 94.62 447 ARG A CA 1
ATOM 3489 C C . ARG A 1 447 ? -14.189 14.501 17.444 1.00 94.62 447 ARG A C 1
ATOM 3491 O O . ARG A 1 447 ? -14.338 13.931 16.364 1.00 94.62 447 ARG A O 1
ATOM 3498 N N . PRO A 1 448 ? -13.912 15.812 17.537 1.00 93.69 448 PRO A N 1
ATOM 3499 C CA . PRO A 1 448 ? -13.754 16.647 16.352 1.00 93.69 448 PRO A CA 1
ATOM 3500 C C . PRO A 1 448 ? -12.508 16.240 15.554 1.00 93.69 448 PRO A C 1
ATOM 3502 O O . PRO A 1 448 ? -11.514 15.775 16.127 1.00 93.69 448 PRO A O 1
ATOM 3505 N N . ALA A 1 449 ? -12.539 16.452 14.239 1.00 94.81 449 ALA A N 1
ATOM 3506 C CA . ALA A 1 449 ? -11.386 16.216 13.369 1.00 94.81 449 ALA A CA 1
ATOM 3507 C C . ALA A 1 449 ? -10.230 17.162 13.712 1.00 94.81 449 ALA A C 1
ATOM 3509 O O . ALA A 1 449 ? -10.467 18.330 14.008 1.00 94.81 449 ALA A O 1
ATOM 3510 N N . SER A 1 450 ? -8.980 16.714 13.583 1.00 94.06 450 SER A N 1
ATOM 3511 C CA . SER A 1 450 ? -7.852 17.645 13.416 1.00 94.06 450 SER A CA 1
ATOM 3512 C C . SER A 1 450 ? -7.673 17.916 11.931 1.00 94.06 450 SER A C 1
ATOM 3514 O O . SER A 1 450 ? -7.434 16.981 11.166 1.00 94.06 450 SER A O 1
ATOM 3516 N N . VAL A 1 451 ? -7.730 19.178 11.520 1.00 90.56 451 VAL A N 1
ATOM 3517 C CA . VAL A 1 451 ? -7.627 19.559 10.105 1.00 90.56 451 VAL A CA 1
ATOM 3518 C C . VAL A 1 451 ? -6.634 20.693 9.898 1.00 90.56 451 VAL A C 1
ATOM 3520 O O . VAL A 1 451 ? -6.435 21.548 10.768 1.00 90.56 451 VAL A O 1
ATOM 3523 N N . ARG A 1 452 ? -6.026 20.732 8.714 1.00 85.88 452 ARG A N 1
ATOM 3524 C CA . ARG A 1 452 ? -5.245 21.880 8.256 1.00 85.88 452 ARG A CA 1
ATOM 3525 C C . ARG A 1 452 ? -6.179 22.834 7.532 1.00 85.88 452 ARG A C 1
ATOM 3527 O O . ARG A 1 452 ? -6.705 22.500 6.475 1.00 85.88 452 ARG A O 1
ATOM 3534 N N . VAL A 1 453 ? -6.369 24.025 8.087 1.00 80.75 453 VAL A N 1
ATOM 3535 C CA . VAL A 1 453 ? -7.129 25.111 7.446 1.00 80.75 453 VAL A CA 1
ATOM 3536 C C . VAL A 1 453 ? -6.184 26.263 7.152 1.00 80.75 453 VAL A C 1
ATOM 3538 O O . VAL A 1 453 ? -5.298 26.577 7.956 1.00 80.75 453 VAL A O 1
ATOM 3541 N N . GLY A 1 454 ? -6.367 26.889 5.995 1.00 67.88 454 GLY A N 1
ATOM 3542 C CA . GLY A 1 454 ? -5.563 28.021 5.570 1.00 67.88 454 GLY A CA 1
ATOM 3543 C C . GLY A 1 454 ? -5.976 29.325 6.239 1.00 67.88 454 GLY A C 1
ATOM 3544 O O . GLY A 1 454 ? -6.790 30.056 5.694 1.00 67.88 454 GLY A O 1
ATOM 3545 N N . ASP A 1 455 ? -5.302 29.669 7.334 1.00 52.47 455 ASP A N 1
ATOM 3546 C CA . ASP A 1 455 ? -4.923 31.065 7.574 1.00 52.47 455 ASP A CA 1
ATOM 3547 C C . ASP A 1 455 ? -3.636 31.089 8.395 1.00 52.47 455 ASP A C 1
ATOM 3549 O O . ASP A 1 455 ? -3.632 30.621 9.536 1.00 52.47 455 ASP A O 1
ATOM 3553 N N . TYR A 1 456 ? -2.540 31.555 7.801 1.00 45.72 456 TYR A N 1
ATOM 3554 C CA . TYR A 1 456 ? -1.300 31.849 8.513 1.00 45.72 456 TYR A CA 1
ATOM 3555 C C . TYR A 1 456 ? -0.617 33.013 7.800 1.00 45.72 456 TYR A C 1
ATOM 3557 O O . TYR A 1 456 ? -0.278 32.898 6.622 1.00 45.72 456 TYR A O 1
ATOM 3565 N N . ALA A 1 457 ? -0.518 34.131 8.521 1.00 35.00 457 ALA A N 1
ATOM 3566 C CA . ALA A 1 457 ? 0.310 35.275 8.171 1.00 35.00 457 ALA A CA 1
ATOM 3567 C C . ALA A 1 457 ? 1.792 34.887 8.085 1.00 35.00 457 ALA A C 1
ATOM 3569 O O . ALA A 1 457 ? 2.192 33.921 8.790 1.00 35.00 457 ALA A O 1
#